Protein AF-A0A9N9N7C1-F1 (afdb_monomer_lite)

Organism: NCBI:txid94023

Structure (mmCIF, N/CA/C/O backbone):
data_AF-A0A9N9N7C1-F1
#
_entry.id   AF-A0A9N9N7C1-F1
#
loop_
_atom_site.group_PDB
_atom_site.id
_atom_site.type_symbol
_atom_site.label_atom_id
_atom_site.label_alt_id
_atom_site.label_comp_id
_atom_site.label_asym_id
_atom_site.label_entity_id
_atom_site.label_seq_id
_atom_site.pdbx_PDB_ins_code
_atom_site.Cartn_x
_atom_site.Cartn_y
_atom_site.Cartn_z
_atom_site.occupancy
_atom_site.B_iso_or_equiv
_atom_site.auth_seq_id
_atom_site.auth_comp_id
_atom_site.auth_asym_id
_atom_site.auth_atom_id
_atom_site.pdbx_PDB_model_num
ATOM 1 N N . GLN A 1 1 ? -54.975 48.940 27.226 1.00 33.94 1 GLN A N 1
ATOM 2 C CA . GLN A 1 1 ? -55.848 49.434 26.141 1.00 33.94 1 GLN A CA 1
ATOM 3 C C . GLN A 1 1 ? -54.998 49.657 24.896 1.00 33.94 1 GLN A C 1
ATOM 5 O O . GLN A 1 1 ? -54.414 50.715 24.754 1.00 33.94 1 GLN A O 1
ATOM 10 N N . TYR A 1 2 ? -54.908 48.646 24.034 1.00 25.47 2 TYR A N 1
ATOM 11 C CA . TYR A 1 2 ? -54.730 48.799 22.588 1.00 25.47 2 TYR A CA 1
ATOM 12 C C . TYR A 1 2 ? -55.658 47.760 21.935 1.00 25.47 2 TYR A C 1
ATOM 14 O O . TYR A 1 2 ? -55.842 46.684 22.513 1.00 25.47 2 TYR A O 1
ATOM 22 N N . PRO A 1 3 ? -56.359 48.103 20.844 1.00 32.47 3 PRO A N 1
ATOM 23 C CA . PRO A 1 3 ? -57.533 47.373 20.385 1.00 32.47 3 PRO A CA 1
ATOM 24 C C . PRO A 1 3 ? -57.134 46.082 19.672 1.00 32.47 3 PRO A C 1
ATOM 26 O O . PRO A 1 3 ? -56.052 45.990 19.097 1.00 32.47 3 PRO A O 1
ATOM 29 N N . ARG A 1 4 ? -58.065 45.122 19.658 1.00 37.22 4 ARG A N 1
ATOM 30 C CA . ARG A 1 4 ? -58.091 43.964 18.756 1.00 37.22 4 ARG A CA 1
ATOM 31 C C . ARG A 1 4 ? -57.763 44.393 17.318 1.00 37.22 4 ARG A C 1
ATOM 33 O O . ARG A 1 4 ? -58.648 44.776 16.564 1.00 37.22 4 ARG A O 1
ATOM 40 N N . SER A 1 5 ? -56.498 44.299 16.944 1.00 34.50 5 SER A N 1
ATOM 41 C CA . SER A 1 5 ? -56.049 44.215 15.562 1.00 34.50 5 SER A CA 1
ATOM 42 C C . SER A 1 5 ? -55.131 43.006 15.524 1.00 34.50 5 SER A C 1
ATOM 44 O O . SER A 1 5 ? -54.015 43.023 16.032 1.00 34.50 5 SER A O 1
ATOM 46 N N . MET A 1 6 ? -55.677 41.889 15.042 1.00 39.72 6 MET A N 1
ATOM 47 C CA . MET A 1 6 ? -54.858 40.761 14.626 1.00 39.72 6 MET A CA 1
ATOM 48 C C . MET A 1 6 ? -53.849 41.315 13.622 1.00 39.72 6 MET A C 1
ATOM 50 O O . MET A 1 6 ? -54.267 41.799 12.571 1.00 39.72 6 MET A O 1
ATOM 54 N N . MET A 1 7 ? -52.556 41.268 13.955 1.00 42.38 7 MET A N 1
ATOM 55 C CA . MET A 1 7 ? -51.501 41.435 12.960 1.00 42.38 7 MET A CA 1
ATOM 56 C C . MET A 1 7 ? -51.840 40.537 11.770 1.00 42.38 7 MET A C 1
ATOM 58 O O . MET A 1 7 ? -52.171 39.357 11.944 1.00 42.38 7 MET A O 1
ATOM 62 N N . ASP A 1 8 ? -51.809 41.105 10.570 1.00 50.84 8 ASP A N 1
ATOM 63 C CA . ASP A 1 8 ? -51.850 40.298 9.365 1.00 50.84 8 ASP A CA 1
ATOM 64 C C . ASP A 1 8 ? -50.516 39.552 9.326 1.00 50.84 8 ASP A C 1
ATOM 66 O O . ASP A 1 8 ? -49.470 40.123 9.047 1.00 50.84 8 ASP A O 1
ATOM 70 N N . ILE A 1 9 ? -50.522 38.284 9.736 1.00 53.22 9 ILE A N 1
ATOM 71 C CA . ILE A 1 9 ? -49.305 37.473 9.930 1.00 53.22 9 ILE A CA 1
ATOM 72 C C . ILE A 1 9 ? -48.460 37.411 8.641 1.00 53.22 9 ILE A C 1
ATOM 74 O O . ILE A 1 9 ? -47.244 37.269 8.698 1.00 53.22 9 ILE A O 1
ATOM 78 N N . ASN A 1 10 ? -49.090 37.630 7.484 1.00 51.25 10 ASN A N 1
ATOM 79 C CA . ASN A 1 10 ? -48.443 37.700 6.175 1.00 51.25 10 ASN A CA 1
ATOM 80 C C . ASN A 1 10 ? -47.624 38.988 5.937 1.00 51.25 10 ASN A C 1
ATOM 82 O O . ASN A 1 10 ? -46.897 39.052 4.949 1.00 51.25 10 ASN A O 1
ATOM 86 N N . SER A 1 11 ? -47.741 40.017 6.788 1.00 54.72 11 SER A N 1
ATOM 87 C CA . SER A 1 11 ? -47.012 41.291 6.665 1.00 54.72 11 SER A CA 1
ATOM 88 C C . SER A 1 11 ? -45.834 41.429 7.636 1.00 54.72 11 SER A C 1
ATOM 90 O O . SER A 1 11 ? -45.204 42.485 7.676 1.00 54.72 11 SER A O 1
ATOM 92 N N . VAL A 1 12 ? -45.563 40.416 8.465 1.00 61.78 12 VAL A N 1
ATOM 93 C CA . VAL A 1 12 ? -44.448 40.435 9.421 1.00 61.78 12 VAL A CA 1
ATOM 94 C C . VAL A 1 12 ? -43.181 39.965 8.712 1.00 61.78 12 VAL A C 1
ATOM 96 O O . VAL A 1 12 ? -43.148 38.880 8.135 1.00 61.78 12 VAL A O 1
ATOM 99 N N . GLU A 1 13 ? -42.129 40.781 8.755 1.00 73.50 13 GLU A N 1
ATOM 100 C CA . GLU A 1 13 ? -40.832 40.410 8.189 1.00 73.50 13 GLU A CA 1
ATOM 101 C C . GLU A 1 13 ? -40.279 39.162 8.917 1.00 73.50 13 GLU A C 1
ATOM 103 O O . GLU A 1 13 ? -40.276 39.147 10.153 1.00 73.50 13 GLU A O 1
ATOM 108 N N . PRO A 1 14 ? -39.783 38.125 8.209 1.00 75.38 14 PRO A N 1
ATOM 109 C CA . PRO A 1 14 ? -39.376 36.855 8.823 1.00 75.38 14 PRO A CA 1
ATOM 110 C C . PRO A 1 14 ? -38.385 37.005 9.985 1.00 75.38 14 PRO A C 1
ATOM 112 O O . PRO A 1 14 ? -38.507 36.322 10.997 1.00 75.38 14 PRO A O 1
ATOM 115 N N . LYS A 1 15 ? -37.451 37.963 9.893 1.00 80.75 15 LYS A N 1
ATOM 116 C CA . LYS A 1 15 ? -36.489 38.266 10.966 1.00 80.75 15 LYS A CA 1
ATOM 117 C C . LYS A 1 15 ? -37.163 38.763 12.245 1.00 80.75 15 LYS A C 1
ATOM 119 O O . LYS A 1 15 ? -36.792 38.350 13.338 1.00 80.75 15 LYS A O 1
ATOM 124 N N . LEU A 1 16 ? -38.165 39.632 12.109 1.00 84.12 16 LEU A N 1
ATOM 125 C CA . LEU A 1 16 ? -38.923 40.145 13.247 1.00 84.12 16 LEU A CA 1
ATOM 126 C C . LEU A 1 16 ? -39.758 39.029 13.886 1.00 84.12 16 LEU A C 1
ATOM 128 O O . LEU A 1 16 ? -39.844 38.947 15.107 1.00 84.12 16 LEU A O 1
ATOM 132 N N . ALA A 1 17 ? -40.330 38.141 13.073 1.00 83.44 17 ALA A N 1
ATOM 133 C CA . ALA A 1 17 ? -41.092 36.998 13.563 1.00 83.44 17 ALA A CA 1
ATOM 134 C C . ALA A 1 17 ? -40.220 35.991 14.344 1.00 83.44 17 ALA A C 1
ATOM 136 O O . ALA A 1 17 ? -40.656 35.504 15.386 1.00 83.44 17 ALA A O 1
ATOM 137 N N . VAL A 1 18 ? -38.982 35.732 13.904 1.00 85.62 18 VAL A N 1
ATOM 138 C CA . VAL A 1 18 ? 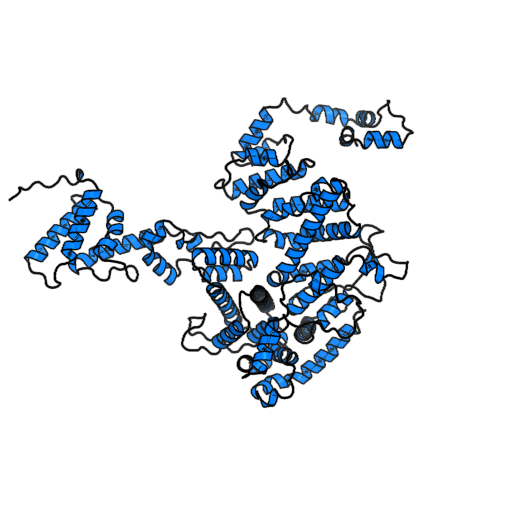-38.007 34.904 14.643 1.00 85.62 18 VAL A CA 1
ATOM 139 C C . VAL A 1 18 ? -37.682 35.511 16.015 1.00 85.62 18 VAL A C 1
ATOM 141 O O . VAL A 1 18 ? -37.746 34.811 17.025 1.00 85.62 18 VAL A O 1
ATOM 144 N N . GLU A 1 19 ? -37.416 36.818 16.084 1.00 86.19 19 GLU A N 1
ATOM 145 C CA . GLU A 1 19 ? -37.131 37.509 17.354 1.00 86.19 19 GLU A CA 1
ATOM 146 C C . GLU A 1 19 ? -38.330 37.511 18.315 1.00 86.19 19 GLU A C 1
ATOM 148 O O . GLU A 1 19 ? -38.163 37.349 19.529 1.00 86.19 19 GLU A O 1
ATOM 153 N N . ILE A 1 20 ? -39.554 37.621 17.784 1.00 87.12 20 ILE A N 1
ATOM 154 C CA . ILE A 1 20 ? -40.781 37.490 18.580 1.00 87.12 20 ILE A CA 1
ATOM 155 C C . ILE A 1 20 ? -40.867 36.089 19.195 1.00 87.12 20 ILE A C 1
ATOM 157 O O . ILE A 1 20 ? -41.057 35.970 20.406 1.00 87.12 20 ILE A O 1
ATOM 161 N N . VAL A 1 21 ? -40.686 35.030 18.395 1.00 87.12 21 VAL A N 1
ATOM 162 C CA . VAL A 1 21 ? -40.717 33.640 18.886 1.00 87.12 21 VAL A CA 1
ATOM 163 C C . VAL A 1 21 ? -39.643 33.416 19.952 1.00 87.12 21 VAL A C 1
ATOM 165 O O . VAL A 1 21 ? -39.943 32.896 21.024 1.00 87.12 21 VAL A O 1
ATOM 168 N N . LYS A 1 22 ? -38.414 33.874 19.709 1.00 89.06 22 LYS A N 1
ATOM 169 C CA . LYS A 1 22 ? -37.299 33.792 20.663 1.00 89.06 22 LYS A CA 1
ATOM 170 C C . LYS A 1 22 ? -37.612 34.483 21.987 1.00 89.06 22 LYS A C 1
ATOM 172 O O . LYS A 1 22 ? -37.339 33.931 23.050 1.00 89.06 22 LYS A O 1
ATOM 177 N N . THR A 1 23 ? -38.204 35.673 21.933 1.00 88.94 23 THR A N 1
ATOM 178 C CA . THR A 1 23 ? -38.587 36.435 23.127 1.00 88.94 23 THR A CA 1
ATOM 179 C C . THR A 1 23 ? -39.666 35.706 23.926 1.00 88.94 23 THR A C 1
ATOM 181 O O . THR A 1 23 ? -39.539 35.578 25.141 1.00 88.94 23 THR A O 1
ATOM 184 N N . ILE A 1 24 ? -40.687 35.162 23.253 1.00 89.19 24 ILE A N 1
ATOM 185 C CA . ILE A 1 24 ? -41.734 34.351 23.896 1.00 89.19 24 ILE A CA 1
ATOM 186 C C . ILE A 1 24 ? -41.121 33.120 24.577 1.00 89.19 24 ILE A C 1
ATOM 188 O O . ILE A 1 24 ? -41.419 32.860 25.740 1.00 89.19 24 ILE A O 1
ATOM 192 N N . LEU A 1 25 ? -40.238 32.387 23.890 1.00 89.19 25 LEU A N 1
ATOM 193 C CA . LEU A 1 25 ? -39.591 31.195 24.447 1.00 89.19 25 LEU A CA 1
ATOM 194 C C . LEU A 1 25 ? -38.739 31.518 25.685 1.00 89.19 25 LEU A C 1
ATOM 196 O O . LEU A 1 25 ? -38.799 30.770 26.657 1.00 89.19 25 LEU A O 1
ATOM 200 N N . LYS A 1 26 ? -38.009 32.644 25.687 1.00 88.62 26 LYS A N 1
ATOM 201 C CA . LYS A 1 26 ? -37.252 33.113 26.864 1.00 88.62 26 LYS A CA 1
ATOM 202 C C . LYS A 1 26 ? -38.164 33.432 28.043 1.00 88.62 26 LYS A C 1
ATOM 204 O O . LYS A 1 26 ? -37.945 32.907 29.126 1.00 88.62 26 LYS A O 1
ATOM 209 N N . TYR A 1 27 ? -39.223 34.212 27.814 1.00 88.31 27 TYR A N 1
ATOM 210 C CA . TYR A 1 27 ? -40.173 34.555 28.874 1.00 88.31 27 TYR A CA 1
ATOM 211 C C . TYR A 1 27 ? -40.822 33.325 29.502 1.00 88.31 27 TYR A C 1
ATOM 213 O O . TYR A 1 27 ? -40.968 33.282 30.716 1.00 88.31 27 TYR A O 1
ATOM 221 N N . ILE A 1 28 ? -41.191 32.325 28.695 1.00 87.50 28 ILE A N 1
ATOM 222 C CA . ILE A 1 28 ? -41.763 31.077 29.215 1.00 87.50 28 ILE A CA 1
ATOM 223 C C . ILE A 1 28 ? -40.713 30.277 29.997 1.00 87.50 28 ILE A C 1
ATOM 225 O O . ILE A 1 28 ? -41.055 29.641 30.990 1.00 87.50 28 ILE A O 1
ATOM 229 N N . ASN A 1 29 ? -39.445 30.305 29.578 1.00 86.81 29 ASN A N 1
ATOM 230 C CA . ASN A 1 29 ? -38.385 29.571 30.263 1.00 86.81 29 ASN A CA 1
ATOM 231 C C . ASN A 1 29 ? -38.005 30.167 31.629 1.00 86.81 29 ASN A C 1
ATOM 233 O O . ASN A 1 29 ? -37.572 29.429 32.509 1.00 86.81 29 ASN A O 1
ATOM 237 N N . ASP A 1 30 ? -38.198 31.476 31.810 1.00 86.88 30 ASP A N 1
ATOM 238 C CA . ASP A 1 30 ? -37.911 32.192 33.061 1.00 86.88 30 ASP A CA 1
ATOM 239 C C . ASP A 1 30 ? -39.031 32.056 34.119 1.00 86.88 30 ASP A C 1
ATOM 241 O O . ASP A 1 30 ? -38.900 32.566 35.236 1.00 86.88 30 ASP A O 1
ATOM 245 N N . LEU A 1 31 ? -40.143 31.383 33.793 1.00 86.50 31 LEU A N 1
ATOM 246 C CA . LEU A 1 31 ? -41.257 31.176 34.722 1.00 86.50 31 LEU A CA 1
ATOM 247 C C . LEU A 1 31 ? -40.918 30.156 35.826 1.00 86.50 31 LEU A C 1
ATOM 249 O O . LEU A 1 31 ? -40.168 29.201 35.600 1.00 86.50 31 LEU A O 1
ATOM 253 N N . PRO A 1 32 ? -41.490 30.316 37.037 1.00 84.19 32 PRO A N 1
ATOM 254 C CA . PRO A 1 32 ? -41.319 29.347 38.109 1.00 84.19 32 PRO A CA 1
ATOM 255 C C . PRO A 1 32 ? -42.024 28.019 37.773 1.00 84.19 32 PRO A C 1
ATOM 257 O O . PRO A 1 32 ? -43.081 28.018 37.149 1.00 84.19 32 PRO A O 1
ATOM 260 N N . PRO A 1 33 ? -41.520 26.872 38.265 1.00 79.69 33 PRO A N 1
ATOM 261 C CA . PRO A 1 33 ? -42.100 25.560 37.960 1.00 79.69 33 PRO A CA 1
ATOM 262 C C . PRO A 1 33 ? -43.536 25.383 38.484 1.00 79.69 33 PRO A C 1
ATOM 264 O O . PRO A 1 33 ? -44.298 24.591 37.928 1.00 79.69 33 PRO A O 1
ATOM 267 N N . ASN A 1 34 ? -43.908 26.128 39.531 1.00 83.31 34 ASN A N 1
ATOM 268 C CA . ASN A 1 34 ? -45.263 26.183 40.074 1.00 83.31 34 ASN A CA 1
ATOM 269 C C . ASN A 1 34 ? -45.986 27.406 39.499 1.00 83.31 34 ASN A C 1
ATOM 271 O O . ASN A 1 34 ? -45.750 28.522 39.960 1.00 83.31 34 ASN A O 1
ATOM 275 N N . LEU A 1 35 ? -46.850 27.176 38.512 1.00 84.12 35 LEU A N 1
ATOM 276 C CA . LEU A 1 35 ? -47.593 28.221 37.806 1.00 84.12 35 LEU A CA 1
ATOM 277 C C . LEU A 1 35 ? -48.954 28.493 38.455 1.00 84.12 35 LEU A C 1
ATOM 279 O O . LEU A 1 35 ? -49.610 27.564 38.935 1.00 84.12 35 LEU A O 1
ATOM 283 N N . ASP A 1 36 ? -49.403 29.747 38.411 1.00 85.88 36 ASP A N 1
ATOM 284 C CA . ASP A 1 36 ? -50.791 30.102 38.707 1.00 85.88 36 ASP A CA 1
ATOM 285 C C . ASP A 1 36 ? -51.697 29.995 37.453 1.00 85.88 36 ASP A C 1
ATOM 287 O O . ASP A 1 36 ? -51.230 29.774 36.332 1.00 85.88 36 ASP A O 1
ATOM 291 N N . GLU A 1 37 ? -53.023 30.109 37.615 1.00 82.06 37 GLU A N 1
ATOM 292 C CA . GLU A 1 37 ? -53.963 30.014 36.479 1.00 82.06 37 GLU A CA 1
ATOM 293 C C . GLU A 1 37 ? -53.720 31.090 35.404 1.00 82.06 37 GLU A C 1
ATOM 295 O O . GLU A 1 37 ? -53.998 30.853 34.226 1.00 82.06 37 GLU A O 1
ATOM 300 N N . LYS A 1 38 ? -53.180 32.255 35.785 1.00 82.50 38 LYS A N 1
ATOM 301 C CA . LYS A 1 38 ? -52.902 33.353 34.852 1.00 82.50 38 LYS A CA 1
ATOM 302 C C . LYS A 1 38 ? -51.647 33.073 34.036 1.00 82.50 38 LYS A C 1
ATOM 304 O O . LYS A 1 38 ? -51.647 33.311 32.831 1.00 82.50 38 LYS A O 1
ATOM 309 N N . ASP A 1 39 ? -50.610 32.528 34.659 1.00 82.25 39 ASP A N 1
ATOM 310 C CA . ASP A 1 39 ? -49.375 32.117 34.000 1.00 82.25 39 ASP A CA 1
ATOM 311 C C . ASP A 1 39 ? -49.656 31.038 32.943 1.00 82.25 39 ASP A C 1
ATOM 313 O O . ASP A 1 39 ? -49.157 31.113 31.819 1.00 82.25 39 ASP A O 1
ATOM 317 N N . VAL A 1 40 ? -50.535 30.075 33.251 1.00 83.44 40 VAL A N 1
ATOM 318 C CA . VAL A 1 40 ? -50.977 29.049 32.288 1.00 83.44 40 VAL A CA 1
ATOM 319 C C . VAL A 1 40 ? -51.738 29.669 31.108 1.00 83.44 40 VAL A C 1
ATOM 321 O O . VAL A 1 40 ? -51.531 29.265 29.959 1.00 83.44 40 VAL A O 1
ATOM 324 N N . GLU A 1 41 ? -52.593 30.667 31.349 1.00 84.62 41 GLU A N 1
ATOM 325 C CA . GLU A 1 41 ? -53.291 31.401 30.284 1.00 84.62 41 GLU A CA 1
ATOM 326 C C . GLU A 1 41 ? -52.303 32.157 29.375 1.00 84.62 41 GLU A C 1
ATOM 328 O O . GLU A 1 41 ? -52.395 32.057 28.148 1.00 84.62 41 GLU A O 1
ATOM 333 N N . PHE A 1 42 ? -51.300 32.833 29.948 1.00 82.94 42 PHE A N 1
ATOM 334 C CA . PHE A 1 42 ? -50.262 33.531 29.183 1.00 82.94 42 PHE A CA 1
ATOM 335 C C . PHE A 1 42 ? -49.392 32.586 28.349 1.00 82.94 42 PHE A C 1
ATOM 337 O O . PHE A 1 42 ? -49.112 32.890 27.186 1.00 82.94 42 PHE A O 1
ATOM 344 N N . ILE A 1 43 ? -49.016 31.423 28.888 1.00 85.88 43 ILE A N 1
ATOM 345 C CA . ILE A 1 43 ? -48.283 30.391 28.136 1.00 85.88 43 ILE A CA 1
ATOM 346 C C . ILE A 1 43 ? -49.111 29.909 26.942 1.00 85.88 43 ILE A C 1
ATOM 348 O O . ILE A 1 43 ? -48.586 29.798 25.834 1.00 85.88 43 ILE A O 1
ATOM 352 N N . ASN A 1 44 ? -50.411 29.663 27.132 1.00 85.56 44 ASN A N 1
ATOM 353 C CA . ASN A 1 44 ? -51.294 29.221 26.051 1.00 85.56 44 ASN A CA 1
ATOM 354 C C . ASN A 1 44 ? -51.424 30.275 24.942 1.00 85.56 44 ASN A C 1
ATOM 356 O O . ASN A 1 44 ? -51.408 29.921 23.762 1.00 85.56 44 ASN A O 1
ATOM 360 N N . ILE A 1 45 ? -51.497 31.560 25.299 1.00 86.12 45 ILE A N 1
ATOM 361 C CA . ILE A 1 45 ? -51.492 32.666 24.329 1.00 86.12 45 ILE A CA 1
ATOM 362 C C . ILE A 1 45 ? -50.155 32.717 23.577 1.00 86.12 45 ILE A C 1
ATOM 364 O O . ILE A 1 45 ? -50.145 32.812 22.348 1.00 86.12 45 ILE A O 1
ATOM 368 N N . GLY A 1 46 ? -49.030 32.604 24.291 1.00 85.75 46 GLY A N 1
ATOM 369 C CA . GLY A 1 46 ? -47.695 32.559 23.693 1.00 85.75 46 GLY A CA 1
ATOM 370 C C . GLY A 1 46 ? -47.541 31.403 22.704 1.00 85.75 46 GLY A C 1
ATOM 371 O O . GLY A 1 46 ? -47.080 31.605 21.581 1.00 85.75 46 GLY A O 1
ATOM 372 N N . ARG A 1 47 ? -48.014 30.207 23.069 1.00 84.94 47 ARG A N 1
ATOM 373 C CA . ARG A 1 47 ? -48.003 29.022 22.202 1.00 84.94 47 ARG A CA 1
ATOM 374 C C . ARG A 1 47 ? -48.862 29.205 20.952 1.00 84.94 47 ARG A C 1
ATOM 376 O O . ARG A 1 47 ? -48.387 28.934 19.857 1.00 84.94 47 ARG A O 1
ATOM 383 N N . GLN A 1 48 ? -50.080 29.731 21.090 1.00 85.12 48 GLN A N 1
ATOM 384 C CA . GLN A 1 48 ? -50.939 30.034 19.938 1.00 85.12 48 GLN A CA 1
ATOM 385 C C . GLN A 1 48 ? -50.284 31.034 18.980 1.00 85.12 48 GLN A C 1
ATOM 387 O O . GLN A 1 48 ? -50.452 30.929 17.766 1.00 85.12 48 GLN A O 1
ATOM 392 N N . MET A 1 49 ? -49.525 31.994 19.513 1.00 84.25 49 MET A N 1
ATOM 393 C CA . MET A 1 49 ? -48.781 32.953 18.704 1.00 84.25 49 MET A CA 1
ATOM 394 C C . MET A 1 49 ? -47.611 32.288 17.967 1.00 84.25 49 MET A C 1
ATOM 396 O O . MET A 1 49 ? -47.448 32.525 16.773 1.00 84.25 49 MET A O 1
ATOM 400 N N . ILE A 1 50 ? -46.849 31.412 18.632 1.00 86.62 50 ILE A N 1
ATOM 401 C CA . ILE A 1 50 ? -45.792 30.603 18.000 1.00 86.62 50 ILE A CA 1
ATOM 402 C C . ILE A 1 50 ? -46.376 29.729 16.878 1.00 86.62 50 ILE A C 1
ATOM 404 O O . ILE A 1 50 ? -45.876 29.760 15.752 1.00 86.62 50 ILE A O 1
ATOM 408 N N . ASP A 1 51 ? -47.467 29.010 17.149 1.00 83.69 51 ASP A N 1
ATOM 409 C CA . ASP A 1 51 ? -48.125 28.129 16.177 1.00 83.69 51 ASP A CA 1
ATOM 410 C C . ASP A 1 51 ? -48.650 28.919 14.968 1.00 83.69 51 ASP A C 1
ATOM 412 O O . ASP A 1 51 ? -48.510 28.484 13.824 1.00 83.69 51 ASP A O 1
ATOM 416 N N . ALA A 1 52 ? -49.194 30.118 15.192 1.00 82.44 52 ALA A N 1
ATOM 417 C CA . ALA A 1 52 ? -49.668 30.989 14.121 1.00 82.44 52 ALA A CA 1
ATOM 418 C C . ALA A 1 52 ? -48.528 31.518 13.228 1.00 82.44 52 ALA A C 1
ATOM 420 O O . ALA A 1 52 ? -48.735 31.685 12.025 1.00 82.44 52 ALA A O 1
ATOM 421 N N . LEU A 1 53 ? -47.334 31.749 13.785 1.00 83.00 53 LEU A N 1
ATOM 422 C CA . LEU A 1 53 ? -46.146 32.182 13.036 1.00 83.00 53 LEU A CA 1
ATOM 423 C C . LEU A 1 53 ? -45.472 31.021 12.275 1.00 83.00 53 LEU A C 1
ATOM 425 O O . LEU A 1 53 ? -44.934 31.243 11.190 1.00 83.00 53 LEU A O 1
ATOM 429 N N . LEU A 1 54 ? -45.530 29.790 12.800 1.00 79.38 54 LEU A N 1
ATOM 430 C CA . LEU A 1 54 ? -44.905 28.596 12.205 1.00 79.38 54 LEU A CA 1
ATOM 431 C C . LEU A 1 54 ? -45.793 27.849 11.197 1.00 79.38 54 LEU A C 1
ATOM 433 O O . LEU A 1 54 ? -45.312 27.399 10.157 1.00 79.38 54 LEU A O 1
ATOM 437 N N . ILE A 1 55 ? -47.082 27.688 11.504 1.00 77.69 55 ILE A N 1
ATOM 438 C CA . ILE A 1 55 ? -48.037 26.840 10.762 1.00 77.69 55 ILE A CA 1
ATOM 439 C C . ILE A 1 55 ? -49.083 27.703 10.025 1.00 77.69 55 ILE A C 1
ATOM 441 O O . ILE A 1 55 ? -49.879 27.213 9.224 1.00 77.69 55 ILE A O 1
ATOM 445 N N . GLY A 1 56 ? -49.098 29.017 10.266 1.00 68.94 56 GLY A N 1
ATOM 446 C CA . GLY A 1 56 ? -50.110 29.913 9.711 1.00 68.94 56 GLY A CA 1
ATOM 447 C C . GLY A 1 56 ? -51.489 29.722 10.359 1.00 68.94 56 GLY A C 1
ATOM 448 O O . GLY A 1 56 ? -51.711 28.857 11.209 1.00 68.94 56 GLY A O 1
ATOM 449 N N . LYS A 1 57 ? -52.462 30.557 9.973 1.00 60.81 57 LYS A N 1
ATOM 450 C CA . LYS A 1 57 ? -53.824 30.477 10.529 1.00 60.81 57 LYS A CA 1
ATOM 451 C C . LYS A 1 57 ? -54.495 29.153 10.120 1.00 60.81 57 LYS A C 1
ATOM 453 O O . LYS A 1 57 ? -54.658 28.893 8.933 1.00 60.81 57 LYS A O 1
ATOM 458 N N . GLY A 1 58 ? -54.942 28.357 11.098 1.00 56.06 58 GLY A N 1
ATOM 459 C CA . GLY A 1 58 ? -55.826 27.201 10.873 1.00 56.06 58 GLY A CA 1
ATOM 460 C C . GLY A 1 58 ? -55.156 25.841 10.623 1.00 56.06 58 GLY A C 1
ATOM 461 O O . GLY A 1 58 ? -55.765 25.002 9.969 1.00 56.06 58 GLY A O 1
ATOM 462 N N . CYS A 1 59 ? -53.943 25.600 11.137 1.00 47.06 59 CYS A N 1
ATOM 463 C CA . CYS A 1 59 ? -53.265 24.288 11.096 1.00 47.06 59 CYS A CA 1
ATOM 464 C C . CYS A 1 59 ? -52.982 23.720 9.683 1.00 47.06 59 CYS A C 1
ATOM 466 O O . CYS A 1 59 ? -52.786 22.515 9.540 1.00 47.06 59 CYS A O 1
ATOM 468 N N . GLY A 1 60 ? -52.936 24.566 8.645 1.00 49.59 60 GLY A N 1
ATOM 469 C CA . GLY A 1 60 ? -52.697 24.135 7.258 1.00 49.59 60 GLY A CA 1
ATOM 470 C C . GLY A 1 60 ? -52.119 25.200 6.317 1.00 49.59 60 GLY A C 1
ATOM 471 O O . GLY A 1 60 ? -52.166 25.014 5.103 1.00 49.59 60 GLY A O 1
ATOM 472 N N . GLY A 1 61 ? -51.610 26.320 6.843 1.00 57.50 61 GLY A N 1
ATOM 473 C CA . GLY A 1 61 ? -50.962 27.371 6.051 1.00 57.50 61 GLY A CA 1
ATOM 474 C C . GLY A 1 61 ? -49.435 27.227 6.010 1.00 57.50 61 GLY A C 1
ATOM 475 O O . GLY A 1 61 ? -48.841 26.466 6.768 1.00 57.50 61 GLY A O 1
ATOM 476 N N . VAL A 1 62 ? -48.774 27.983 5.129 1.00 61.41 62 VAL A N 1
ATOM 477 C CA . VAL A 1 62 ? -47.326 28.225 5.238 1.00 61.41 62 VAL A CA 1
ATOM 478 C C . VAL A 1 62 ? -47.161 29.407 6.192 1.00 61.41 62 VAL A C 1
ATOM 480 O O . VAL A 1 62 ? -47.602 30.510 5.871 1.00 61.41 62 VAL A O 1
ATOM 483 N N . GLY A 1 63 ? -46.616 29.173 7.389 1.00 69.38 63 GLY A N 1
ATOM 484 C CA . GLY A 1 63 ? -46.299 30.244 8.338 1.00 69.38 63 GLY A CA 1
ATOM 485 C C . GLY A 1 63 ? -45.255 31.223 7.788 1.00 69.38 63 GLY A C 1
ATOM 486 O O . GLY A 1 63 ? -44.607 30.966 6.774 1.00 69.38 63 GLY A O 1
ATOM 487 N N . CYS A 1 64 ? -45.069 32.356 8.463 1.00 77.56 64 CYS A N 1
ATOM 488 C CA . CYS A 1 64 ? -44.093 33.376 8.066 1.00 77.56 64 CYS A CA 1
ATOM 489 C C . CYS A 1 64 ? -42.648 33.039 8.485 1.00 77.56 64 CYS A C 1
ATOM 491 O O . CYS A 1 64 ? -41.723 33.738 8.071 1.00 77.56 64 CYS A O 1
ATOM 493 N N . VAL A 1 65 ? -42.442 31.982 9.287 1.00 78.75 65 VAL A N 1
ATOM 494 C CA . VAL A 1 65 ? -41.117 31.518 9.733 1.00 78.75 65 VAL A CA 1
ATOM 495 C C . VAL A 1 65 ? -40.940 30.016 9.470 1.00 78.75 65 VAL A C 1
ATOM 497 O O . VAL A 1 65 ? -41.784 29.218 9.884 1.00 78.75 65 VAL A O 1
ATOM 500 N N . PRO A 1 66 ? -39.841 29.581 8.825 1.00 81.69 66 PRO A N 1
ATOM 501 C CA . PRO A 1 66 ? -39.507 28.168 8.713 1.00 81.69 66 PRO A CA 1
ATOM 502 C C . PRO A 1 66 ? -39.014 27.605 10.052 1.00 81.69 66 PRO A C 1
ATOM 504 O O . PRO A 1 66 ? -38.253 28.241 10.777 1.00 81.69 66 PRO A O 1
ATOM 507 N N . HIS A 1 67 ? -39.356 26.345 10.331 1.00 82.81 67 HIS A N 1
ATOM 508 C CA . HIS A 1 67 ? -38.922 25.637 11.543 1.00 82.81 67 HIS A CA 1
ATOM 509 C C . HIS A 1 67 ? -37.393 25.630 11.714 1.00 82.81 67 HIS A C 1
ATOM 511 O O . HIS A 1 67 ? -36.909 25.657 12.838 1.00 82.81 67 HIS A O 1
ATOM 517 N N . TYR A 1 68 ? -36.641 25.638 10.608 1.00 82.31 68 TYR A N 1
ATOM 518 C CA . TYR A 1 68 ? -35.179 25.693 10.613 1.00 82.31 68 TYR A CA 1
ATOM 519 C C . TYR A 1 68 ? -34.625 26.959 11.296 1.00 82.31 68 TYR A C 1
ATOM 521 O O . TYR A 1 68 ? -33.734 26.850 12.128 1.00 82.31 68 TYR A O 1
ATOM 529 N N . GLN A 1 69 ? -35.206 28.138 11.035 1.00 84.12 69 GLN A N 1
ATOM 530 C CA . GLN A 1 69 ? -34.757 29.393 11.661 1.00 84.12 69 GLN A CA 1
ATOM 531 C C . GLN A 1 69 ? -35.038 29.425 13.166 1.00 84.12 69 GLN A C 1
ATOM 533 O O . GLN A 1 69 ? -34.274 30.007 13.925 1.00 84.12 69 GLN A O 1
ATOM 538 N N . ILE A 1 70 ? -36.119 28.780 13.616 1.00 85.62 70 ILE A N 1
ATOM 539 C CA . ILE A 1 70 ? -36.381 28.635 15.052 1.00 85.62 70 ILE A CA 1
ATOM 540 C C . ILE A 1 70 ? -35.399 27.647 15.688 1.00 85.62 70 ILE A C 1
ATOM 542 O O . ILE A 1 70 ? -34.929 27.911 16.789 1.00 85.62 70 ILE A O 1
ATOM 546 N N . ILE A 1 71 ? -35.059 26.549 15.001 1.00 84.31 71 ILE A N 1
ATOM 547 C CA . ILE A 1 71 ? -34.073 25.561 15.468 1.00 84.31 71 ILE A CA 1
ATOM 548 C C . ILE A 1 71 ? -32.700 26.209 15.708 1.00 84.31 71 ILE A C 1
ATOM 550 O O . ILE A 1 71 ? -32.100 25.936 16.745 1.00 84.31 71 ILE A O 1
ATOM 554 N N . GLU A 1 72 ? -32.231 27.080 14.806 1.00 81.81 72 GLU A N 1
ATOM 555 C CA . GLU A 1 72 ? -30.959 27.811 14.970 1.00 81.81 72 GLU A CA 1
ATOM 556 C C . GLU A 1 72 ? -30.952 28.720 16.213 1.00 81.81 72 GLU A C 1
ATOM 558 O O . GLU A 1 72 ? -29.918 28.897 16.852 1.00 81.81 72 GLU A O 1
ATOM 563 N N . GLU A 1 73 ? -32.109 29.254 16.614 1.00 85.25 73 GLU A N 1
ATOM 564 C CA . GLU A 1 73 ? -32.227 30.145 17.773 1.00 85.25 73 GLU A CA 1
ATOM 565 C C . GLU A 1 73 ? -32.438 29.416 19.110 1.00 85.25 73 GLU A C 1
ATOM 567 O O . GLU A 1 73 ? -32.341 30.050 20.164 1.00 85.25 73 GLU A O 1
ATOM 572 N N . LEU A 1 74 ? -32.703 28.103 19.118 1.00 84.75 74 LEU A N 1
ATOM 573 C CA . LEU A 1 74 ? -32.952 27.359 20.363 1.00 84.75 74 LEU A CA 1
ATOM 574 C C . LEU A 1 74 ? -31.741 27.372 21.304 1.00 84.75 74 LEU A C 1
ATOM 576 O O . LEU A 1 74 ? -31.922 27.502 22.514 1.00 84.75 74 LEU A O 1
ATOM 580 N N . GLU A 1 75 ? -30.516 27.313 20.773 1.00 81.81 75 GLU A N 1
ATOM 581 C CA . GLU A 1 75 ? -29.295 27.411 21.590 1.00 81.81 75 GLU A CA 1
ATOM 582 C C . GLU A 1 75 ? -29.163 28.780 22.271 1.00 81.81 75 GLU A C 1
ATOM 584 O O . GLU A 1 75 ? -28.722 28.869 23.418 1.00 81.81 75 GLU A O 1
ATOM 589 N N . ASN A 1 76 ? -29.643 29.849 21.625 1.00 83.44 76 ASN A N 1
ATOM 590 C CA . ASN A 1 76 ? -29.664 31.202 22.190 1.00 83.44 76 ASN A CA 1
ATOM 591 C C . ASN A 1 76 ? -30.712 31.381 23.306 1.00 83.44 76 ASN A C 1
ATOM 593 O O . ASN A 1 76 ? -30.706 32.410 23.997 1.00 83.44 76 ASN A O 1
ATOM 597 N N . VAL A 1 77 ? -31.645 30.434 23.448 1.00 84.25 77 VAL A N 1
ATOM 598 C CA . VAL A 1 77 ? -32.709 30.439 24.464 1.00 84.25 77 VAL A CA 1
ATOM 599 C C . VAL A 1 77 ? -32.391 29.474 25.605 1.00 84.25 77 VAL A C 1
ATOM 601 O O . VAL A 1 77 ? -32.477 29.866 26.765 1.00 84.25 77 VAL A O 1
ATOM 604 N N . TYR A 1 78 ? -32.016 28.236 25.284 1.00 84.62 78 TYR A N 1
ATOM 605 C CA . TYR A 1 78 ? -31.893 27.135 26.246 1.00 84.62 78 TYR A CA 1
ATOM 606 C C . TYR A 1 78 ? -30.440 26.713 26.530 1.00 84.62 78 TYR A C 1
ATOM 608 O O . TYR A 1 78 ? -30.211 25.840 27.367 1.00 84.62 78 TYR A O 1
ATOM 616 N N . GLY A 1 79 ? -29.455 27.332 25.869 1.00 80.62 79 GLY A N 1
ATOM 617 C CA . GLY A 1 79 ? -28.041 26.968 25.973 1.00 80.62 79 GLY A CA 1
ATOM 618 C C . GLY A 1 79 ? -27.658 25.779 25.087 1.00 80.62 79 GLY A C 1
ATOM 619 O O . GLY A 1 79 ? -28.428 25.344 24.235 1.00 80.62 79 GLY A O 1
ATOM 620 N N . GLN A 1 80 ? -26.445 25.254 25.272 1.00 77.50 80 GLN A N 1
ATOM 621 C CA . GLN A 1 80 ? -25.941 24.124 24.483 1.00 77.50 80 GLN A CA 1
ATOM 622 C C . GLN A 1 80 ? -26.705 22.830 24.787 1.00 77.50 80 GLN A C 1
ATOM 624 O O . GLN A 1 80 ? -27.048 22.549 25.938 1.00 77.50 80 GLN A O 1
ATOM 629 N N . THR A 1 81 ? -26.937 22.011 23.758 1.00 74.00 81 THR A N 1
ATOM 630 C CA . THR A 1 81 ? -27.546 20.690 23.953 1.00 74.00 81 THR A CA 1
ATOM 631 C C . THR A 1 81 ? -26.565 19.695 24.560 1.00 74.00 81 THR A C 1
ATOM 633 O O . THR A 1 81 ? -25.413 19.628 24.143 1.00 74.00 81 THR A O 1
ATOM 636 N N . ALA A 1 82 ? -27.045 18.855 25.476 1.00 71.12 82 ALA A N 1
ATOM 637 C CA . ALA A 1 82 ? -26.329 17.673 25.949 1.00 71.12 82 ALA A CA 1
ATOM 638 C C . ALA A 1 82 ? -26.990 16.431 25.344 1.00 71.12 82 ALA A C 1
ATOM 640 O O . ALA A 1 82 ? -28.208 16.277 25.440 1.00 71.12 82 ALA A O 1
ATOM 641 N N . GLN A 1 83 ? -26.212 15.565 24.684 1.00 67.38 83 GLN A N 1
ATOM 642 C CA . GLN A 1 83 ? -26.740 14.388 23.972 1.00 67.38 83 GLN A CA 1
ATOM 643 C C . GLN A 1 83 ? -27.923 14.739 23.045 1.00 67.38 83 GLN A C 1
ATOM 645 O O . GLN A 1 83 ? -28.945 14.048 22.971 1.00 67.38 83 GLN A O 1
ATOM 650 N N . GLY A 1 84 ? -27.798 15.863 22.332 1.00 68.19 84 GLY A N 1
ATOM 651 C CA . GLY A 1 84 ? -28.786 16.323 21.356 1.00 68.19 84 GLY A CA 1
ATOM 652 C C . GLY A 1 84 ? -30.140 16.743 21.945 1.00 68.19 84 GLY A C 1
ATOM 653 O O . GLY A 1 84 ? -31.097 16.872 21.185 1.00 68.19 84 GLY A O 1
ATOM 654 N N . ASN A 1 85 ? -30.233 16.945 23.265 1.00 76.31 85 ASN A N 1
ATOM 655 C CA . ASN A 1 85 ? -31.426 17.436 23.959 1.00 76.31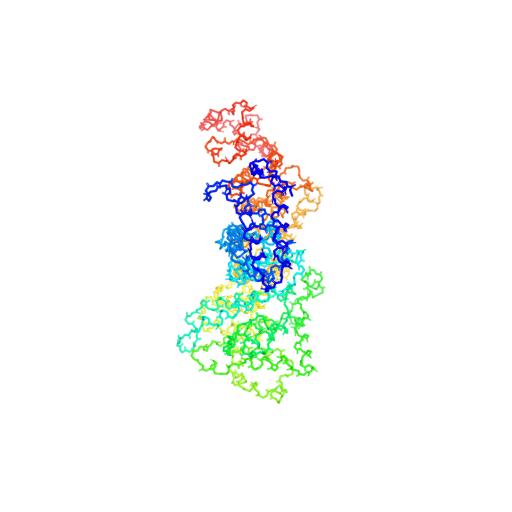 85 ASN A CA 1
ATOM 656 C C . ASN A 1 85 ? -31.092 18.691 24.793 1.00 76.31 85 ASN A C 1
ATOM 658 O O . ASN A 1 85 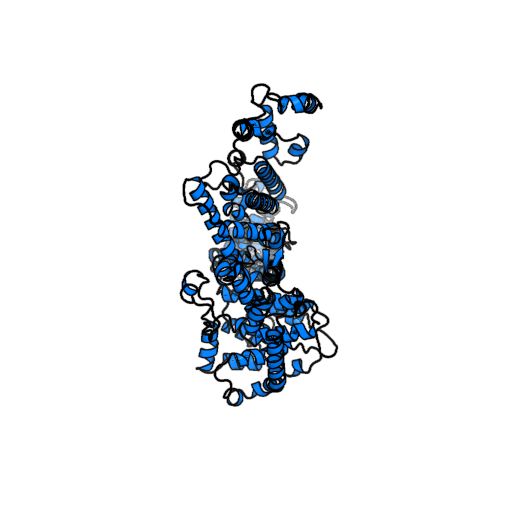? -29.963 18.867 25.257 1.00 76.31 85 ASN A O 1
ATOM 662 N N . PHE A 1 86 ? -32.078 19.562 25.009 1.00 82.56 86 PHE A N 1
ATOM 663 C CA . PHE A 1 86 ? -31.940 20.737 25.876 1.00 82.56 86 PHE A CA 1
ATOM 664 C C . PHE A 1 86 ? -32.299 20.369 27.323 1.00 82.56 86 PHE A C 1
ATOM 666 O O . PHE A 1 86 ? -33.388 19.865 27.581 1.00 82.56 86 PHE A O 1
ATOM 673 N N . LEU A 1 87 ? -31.385 20.611 28.270 1.00 75.44 87 LEU A N 1
ATOM 674 C CA . LEU A 1 87 ? -31.536 20.182 29.672 1.00 75.44 87 LEU A CA 1
ATOM 675 C C . LEU A 1 87 ? -32.420 21.113 30.517 1.00 75.44 87 LEU A C 1
ATOM 677 O O . LEU A 1 87 ? -32.997 20.681 31.511 1.00 75.44 87 LEU A O 1
ATOM 681 N N . HIS A 1 88 ? -32.513 22.390 30.143 1.00 78.81 88 HIS A N 1
ATOM 682 C CA . HIS A 1 88 ? -33.182 23.433 30.924 1.00 78.81 88 HIS A CA 1
ATOM 683 C C . HIS A 1 88 ? -34.400 23.985 30.183 1.00 78.81 88 HIS A C 1
ATOM 685 O O . HIS A 1 88 ? -34.455 25.173 29.876 1.00 78.81 88 HIS A O 1
ATOM 691 N N . VAL A 1 89 ? -35.352 23.105 29.865 1.00 84.81 89 VAL A N 1
ATOM 692 C CA . VAL A 1 89 ? -36.610 23.466 29.198 1.00 84.81 89 VAL A CA 1
ATOM 693 C C . VAL A 1 89 ? -37.745 23.456 30.213 1.00 84.81 89 VAL A C 1
ATOM 695 O O . VAL A 1 89 ? -37.966 22.458 30.898 1.00 84.81 89 VAL A O 1
ATOM 698 N N . HIS A 1 90 ? -38.493 24.554 30.294 1.00 87.50 90 HIS A N 1
ATOM 699 C CA . HIS A 1 90 ? -39.715 24.603 31.092 1.00 87.50 90 HIS A CA 1
ATOM 700 C C . HIS A 1 90 ? -40.723 23.529 30.630 1.00 87.50 90 HIS A C 1
ATOM 702 O O . HIS A 1 90 ? -41.007 23.408 29.436 1.00 87.50 90 HIS A O 1
ATOM 708 N N . TRP A 1 91 ? -41.304 22.774 31.572 1.00 85.69 91 TRP A N 1
ATOM 709 C CA . TRP A 1 91 ? -42.144 21.590 31.303 1.00 85.69 91 TRP A CA 1
ATOM 710 C C . TRP A 1 91 ? -43.311 21.857 30.334 1.00 85.69 91 TRP A C 1
ATOM 712 O O . TRP A 1 91 ? -43.705 20.987 29.561 1.00 85.69 91 TRP A O 1
ATOM 722 N N . SER A 1 92 ? -43.844 23.081 30.320 1.00 84.81 92 SER A N 1
ATOM 723 C CA . SER A 1 92 ? -44.930 23.483 29.414 1.00 84.81 92 SER A CA 1
ATOM 724 C C . SER A 1 92 ? -44.529 23.525 27.931 1.00 84.81 92 SER A C 1
ATOM 726 O O . SER A 1 92 ? -45.393 23.388 27.064 1.00 84.81 92 SER A O 1
ATOM 728 N N . MET A 1 93 ? -43.236 23.688 27.632 1.00 87.19 93 MET A N 1
ATOM 729 C CA . MET A 1 93 ? -42.685 23.754 26.272 1.00 87.19 93 MET A CA 1
ATOM 730 C C . MET A 1 93 ? -41.908 22.496 25.875 1.00 87.19 93 MET A C 1
ATOM 732 O O . MET A 1 93 ? -41.483 22.383 24.726 1.00 87.19 93 MET A O 1
ATOM 736 N N . GLU A 1 94 ? -41.767 21.528 26.781 1.00 85.81 94 GLU A N 1
ATOM 737 C CA . GLU A 1 94 ? -40.961 20.322 26.583 1.00 85.81 94 GLU A CA 1
ATOM 738 C C . GLU A 1 94 ? -41.355 19.551 25.314 1.00 85.81 94 GLU A C 1
ATOM 740 O O . GLU A 1 94 ? -40.505 19.261 24.477 1.00 85.81 94 GLU A O 1
ATOM 745 N N . HIS A 1 95 ? -42.651 19.293 25.100 1.00 86.06 95 HIS A N 1
ATOM 746 C CA . HIS A 1 95 ? -43.121 18.588 23.900 1.00 86.06 95 HIS A CA 1
ATOM 747 C C . HIS A 1 95 ? -42.754 19.327 22.603 1.00 86.06 95 HIS A C 1
ATOM 749 O O . HIS A 1 95 ? -42.333 18.709 21.627 1.00 86.06 95 HIS A O 1
ATOM 755 N N . PHE A 1 96 ? -42.917 20.651 22.584 1.00 86.44 96 PHE A N 1
ATOM 756 C CA . PHE A 1 96 ? -42.629 21.473 21.409 1.00 86.44 96 PHE A CA 1
ATOM 757 C C . PHE A 1 96 ? -41.129 21.491 21.095 1.00 86.44 96 PHE A C 1
ATOM 759 O O . PHE A 1 96 ? -40.726 21.255 19.956 1.00 86.44 96 PHE A O 1
ATOM 766 N N . VAL A 1 97 ? -40.291 21.698 22.115 1.00 87.19 97 VAL A N 1
ATOM 767 C CA . VAL A 1 97 ? -38.830 21.693 21.964 1.00 87.19 97 VAL A CA 1
ATOM 768 C C . VAL A 1 97 ? -38.327 20.303 21.558 1.00 87.19 97 VAL A C 1
ATOM 770 O O . VAL A 1 97 ? -37.470 20.197 20.678 1.00 87.19 97 VAL A O 1
ATOM 773 N N . ASN A 1 98 ? -38.898 19.230 22.110 1.00 86.19 98 ASN A N 1
ATOM 774 C CA . ASN A 1 98 ? -38.579 17.856 21.716 1.00 86.19 98 ASN A CA 1
ATOM 775 C C . ASN A 1 98 ? -38.915 17.580 20.243 1.00 86.19 98 ASN A C 1
ATOM 777 O O . ASN A 1 98 ? -38.113 16.966 19.538 1.00 86.19 98 ASN A O 1
ATOM 781 N N . GLU A 1 99 ? -40.054 18.063 19.742 1.00 86.38 99 GLU A N 1
ATOM 782 C CA . GLU A 1 99 ? -40.418 17.919 18.328 1.00 86.38 99 GLU A CA 1
ATOM 783 C C . GLU A 1 99 ? -39.434 18.657 17.405 1.00 86.38 99 GLU A C 1
ATOM 785 O O . GLU A 1 99 ? -38.970 18.097 16.406 1.00 86.38 99 GLU A O 1
ATOM 790 N N . LEU A 1 100 ? -39.056 19.892 17.752 1.00 86.38 100 LEU A N 1
ATOM 791 C CA . LEU A 1 100 ? -38.041 20.646 17.010 1.00 86.38 100 LEU A CA 1
ATOM 792 C C . LEU A 1 100 ? -36.673 19.955 17.046 1.00 86.38 100 LEU A C 1
ATOM 794 O O . LEU A 1 100 ? -35.992 19.896 16.022 1.00 86.38 100 LEU A O 1
ATOM 798 N N . SER A 1 101 ? -36.306 19.363 18.183 1.00 84.88 101 SER A N 1
ATOM 799 C CA . SER A 1 101 ? -35.047 18.628 18.350 1.00 84.88 101 SER A CA 1
ATOM 800 C C . SER A 1 101 ? -35.025 17.354 17.496 1.00 84.88 101 SER A C 1
ATOM 802 O O . SER A 1 101 ? -34.022 17.051 16.852 1.00 84.88 101 SER A O 1
ATOM 804 N N . GLN A 1 102 ? -36.152 16.640 17.383 1.00 86.00 102 GLN A N 1
ATOM 805 C CA . GLN A 1 102 ? -36.288 15.511 16.453 1.00 86.00 102 GLN A CA 1
ATOM 806 C C . GLN A 1 102 ? -36.163 15.944 14.987 1.00 86.00 102 GLN A C 1
ATOM 808 O O . GLN A 1 102 ? -35.530 15.251 14.189 1.00 86.00 102 GLN A O 1
ATOM 813 N N . ARG A 1 103 ? -36.753 17.086 14.612 1.00 86.81 103 ARG A N 1
ATOM 814 C CA . ARG A 1 103 ? -36.624 17.636 13.252 1.00 86.81 103 ARG A CA 1
ATOM 815 C C . ARG A 1 103 ? -35.181 18.039 12.946 1.00 86.81 103 ARG A C 1
ATOM 817 O O . ARG A 1 103 ? -34.703 17.714 11.862 1.00 86.81 103 ARG A O 1
ATOM 824 N N . ARG A 1 104 ? -34.483 18.661 13.905 1.00 86.38 104 ARG A N 1
ATOM 825 C CA . ARG A 1 104 ? -33.049 18.978 13.817 1.00 86.38 104 ARG A CA 1
ATOM 826 C C . ARG A 1 104 ? -32.222 17.716 13.574 1.00 86.38 104 ARG A C 1
ATOM 828 O O . ARG A 1 104 ? -31.515 17.660 12.577 1.00 86.38 104 ARG A O 1
ATOM 835 N N . LYS A 1 105 ? -32.407 16.674 14.395 1.00 86.00 105 LYS A N 1
ATOM 836 C CA . LYS A 1 105 ? -31.721 15.375 14.248 1.00 86.00 105 LYS A CA 1
ATOM 837 C C . LYS A 1 105 ? -31.952 14.734 12.875 1.00 86.00 105 LYS A C 1
ATOM 839 O O . LYS A 1 105 ? -31.008 14.264 12.250 1.00 86.00 105 LYS A O 1
ATOM 844 N N . ARG A 1 106 ? -33.189 14.748 12.359 1.00 86.62 106 ARG A N 1
ATOM 845 C CA . ARG A 1 106 ? -33.493 14.229 11.008 1.00 86.62 106 ARG A CA 1
ATOM 846 C C . ARG A 1 106 ? -32.786 15.015 9.908 1.00 86.62 106 ARG A C 1
ATOM 848 O O . ARG A 1 106 ? -32.316 14.417 8.947 1.00 86.62 106 ARG A O 1
ATOM 855 N N . LEU A 1 107 ? -32.730 16.338 10.038 1.00 86.38 107 LEU A N 1
ATOM 856 C CA . LEU A 1 107 ? -32.052 17.187 9.067 1.00 86.38 107 LEU A CA 1
ATOM 857 C C . LEU A 1 107 ? -30.534 16.990 9.133 1.00 86.38 107 LEU A C 1
ATOM 859 O O . LEU A 1 107 ? -29.922 16.804 8.090 1.00 86.38 107 LEU A O 1
ATOM 863 N N . ALA A 1 108 ? -29.958 16.908 10.334 1.00 85.19 108 ALA A N 1
ATOM 864 C CA . ALA A 1 108 ? -28.557 16.550 10.535 1.00 85.19 108 ALA A CA 1
ATOM 865 C C . ALA A 1 108 ? -28.217 15.215 9.855 1.00 85.19 108 ALA A C 1
ATOM 867 O O . ALA A 1 108 ? -27.247 15.144 9.112 1.00 85.19 108 ALA A O 1
ATOM 868 N N . PHE A 1 109 ? -29.058 14.186 10.018 1.00 85.25 109 PHE A N 1
ATOM 869 C CA . PHE A 1 109 ? -28.865 12.887 9.366 1.00 85.25 109 PHE A CA 1
ATOM 870 C C . PHE A 1 109 ? -28.880 12.973 7.830 1.00 85.25 109 PHE A C 1
ATOM 872 O O . PHE A 1 109 ? -28.057 12.346 7.171 1.00 85.25 109 PHE A O 1
ATOM 879 N N . LEU A 1 110 ? -29.782 13.772 7.246 1.00 84.25 110 LEU A N 1
ATOM 880 C CA . LEU A 1 110 ? -29.847 13.984 5.791 1.00 84.25 110 LEU A CA 1
ATOM 881 C C . LEU A 1 110 ? -28.642 14.752 5.233 1.00 84.25 110 LEU A C 1
ATOM 883 O O . LEU A 1 110 ? -28.348 14.632 4.046 1.00 84.25 110 LEU A O 1
ATOM 887 N N . MET A 1 111 ? -27.974 15.545 6.070 1.00 83.00 111 MET A N 1
ATOM 888 C CA . MET A 1 111 ? -26.790 16.320 5.696 1.00 83.00 111 MET A CA 1
ATOM 889 C C . MET A 1 111 ? -25.491 15.510 5.800 1.00 83.00 111 MET A C 1
ATOM 891 O O . MET A 1 111 ? -24.447 16.018 5.397 1.00 83.00 111 MET A O 1
ATOM 895 N N . ILE A 1 112 ? -25.531 14.272 6.313 1.00 81.19 112 ILE A N 1
ATOM 896 C CA . ILE A 1 112 ? -24.368 13.375 6.341 1.00 81.19 112 ILE A CA 1
ATOM 897 C C . ILE A 1 112 ? -24.094 12.876 4.914 1.00 81.19 112 ILE A C 1
ATOM 899 O O . ILE A 1 112 ? -24.950 12.205 4.328 1.00 81.19 112 ILE A O 1
ATOM 903 N N . PRO A 1 113 ? -22.898 13.133 4.358 1.00 77.25 113 PRO A N 1
ATOM 904 C CA . PRO A 1 113 ? -22.500 12.573 3.078 1.00 77.25 113 PRO A CA 1
ATOM 905 C C . PRO A 1 113 ? -22.487 11.035 3.134 1.00 77.25 113 PRO A C 1
ATOM 907 O O . PRO A 1 113 ? -22.042 10.454 4.132 1.00 77.25 113 PRO A O 1
ATOM 910 N N . PRO A 1 114 ? -22.944 10.330 2.084 1.00 72.00 114 PRO A N 1
ATOM 911 C CA . PRO A 1 114 ? -22.957 8.867 2.073 1.00 72.00 114 PRO A CA 1
ATOM 912 C C . PRO A 1 114 ? -21.581 8.240 2.352 1.00 72.00 114 PRO A C 1
ATOM 914 O O . PRO A 1 114 ? -21.489 7.259 3.088 1.00 72.00 114 PRO A O 1
ATOM 917 N N . ASP A 1 115 ? -20.513 8.834 1.826 1.00 67.94 115 ASP A N 1
ATOM 918 C CA . ASP A 1 115 ? -19.115 8.432 2.016 1.00 67.94 115 ASP A CA 1
ATOM 919 C C . ASP A 1 115 ? -18.575 8.721 3.426 1.00 67.94 115 ASP A C 1
ATOM 921 O O . ASP A 1 115 ? -17.647 8.051 3.887 1.00 67.94 115 ASP A O 1
ATOM 925 N N . ALA A 1 116 ? -19.187 9.667 4.144 1.00 71.19 116 ALA A N 1
ATOM 926 C CA . ALA A 1 116 ? -18.875 9.924 5.541 1.00 71.19 116 ALA A CA 1
ATOM 927 C C . ALA A 1 116 ? -19.461 8.853 6.476 1.00 71.19 116 ALA A C 1
ATOM 929 O O . ALA A 1 116 ? -18.839 8.478 7.478 1.00 71.19 116 ALA A O 1
ATOM 930 N N . SER A 1 117 ? -20.648 8.341 6.131 1.00 67.38 117 SER A N 1
ATOM 931 C CA . SER A 1 117 ? -21.337 7.281 6.879 1.00 67.38 117 SER A CA 1
ATOM 932 C C . SER A 1 117 ? -20.700 5.905 6.674 1.00 67.38 117 SER A C 1
ATOM 934 O O . SER A 1 117 ? -20.505 5.150 7.625 1.00 67.38 117 SER A O 1
ATOM 936 N N . TRP A 1 118 ? -20.324 5.599 5.433 1.00 63.25 118 TRP A N 1
ATOM 937 C CA . TRP A 1 118 ? -19.652 4.370 5.041 1.00 63.25 118 TRP A CA 1
ATOM 938 C C . TRP A 1 118 ? -18.522 4.756 4.107 1.00 63.25 118 TRP A C 1
ATOM 940 O O . TRP A 1 118 ? -18.781 5.232 3.002 1.00 63.25 118 TRP A O 1
ATOM 950 N N . LEU A 1 119 ? -17.274 4.497 4.506 1.00 56.97 119 LEU A N 1
ATOM 951 C CA . LEU A 1 119 ? -16.178 4.582 3.550 1.00 56.97 119 LEU A CA 1
ATOM 952 C C . LEU A 1 119 ? -16.532 3.673 2.385 1.00 56.97 119 LEU A C 1
ATOM 954 O O . LEU A 1 119 ? -16.760 2.472 2.567 1.00 56.97 119 LEU A O 1
ATOM 958 N N . LEU A 1 120 ? -16.591 4.254 1.188 1.00 53.91 120 LEU A N 1
ATOM 959 C CA . LEU A 1 120 ? -16.689 3.470 -0.026 1.00 53.91 120 LEU A CA 1
ATOM 960 C C . LEU A 1 120 ? -15.571 2.437 0.040 1.00 53.91 120 LEU A C 1
ATOM 962 O O . LEU A 1 120 ? -14.394 2.799 0.091 1.00 53.91 120 LEU A O 1
ATOM 966 N N . ILE A 1 121 ? -15.951 1.154 0.075 1.00 51.72 121 ILE A N 1
ATOM 967 C CA . ILE A 1 121 ? -15.010 0.058 -0.117 1.00 51.72 121 ILE A CA 1
ATOM 968 C C . ILE A 1 121 ? -14.294 0.419 -1.403 1.00 51.72 121 ILE A C 1
ATOM 970 O O . ILE A 1 121 ? -14.905 0.411 -2.481 1.00 51.72 121 ILE A O 1
ATOM 974 N N . SER A 1 122 ? -13.017 0.777 -1.294 1.00 45.88 122 SER A N 1
ATOM 975 C CA . SER A 1 122 ? -12.207 0.854 -2.478 1.00 45.88 122 SER A CA 1
ATOM 976 C C . SER A 1 122 ? -12.104 -0.601 -2.923 1.00 45.88 122 SER A C 1
ATOM 978 O O . SER A 1 122 ? -11.318 -1.412 -2.442 1.00 45.88 122 SER A O 1
ATOM 980 N N . GLN A 1 123 ? -12.976 -1.003 -3.850 1.00 40.19 123 GLN A N 1
ATOM 981 C CA . GLN A 1 123 ? -12.551 -2.045 -4.760 1.00 40.19 123 GLN A CA 1
ATOM 982 C C . GLN A 1 123 ? -11.212 -1.564 -5.310 1.00 40.19 123 GLN A C 1
ATOM 984 O O . GLN A 1 123 ? -11.039 -0.357 -5.496 1.00 40.19 123 GLN A O 1
ATOM 989 N N . TYR A 1 124 ? -10.296 -2.504 -5.544 1.00 43.16 124 TYR A N 1
ATOM 990 C CA . TYR A 1 124 ? -8.903 -2.341 -5.978 1.00 43.16 124 TYR A CA 1
ATOM 991 C C . TYR A 1 124 ? -8.646 -1.361 -7.167 1.00 43.16 124 TYR A C 1
ATOM 993 O O . TYR A 1 124 ? -7.597 -1.391 -7.793 1.00 43.16 124 TYR A O 1
ATOM 1001 N N . SER A 1 125 ? -9.577 -0.509 -7.582 1.00 41.03 125 SER A N 1
ATOM 1002 C CA . SER A 1 125 ? -9.513 0.476 -8.653 1.00 41.03 125 SER A CA 1
ATOM 1003 C C . SER A 1 125 ? -9.647 1.947 -8.210 1.00 41.03 125 SER A C 1
ATOM 1005 O O . SER A 1 125 ? -9.394 2.805 -9.059 1.00 41.03 125 SER A O 1
ATOM 1007 N N . ARG A 1 126 ? -9.987 2.276 -6.950 1.00 51.78 126 ARG A N 1
ATOM 1008 C CA . ARG A 1 126 ? -10.210 3.671 -6.489 1.00 51.78 126 ARG A CA 1
ATOM 1009 C C . ARG A 1 126 ? -9.298 4.060 -5.318 1.00 51.78 126 ARG A C 1
ATOM 1011 O O . ARG A 1 126 ? -8.926 3.206 -4.529 1.00 51.78 126 ARG A O 1
ATOM 1018 N N . HIS A 1 127 ? -8.914 5.335 -5.229 1.00 55.66 127 HIS A N 1
ATOM 1019 C CA . HIS A 1 127 ? -8.338 5.881 -3.992 1.00 55.66 127 HIS A CA 1
ATOM 1020 C C . HIS A 1 127 ? -9.428 5.991 -2.927 1.00 55.66 127 HIS A C 1
ATOM 1022 O O . HIS A 1 127 ? -10.601 6.130 -3.285 1.00 55.66 127 HIS A O 1
ATOM 1028 N N . HIS A 1 128 ? -9.046 5.953 -1.649 1.00 62.03 128 HIS A N 1
ATOM 1029 C CA . HIS A 1 128 ? -9.987 6.205 -0.567 1.00 62.03 128 HIS A CA 1
ATOM 1030 C C . HIS A 1 128 ? -10.379 7.686 -0.608 1.00 62.03 128 HIS A C 1
ATOM 1032 O O . HIS A 1 128 ? -9.597 8.570 -0.257 1.00 62.03 128 HIS A O 1
ATOM 1038 N N . GLU A 1 129 ? -11.577 7.952 -1.116 1.00 60.97 129 GLU A N 1
ATOM 1039 C CA . GLU A 1 129 ? -12.215 9.264 -1.068 1.00 60.97 129 GLU A CA 1
ATOM 1040 C C . GLU A 1 129 ? -13.092 9.320 0.174 1.00 60.97 129 GLU A C 1
ATOM 1042 O O . GLU A 1 129 ? -13.780 8.351 0.501 1.00 60.97 129 GLU A O 1
ATOM 1047 N N . TYR A 1 130 ? -12.985 10.429 0.895 1.00 66.44 130 TYR A N 1
ATOM 1048 C CA . TYR A 1 130 ? -13.683 10.629 2.148 1.00 66.44 130 TYR A CA 1
ATOM 1049 C C . TYR A 1 130 ? -13.910 12.121 2.389 1.00 66.44 130 TYR A C 1
ATOM 1051 O O . TYR A 1 130 ? -12.949 12.901 2.427 1.00 66.44 130 TYR A O 1
ATOM 1059 N N . GLU A 1 131 ? -15.164 12.493 2.610 1.00 69.81 131 GLU A N 1
ATOM 1060 C CA . GLU A 1 131 ? -15.556 13.796 3.128 1.00 69.81 131 GLU A CA 1
ATOM 1061 C C . GLU A 1 131 ? -15.664 13.786 4.647 1.00 69.81 131 GLU A C 1
ATOM 1063 O O . GLU A 1 131 ? -16.415 13.011 5.237 1.00 69.81 131 GLU A O 1
ATOM 1068 N N . ASP A 1 132 ? -14.927 14.692 5.302 1.00 69.69 132 ASP A N 1
ATOM 1069 C CA . ASP A 1 132 ? -15.017 14.800 6.750 1.00 69.69 132 ASP A CA 1
ATOM 1070 C C . ASP A 1 132 ? -16.269 15.533 7.185 1.00 69.69 132 ASP A C 1
ATOM 1072 O O . ASP A 1 132 ? -16.425 16.706 6.854 1.00 69.69 132 ASP A O 1
ATOM 1076 N N . VAL A 1 133 ? -17.105 14.891 8.007 1.00 74.56 133 VAL A N 1
ATOM 1077 C CA . VAL A 1 133 ? -18.279 15.555 8.594 1.00 74.56 133 VAL A CA 1
ATOM 1078 C C . VAL A 1 133 ? -17.860 16.817 9.341 1.00 74.56 133 VAL A C 1
ATOM 1080 O O . VAL A 1 133 ? -18.563 17.819 9.277 1.00 74.56 133 VAL A O 1
ATOM 1083 N N . THR A 1 134 ? -16.675 16.813 9.967 1.00 70.81 134 THR A N 1
ATOM 1084 C CA . THR A 1 134 ? -16.141 17.995 10.664 1.00 70.81 134 THR A CA 1
ATOM 1085 C C . THR A 1 134 ? -15.756 19.148 9.732 1.00 70.81 134 THR A C 1
ATOM 1087 O O . THR A 1 134 ? -15.677 20.297 10.164 1.00 70.81 134 THR A O 1
ATOM 1090 N N . SER A 1 135 ? -15.527 18.852 8.449 1.00 71.56 135 SER A N 1
ATOM 1091 C CA . SER A 1 135 ? -15.179 19.837 7.421 1.00 71.56 135 SER A CA 1
ATOM 1092 C C . SER A 1 135 ? -16.390 20.451 6.721 1.00 71.56 135 SER A C 1
ATOM 1094 O O . SER A 1 135 ? -16.231 21.432 5.996 1.00 71.56 135 SER A O 1
ATOM 1096 N N . LEU A 1 136 ? -17.592 19.913 6.949 1.00 74.00 136 LEU A N 1
ATOM 1097 C CA . LEU A 1 136 ? -18.821 20.459 6.385 1.00 74.00 136 LEU A CA 1
ATOM 1098 C C . LEU A 1 136 ? -19.161 21.794 7.047 1.00 74.00 136 LEU A C 1
ATOM 1100 O O . LEU A 1 136 ? -19.076 21.941 8.265 1.00 74.00 136 LEU A O 1
ATOM 1104 N N . GLU A 1 137 ? -19.637 22.758 6.264 1.00 72.44 137 GLU A N 1
ATOM 1105 C CA . GLU A 1 137 ? -20.107 24.045 6.794 1.00 72.44 137 GLU A CA 1
ATOM 1106 C C . GLU A 1 137 ? -21.260 23.852 7.798 1.00 72.44 137 GLU A C 1
ATOM 1108 O O . GLU A 1 137 ? -21.310 24.504 8.842 1.00 72.44 137 GLU A O 1
ATOM 1113 N N . SER A 1 138 ? -22.110 22.849 7.552 1.00 72.19 138 SER A N 1
ATOM 1114 C CA . SER A 1 138 ? -23.186 22.423 8.452 1.00 72.19 138 SER A CA 1
ATOM 1115 C C . SER A 1 138 ? -22.706 21.788 9.762 1.00 72.19 138 SER A C 1
ATOM 1117 O O . SER A 1 138 ? -23.526 21.550 10.645 1.00 72.19 138 SER A O 1
ATOM 1119 N N . HIS A 1 139 ? -21.411 21.482 9.915 1.00 76.00 139 HIS A N 1
ATOM 1120 C CA . HIS A 1 139 ? -20.878 20.846 11.122 1.00 76.00 139 HIS A CA 1
ATOM 1121 C C . HIS A 1 139 ? -21.166 21.656 12.382 1.00 76.00 139 HIS A C 1
ATOM 1123 O O . HIS A 1 139 ? -21.579 21.094 13.392 1.00 76.00 139 HIS A O 1
ATOM 1129 N N . ARG A 1 140 ? -21.009 22.983 12.306 1.00 73.44 140 ARG A N 1
ATOM 1130 C CA . ARG A 1 140 ? -21.236 23.877 13.450 1.00 73.44 140 ARG A CA 1
ATOM 1131 C C . ARG A 1 140 ? -22.679 23.829 13.940 1.00 73.44 140 ARG A C 1
ATOM 1133 O O . ARG A 1 140 ? -22.896 23.795 15.142 1.00 73.44 140 ARG A O 1
ATOM 1140 N N . SER A 1 141 ? -23.638 23.779 13.020 1.00 73.38 141 SER A N 1
ATOM 1141 C CA . SER A 1 141 ? -25.069 23.816 13.343 1.00 73.38 141 SER A CA 1
ATOM 1142 C C . SER A 1 141 ? -25.608 22.499 13.913 1.00 73.38 141 SER A C 1
ATOM 1144 O O . SER A 1 141 ? -26.667 22.497 14.535 1.00 73.38 141 SER A O 1
ATOM 1146 N N . PHE A 1 142 ? -24.902 21.379 13.711 1.00 80.69 142 PHE A N 1
ATOM 1147 C CA . PHE A 1 142 ? -25.339 20.046 14.154 1.00 80.69 142 PHE A CA 1
ATOM 1148 C C . PHE A 1 142 ? -24.277 19.293 14.959 1.00 80.69 142 PHE A C 1
ATOM 1150 O O . PHE A 1 142 ? -24.341 18.070 15.051 1.00 80.69 142 PHE A O 1
ATOM 1157 N N . PHE A 1 143 ? -23.300 19.993 15.539 1.00 79.56 143 PHE A N 1
ATOM 1158 C CA . PHE A 1 143 ? -22.147 19.383 16.208 1.00 79.56 143 PHE A CA 1
ATOM 1159 C C . PHE A 1 143 ? -22.555 18.280 17.201 1.00 79.56 143 PHE A C 1
ATOM 1161 O O . PHE A 1 143 ? -22.110 17.142 17.072 1.00 79.56 143 PHE A O 1
ATOM 1168 N N . CYS A 1 144 ? -23.481 18.584 18.117 1.00 78.00 144 CYS A N 1
ATOM 1169 C CA . CYS A 1 144 ? -23.948 17.629 19.126 1.00 78.00 144 CYS A CA 1
ATOM 1170 C C . CYS A 1 144 ? -24.697 16.426 18.533 1.00 78.00 144 CYS A C 1
ATOM 1172 O O . CYS A 1 144 ? -24.652 15.340 19.104 1.00 78.00 144 CYS A O 1
ATOM 1174 N N . ASP A 1 145 ? -25.407 16.607 17.416 1.00 84.12 145 ASP A N 1
ATOM 1175 C CA . ASP A 1 145 ? -26.108 15.504 16.754 1.00 84.12 145 ASP A CA 1
ATOM 1176 C C . ASP A 1 145 ? -25.111 14.623 15.980 1.00 84.12 145 ASP A C 1
ATOM 1178 O O . ASP A 1 145 ? -25.224 13.401 16.001 1.00 84.12 145 ASP A O 1
ATOM 1182 N N . TYR A 1 146 ? -24.082 15.216 15.364 1.00 83.75 146 TYR A N 1
ATOM 1183 C CA . TYR A 1 146 ? -23.004 14.463 14.723 1.00 83.75 146 TYR A CA 1
ATOM 1184 C C . TYR A 1 146 ? -22.165 13.663 15.721 1.00 83.75 146 TYR A C 1
ATOM 1186 O O . TYR A 1 146 ? -21.808 12.530 15.408 1.00 83.75 146 TYR A O 1
ATOM 1194 N N . GLU A 1 147 ? -21.884 14.192 16.917 1.00 80.88 147 GLU A N 1
ATOM 1195 C CA . GLU A 1 147 ? -21.215 13.418 17.974 1.00 80.88 147 GLU A CA 1
ATOM 1196 C C . GLU A 1 147 ? -22.031 12.184 18.378 1.00 80.88 147 GLU A C 1
ATOM 1198 O O . GLU A 1 147 ? -21.480 11.086 18.438 1.00 80.88 147 GLU A O 1
ATOM 1203 N N . LEU A 1 148 ? -23.350 12.324 18.546 1.00 82.62 148 LEU A N 1
ATOM 1204 C CA . LEU A 1 148 ? -24.230 11.178 18.796 1.00 82.62 148 LEU A CA 1
ATOM 1205 C C . LEU A 1 148 ? -24.196 10.164 17.653 1.00 82.62 148 LEU A C 1
ATOM 1207 O O . LEU A 1 148 ? -24.066 8.971 17.893 1.00 82.62 148 LEU A O 1
ATOM 1211 N N . PHE A 1 149 ? -24.278 10.617 16.401 1.00 84.38 149 PHE A N 1
ATOM 1212 C CA . PHE A 1 149 ? -24.233 9.711 15.251 1.00 84.38 149 PHE A CA 1
ATOM 1213 C C . PHE A 1 149 ? -22.887 8.992 15.119 1.00 84.38 149 PHE A C 1
ATOM 1215 O O . PHE A 1 149 ? -22.835 7.861 14.634 1.00 84.38 149 PHE A O 1
ATOM 1222 N N . ILE A 1 150 ? -21.797 9.617 15.565 1.00 80.00 150 ILE A N 1
ATOM 1223 C CA . ILE A 1 150 ? -20.490 8.973 15.690 1.00 80.00 150 ILE A CA 1
ATOM 1224 C C . ILE A 1 150 ? -20.527 7.887 16.778 1.00 80.00 150 ILE A C 1
ATOM 1226 O O . ILE A 1 150 ? -20.054 6.776 16.534 1.00 80.00 150 ILE A O 1
ATOM 1230 N N . GLU A 1 151 ? -21.099 8.178 17.950 1.00 78.56 151 GLU A N 1
ATOM 1231 C CA . GLU A 1 151 ? -21.256 7.210 19.048 1.00 78.56 151 GLU A CA 1
ATOM 1232 C C . GLU A 1 151 ? -22.153 6.022 18.661 1.00 78.56 151 GLU A C 1
ATOM 1234 O O . GLU A 1 151 ? -21.842 4.876 18.988 1.00 78.56 151 GLU A O 1
ATOM 1239 N N . GLU A 1 152 ? -23.224 6.277 17.909 1.00 80.69 152 GLU A N 1
ATOM 1240 C CA . GLU A 1 152 ? -24.162 5.273 17.389 1.00 80.69 152 GLU A CA 1
ATOM 1241 C C . GLU A 1 152 ? -23.593 4.474 16.199 1.00 80.69 152 GLU A C 1
ATOM 1243 O O . GLU A 1 152 ? -24.176 3.472 15.781 1.00 80.69 152 GLU A O 1
ATOM 1248 N N . GLY A 1 153 ? -22.439 4.879 15.655 1.00 75.12 153 GLY A N 1
ATOM 1249 C CA . GLY A 1 153 ? -21.772 4.200 14.540 1.00 75.12 153 GLY A CA 1
ATOM 1250 C C . GLY A 1 153 ? -22.378 4.488 13.163 1.00 75.12 153 GLY A C 1
ATOM 1251 O O . GLY A 1 153 ? -22.121 3.748 12.214 1.00 75.12 153 GLY A O 1
ATOM 1252 N N . HIS A 1 154 ? -23.165 5.556 13.033 1.00 78.75 154 HIS A N 1
ATOM 1253 C CA . HIS A 1 154 ? -23.715 6.033 11.761 1.00 78.75 154 HIS A CA 1
ATOM 1254 C C . HIS A 1 154 ? -22.709 6.844 10.931 1.00 78.75 154 HIS A C 1
ATOM 1256 O O . HIS A 1 154 ? -22.909 7.005 9.729 1.00 78.75 154 HIS A O 1
ATOM 1262 N N . VAL A 1 155 ? -21.637 7.347 11.553 1.00 78.69 155 VAL A N 1
ATOM 1263 C CA . VAL A 1 155 ? -20.579 8.138 10.908 1.00 78.69 155 VAL A CA 1
ATOM 1264 C C . VAL A 1 155 ? -19.212 7.517 11.176 1.00 78.69 155 VAL A C 1
ATOM 1266 O O . VAL A 1 155 ? -18.896 7.126 12.302 1.00 78.69 155 VAL A O 1
ATOM 1269 N N . SER A 1 156 ? -18.366 7.457 10.148 1.00 76.25 156 SER A N 1
ATOM 1270 C CA . SER A 1 156 ? -17.011 6.927 10.280 1.00 76.25 156 SER A CA 1
ATOM 1271 C C . SER A 1 156 ? -16.083 7.884 11.048 1.00 76.25 156 SER A C 1
ATOM 1273 O O . SER A 1 156 ? -15.844 9.039 10.687 1.00 76.25 156 SER A O 1
ATOM 1275 N N . THR A 1 157 ? -15.481 7.368 12.118 1.00 79.44 157 THR A N 1
ATOM 1276 C CA . THR A 1 157 ? -14.395 8.036 12.848 1.00 79.44 157 THR A CA 1
ATOM 1277 C C . THR A 1 157 ? -13.060 7.881 12.127 1.00 79.44 157 THR A C 1
ATOM 1279 O O . THR A 1 157 ? -12.841 6.904 11.406 1.00 79.44 157 THR A O 1
ATOM 1282 N N . VAL A 1 158 ? -12.101 8.762 12.426 1.00 81.19 158 VAL A N 1
ATOM 1283 C CA . VAL A 1 158 ? -10.698 8.626 11.988 1.00 81.19 158 VAL A CA 1
ATOM 1284 C C . VAL A 1 158 ? -10.123 7.241 12.338 1.00 81.19 158 VAL A C 1
ATOM 1286 O O . VAL A 1 158 ? -9.434 6.627 11.526 1.00 81.19 158 VAL A O 1
ATOM 1289 N N . THR A 1 159 ? -10.464 6.695 13.511 1.00 84.50 159 THR A N 1
ATOM 1290 C CA . THR A 1 159 ? -10.068 5.332 13.914 1.00 84.50 159 THR A CA 1
ATOM 1291 C C . THR A 1 159 ? -10.673 4.271 12.991 1.00 84.50 159 THR A C 1
ATOM 1293 O O . THR A 1 159 ? -9.959 3.388 12.519 1.00 84.50 159 THR A O 1
ATOM 1296 N N . SER A 1 160 ? -11.978 4.342 12.703 1.00 81.19 160 SER A N 1
ATOM 1297 C CA . SER A 1 160 ? -12.618 3.397 11.776 1.00 81.19 160 SER A CA 1
ATOM 1298 C C . SER A 1 160 ? -12.070 3.515 10.352 1.00 81.19 160 SER A C 1
ATOM 1300 O O . SER A 1 160 ? -11.911 2.498 9.689 1.00 81.19 160 SER A O 1
ATOM 1302 N N . ARG A 1 161 ? -11.647 4.714 9.928 1.00 81.38 161 ARG A N 1
ATOM 1303 C CA . ARG A 1 161 ? -10.972 4.921 8.638 1.00 81.38 161 ARG A CA 1
ATOM 1304 C C . ARG A 1 161 ? -9.636 4.209 8.569 1.00 81.38 161 ARG A C 1
ATOM 1306 O O . ARG A 1 161 ? -9.410 3.424 7.653 1.00 81.38 161 ARG A O 1
ATOM 1313 N N . PHE A 1 162 ? -8.763 4.433 9.554 1.00 86.69 162 PHE A N 1
ATOM 1314 C CA . PHE A 1 162 ? -7.493 3.710 9.612 1.00 86.69 162 PHE A CA 1
ATOM 1315 C C . PHE A 1 162 ? -7.712 2.202 9.661 1.00 86.69 162 PHE A C 1
ATOM 1317 O O . PHE A 1 162 ? -6.974 1.461 9.016 1.00 86.69 162 PHE A O 1
ATOM 1324 N N . ARG A 1 163 ? -8.741 1.742 10.381 1.00 86.06 163 ARG A N 1
ATOM 1325 C CA . ARG A 1 163 ? -9.095 0.325 10.442 1.00 86.06 163 ARG A CA 1
ATOM 1326 C C . ARG A 1 163 ? -9.417 -0.189 9.042 1.00 86.06 163 ARG A C 1
ATOM 1328 O O . ARG A 1 163 ? -8.789 -1.144 8.597 1.00 86.06 163 ARG A O 1
ATOM 1335 N N . ASP A 1 164 ? -10.318 0.468 8.329 1.00 83.00 164 ASP A N 1
ATOM 1336 C CA . ASP A 1 164 ? -10.764 0.014 7.015 1.00 83.00 164 ASP A CA 1
ATOM 1337 C C . ASP A 1 164 ? -9.621 0.062 5.983 1.00 83.00 164 ASP A C 1
ATOM 1339 O O . ASP A 1 164 ? -9.437 -0.902 5.242 1.00 83.00 164 ASP A O 1
ATOM 1343 N N . MET A 1 165 ? -8.762 1.090 6.014 1.00 84.25 165 MET A N 1
ATOM 1344 C CA . MET A 1 165 ? -7.539 1.158 5.195 1.00 84.25 165 MET A CA 1
ATOM 1345 C C . MET A 1 165 ? -6.566 0.007 5.492 1.00 84.25 165 MET A C 1
ATOM 1347 O O . MET A 1 165 ? -6.006 -0.597 4.573 1.00 84.25 165 MET A O 1
ATOM 1351 N N . LEU A 1 166 ? -6.371 -0.329 6.772 1.00 86.88 166 LEU A N 1
ATOM 1352 C CA . LEU A 1 166 ? -5.529 -1.452 7.181 1.00 86.88 166 LEU A CA 1
ATOM 1353 C C . LEU A 1 166 ? -6.092 -2.782 6.668 1.00 86.88 166 LEU A C 1
ATOM 1355 O O . LEU A 1 166 ? -5.314 -3.610 6.191 1.00 86.88 166 LEU A O 1
ATOM 1359 N N . PHE A 1 167 ? -7.409 -3.004 6.743 1.00 83.69 167 PHE A N 1
ATOM 1360 C CA . PHE A 1 167 ? -8.069 -4.210 6.216 1.00 83.69 167 PHE A CA 1
ATOM 1361 C C . PHE A 1 167 ? -8.059 -4.274 4.681 1.00 83.69 167 PHE A C 1
ATOM 1363 O O . PHE A 1 167 ? -7.917 -5.356 4.119 1.00 83.69 167 PHE A O 1
ATOM 1370 N N . GLN A 1 168 ? -8.138 -3.132 3.995 1.00 79.75 168 GLN A N 1
ATOM 1371 C CA . GLN A 1 168 ? -8.074 -3.044 2.529 1.00 79.75 168 GLN A CA 1
ATOM 1372 C C . GLN A 1 168 ? -6.642 -3.113 1.971 1.00 79.75 168 GLN A C 1
ATOM 1374 O O . GLN A 1 168 ? -6.454 -3.060 0.755 1.00 79.75 168 GLN A O 1
ATOM 1379 N N . ARG A 1 169 ? -5.625 -3.276 2.833 1.00 80.31 169 ARG A N 1
ATOM 1380 C CA . ARG A 1 169 ? -4.198 -3.299 2.457 1.00 80.31 169 ARG A CA 1
ATOM 1381 C C . ARG A 1 169 ? -3.770 -2.016 1.736 1.00 80.31 169 ARG A C 1
ATOM 1383 O O . ARG A 1 169 ? -2.994 -2.068 0.780 1.00 80.31 169 ARG A O 1
ATOM 1390 N N . ALA A 1 170 ? -4.275 -0.872 2.198 1.00 80.62 170 ALA A N 1
ATOM 1391 C CA . ALA A 1 170 ? -3.869 0.427 1.682 1.00 80.62 170 ALA A CA 1
ATOM 1392 C C . ALA A 1 170 ? -2.340 0.599 1.798 1.00 80.62 170 ALA A C 1
ATOM 1394 O O . ALA A 1 170 ? -1.743 0.128 2.775 1.00 80.62 170 ALA A O 1
ATOM 1395 N N . PRO A 1 171 ? -1.681 1.257 0.831 1.00 80.00 171 PRO A N 1
ATOM 1396 C CA . PRO A 1 171 ? -0.264 1.588 0.929 1.00 80.00 171 PRO A CA 1
ATOM 1397 C C . PRO A 1 171 ? 0.028 2.473 2.140 1.00 80.00 171 PRO A C 1
ATOM 1399 O O . PRO A 1 171 ? -0.768 3.343 2.509 1.00 80.00 171 PRO A O 1
ATOM 1402 N N . ILE A 1 172 ? 1.202 2.288 2.742 1.00 81.56 172 ILE A N 1
ATOM 1403 C CA . ILE A 1 172 ? 1.603 3.039 3.935 1.00 81.56 172 ILE A CA 1
ATOM 1404 C C . ILE A 1 172 ? 1.647 4.554 3.676 1.00 81.56 172 ILE A C 1
ATOM 1406 O O . ILE A 1 172 ? 1.360 5.344 4.573 1.00 81.56 172 ILE A O 1
ATOM 1410 N N . GLU A 1 173 ? 1.945 4.994 2.450 1.00 79.62 173 GLU A N 1
ATOM 1411 C CA . GLU A 1 173 ? 1.947 6.412 2.087 1.00 79.62 173 GLU A CA 1
ATOM 1412 C C . GLU A 1 173 ? 0.556 7.040 2.159 1.00 79.62 173 GLU A C 1
ATOM 1414 O O . GLU A 1 173 ? 0.443 8.197 2.563 1.00 79.62 173 GLU A O 1
ATOM 1419 N N . GLU A 1 174 ? -0.500 6.297 1.821 1.00 79.75 174 GLU A N 1
ATOM 1420 C CA . GLU A 1 174 ? -1.883 6.774 1.931 1.00 79.75 174 GLU A CA 1
ATOM 1421 C C . GLU A 1 174 ? -2.250 7.016 3.398 1.00 79.75 174 GLU A C 1
ATOM 1423 O O . GLU A 1 174 ? -2.783 8.069 3.752 1.00 79.75 174 GLU A O 1
ATOM 1428 N N . ILE A 1 175 ? -1.839 6.101 4.278 1.00 84.44 175 ILE A N 1
ATOM 1429 C CA . ILE A 1 175 ? -2.010 6.236 5.728 1.00 84.44 175 ILE A CA 1
ATOM 1430 C C . ILE A 1 175 ? -1.209 7.422 6.264 1.00 84.44 175 ILE A C 1
ATOM 1432 O O . ILE A 1 175 ? -1.740 8.217 7.036 1.00 84.44 175 ILE A O 1
ATOM 1436 N N . ARG A 1 176 ? 0.040 7.613 5.818 1.00 82.94 176 ARG A N 1
ATOM 1437 C CA . ARG A 1 176 ? 0.854 8.779 6.207 1.00 82.94 176 ARG A CA 1
ATOM 1438 C C . ARG A 1 176 ? 0.242 10.098 5.727 1.00 82.94 176 ARG A C 1
ATOM 1440 O O . ARG A 1 176 ? 0.314 11.090 6.451 1.00 82.94 176 ARG A O 1
ATOM 1447 N N . MET A 1 177 ? -0.355 10.134 4.533 1.00 80.12 177 MET A N 1
ATOM 1448 C CA . MET A 1 177 ? -1.066 11.318 4.037 1.00 80.12 177 MET A CA 1
ATOM 1449 C C . MET A 1 177 ? -2.279 11.644 4.906 1.00 80.12 177 MET A C 1
ATOM 1451 O O . MET A 1 177 ? -2.423 12.800 5.306 1.00 80.12 177 MET A O 1
ATOM 1455 N N . LEU A 1 178 ? -3.096 10.640 5.245 1.00 82.12 178 LEU A N 1
ATOM 1456 C CA . LEU A 1 178 ? -4.232 10.819 6.147 1.00 82.12 178 LEU A CA 1
ATOM 1457 C C . LEU A 1 178 ? -3.758 11.309 7.518 1.00 82.12 178 LEU A C 1
ATOM 1459 O O . LEU A 1 178 ? -4.217 12.340 7.991 1.00 82.12 178 LEU A O 1
ATOM 1463 N N . MET A 1 179 ? -2.750 10.665 8.110 1.00 84.12 179 MET A N 1
ATOM 1464 C CA . MET A 1 179 ? -2.160 11.110 9.376 1.00 84.12 179 MET A CA 1
ATOM 1465 C C . MET A 1 179 ? -1.669 12.558 9.330 1.00 84.12 179 MET A C 1
ATOM 1467 O O . MET A 1 179 ? -1.843 13.298 10.294 1.00 84.12 179 MET A O 1
ATOM 1471 N N . LYS A 1 180 ? -1.028 12.978 8.233 1.00 83.88 180 LYS A N 1
ATOM 1472 C CA . LYS A 1 180 ? -0.552 14.356 8.078 1.00 83.88 180 LYS A CA 1
ATOM 1473 C C . LYS A 1 180 ? -1.720 15.342 7.993 1.00 83.88 180 LYS A C 1
ATOM 1475 O O . LYS A 1 180 ? -1.644 16.406 8.603 1.00 83.88 180 LYS A O 1
ATOM 1480 N N . ALA A 1 181 ? -2.782 14.987 7.270 1.00 79.38 181 ALA A N 1
ATOM 1481 C CA . ALA A 1 181 ? -3.997 15.791 7.182 1.00 79.38 181 ALA A CA 1
ATOM 1482 C C . ALA A 1 181 ? -4.677 15.926 8.556 1.00 79.38 181 ALA A C 1
ATOM 1484 O O . ALA A 1 181 ? -4.961 17.040 8.989 1.00 79.38 181 ALA A O 1
ATOM 1485 N N . GLU A 1 182 ? -4.830 14.826 9.289 1.00 78.31 182 GLU A N 1
ATOM 1486 C CA . GLU A 1 182 ? -5.443 14.815 10.623 1.00 78.31 182 GLU A CA 1
ATOM 1487 C C . GLU A 1 182 ? -4.609 15.582 11.660 1.00 78.31 182 GLU A C 1
ATOM 1489 O O . GLU A 1 182 ? -5.148 16.398 12.409 1.00 78.31 182 GLU A O 1
ATOM 1494 N N . LYS A 1 183 ? -3.275 15.429 11.643 1.00 80.38 183 LYS A N 1
ATOM 1495 C CA . LYS A 1 183 ? -2.360 16.234 12.474 1.00 80.38 183 LYS A CA 1
ATOM 1496 C C . LYS A 1 183 ? -2.525 17.731 12.221 1.00 80.38 183 LYS A C 1
ATOM 1498 O O . LYS A 1 183 ? -2.469 18.511 13.164 1.00 80.38 183 LYS A O 1
ATOM 1503 N N . SER A 1 184 ? -2.722 18.129 10.961 1.00 76.81 184 SER A N 1
ATOM 1504 C CA . SER A 1 184 ? -2.899 19.540 10.598 1.00 76.81 184 SER A CA 1
ATOM 1505 C C . SER A 1 184 ? -4.267 20.111 10.977 1.00 76.81 184 SER A C 1
ATOM 1507 O O . SER A 1 184 ? -4.360 21.306 11.236 1.00 76.81 184 SER A O 1
ATOM 1509 N N . ARG A 1 185 ? -5.315 19.277 11.011 1.00 69.81 185 ARG A N 1
ATOM 1510 C CA . ARG A 1 185 ? -6.701 19.704 11.257 1.00 69.81 185 ARG A CA 1
ATOM 1511 C C . ARG A 1 185 ? -7.068 19.693 12.736 1.00 69.81 185 ARG A C 1
ATOM 1513 O O . ARG A 1 185 ? -7.615 20.669 13.231 1.00 69.81 185 ARG A O 1
ATOM 1520 N N . HIS A 1 186 ? -6.727 18.612 13.435 1.00 67.62 186 HIS A N 1
ATOM 1521 C CA . HIS A 1 186 ? -7.278 18.307 14.759 1.00 67.62 186 HIS A CA 1
ATOM 1522 C C . HIS A 1 186 ? -6.204 18.102 15.835 1.00 67.62 186 HIS A C 1
ATOM 1524 O O . HIS A 1 186 ? -6.522 17.757 16.967 1.00 67.62 186 HIS A O 1
ATOM 1530 N N . SER A 1 187 ? -4.919 18.306 15.513 1.00 69.94 187 SER A N 1
ATOM 1531 C CA . SER A 1 187 ? -3.779 18.037 16.418 1.00 69.94 187 SER A CA 1
ATOM 1532 C C . SER A 1 187 ? -3.708 16.584 16.916 1.00 69.94 187 SER A C 1
ATOM 1534 O O . SER A 1 187 ? -3.047 16.293 17.912 1.00 69.94 187 SER A O 1
ATOM 1536 N N . ILE A 1 188 ? -4.394 15.662 16.236 1.00 70.81 188 ILE A N 1
ATOM 1537 C CA . ILE A 1 188 ? -4.495 14.264 16.652 1.00 70.81 188 ILE A CA 1
ATOM 1538 C C . ILE A 1 188 ? -3.160 13.554 16.381 1.00 70.81 188 ILE A C 1
ATOM 1540 O O . ILE A 1 188 ? -2.578 13.673 15.300 1.00 70.81 188 ILE A O 1
ATOM 1544 N N . GLY A 1 189 ? -2.659 12.827 17.384 1.00 76.88 189 GLY A N 1
ATOM 1545 C CA . GLY A 1 189 ? -1.417 12.054 17.311 1.00 76.88 189 GLY A CA 1
ATOM 1546 C C . GLY A 1 189 ? -1.539 10.750 16.506 1.00 76.88 189 GLY A C 1
ATOM 1547 O O . GLY A 1 189 ? -2.377 10.601 15.623 1.00 76.88 189 GLY A O 1
ATOM 1548 N N . THR A 1 190 ? -0.690 9.769 16.812 1.00 83.44 190 THR A N 1
ATOM 1549 C CA . THR A 1 190 ? -0.738 8.412 16.221 1.00 83.44 190 THR A CA 1
ATOM 1550 C C . THR A 1 190 ? -1.832 7.529 16.832 1.00 83.44 190 THR A C 1
ATOM 1552 O O . THR A 1 190 ? -2.084 6.430 16.345 1.00 83.44 190 THR A O 1
ATOM 1555 N N . GLU A 1 191 ? -2.515 8.017 17.867 1.00 85.88 191 GLU A N 1
ATOM 1556 C CA . GLU A 1 191 ? -3.462 7.265 18.690 1.00 85.88 191 GLU A CA 1
ATOM 1557 C C . GLU A 1 191 ? -4.580 6.547 17.903 1.00 85.88 191 GLU A C 1
ATOM 1559 O O . GLU A 1 191 ? -4.758 5.341 18.104 1.00 85.88 191 GLU A O 1
ATOM 1564 N N . PRO A 1 192 ? -5.293 7.194 16.953 1.00 87.38 192 PRO A N 1
ATOM 1565 C CA . PRO A 1 192 ? -6.359 6.524 16.204 1.00 87.38 192 PRO A CA 1
ATOM 1566 C C . PRO A 1 192 ? -5.835 5.394 15.316 1.00 87.38 192 PRO A C 1
ATOM 1568 O O . PRO A 1 192 ? -6.486 4.360 15.170 1.00 87.38 192 PRO A O 1
ATOM 1571 N N . LEU A 1 193 ? -4.644 5.575 14.736 1.00 89.69 193 LEU A N 1
ATOM 1572 C CA . LEU A 1 193 ? -3.981 4.550 13.935 1.00 89.69 193 LEU A CA 1
ATOM 1573 C C . LEU A 1 193 ? -3.570 3.365 14.813 1.00 89.69 193 LEU A C 1
ATOM 1575 O O . LEU A 1 193 ? -3.778 2.215 14.424 1.00 89.69 193 LEU A O 1
ATOM 1579 N N . CYS A 1 194 ? -3.048 3.635 16.012 1.00 88.88 194 CYS A N 1
ATOM 1580 C CA . CYS A 1 194 ? -2.719 2.591 16.974 1.00 88.88 194 CYS A CA 1
ATOM 1581 C C . CYS A 1 194 ? -3.952 1.778 17.363 1.00 88.88 194 CYS A C 1
ATOM 1583 O O . CYS A 1 194 ? -3.952 0.552 17.242 1.00 88.88 194 CYS A O 1
ATOM 1585 N N . LYS A 1 195 ? -5.042 2.456 17.729 1.00 87.75 195 LYS A N 1
ATOM 1586 C CA . LYS A 1 195 ? -6.311 1.810 18.074 1.00 87.75 195 LYS A CA 1
ATOM 1587 C C . LYS A 1 195 ? -6.875 0.971 16.927 1.00 87.75 195 LYS A C 1
ATOM 1589 O O . LYS A 1 195 ? -7.341 -0.148 17.153 1.00 87.75 195 LYS A O 1
ATOM 1594 N N . ALA A 1 196 ? -6.793 1.471 15.697 1.00 89.94 196 ALA A N 1
ATOM 1595 C CA . ALA A 1 196 ? -7.211 0.749 14.502 1.00 89.94 196 ALA A CA 1
ATOM 1596 C C . ALA A 1 196 ? -6.389 -0.526 14.257 1.00 89.94 196 ALA A C 1
ATOM 1598 O O . ALA A 1 196 ? -6.960 -1.595 14.031 1.00 89.94 196 ALA A O 1
ATOM 1599 N N . PHE A 1 197 ? -5.059 -0.430 14.351 1.00 91.88 197 PHE A N 1
ATOM 1600 C CA . PHE A 1 197 ? -4.157 -1.571 14.203 1.00 91.88 197 PHE A CA 1
ATOM 1601 C C . PHE A 1 197 ? -4.425 -2.647 15.257 1.00 91.88 197 PHE A C 1
ATOM 1603 O O . PHE A 1 197 ? -4.595 -3.818 14.919 1.00 91.88 197 PHE A O 1
ATOM 1610 N N . PHE A 1 198 ? -4.536 -2.258 16.527 1.00 90.62 198 PHE A N 1
ATOM 1611 C CA . PHE A 1 198 ? -4.805 -3.198 17.612 1.00 90.62 198 PHE A CA 1
ATOM 1612 C C . PHE A 1 198 ? -6.196 -3.834 17.509 1.00 90.62 198 PHE A C 1
ATOM 1614 O O . PHE A 1 198 ? -6.342 -5.018 17.801 1.00 90.62 198 PHE A O 1
ATOM 1621 N N . SER A 1 199 ? -7.192 -3.105 16.997 1.00 87.19 199 SER A N 1
ATOM 1622 C CA . SER A 1 199 ? -8.511 -3.672 16.678 1.00 87.19 199 SER A CA 1
ATOM 1623 C C . SER A 1 199 ? -8.429 -4.736 15.577 1.00 87.19 199 SER A C 1
ATOM 1625 O O . SER A 1 199 ? -9.083 -5.774 15.669 1.00 87.19 199 SER A O 1
ATOM 1627 N N . LYS A 1 200 ? -7.598 -4.517 14.548 1.00 88.88 200 LYS A N 1
ATOM 1628 C CA . LYS A 1 200 ? -7.338 -5.509 13.494 1.00 88.88 200 LYS A CA 1
ATOM 1629 C C . LYS A 1 200 ? -6.600 -6.735 14.036 1.00 88.88 200 LYS A C 1
ATOM 1631 O O . LYS A 1 200 ? -7.005 -7.861 13.754 1.00 88.88 200 LYS A O 1
ATOM 1636 N N . ALA A 1 201 ? -5.561 -6.527 14.847 1.00 87.50 201 ALA A N 1
ATOM 1637 C CA . ALA A 1 201 ? -4.834 -7.611 15.504 1.00 87.50 201 ALA A CA 1
ATOM 1638 C C . ALA A 1 201 ? -5.771 -8.460 16.378 1.00 87.50 201 ALA A C 1
ATOM 1640 O O . ALA A 1 201 ? -5.744 -9.688 16.295 1.00 87.50 201 ALA A O 1
ATOM 1641 N N . PHE A 1 202 ? -6.654 -7.818 17.147 1.00 85.06 202 PHE A N 1
ATOM 1642 C CA . PHE A 1 202 ? -7.688 -8.492 17.930 1.00 85.06 202 PHE A CA 1
ATOM 1643 C C . PHE A 1 202 ? -8.624 -9.325 17.041 1.00 85.06 202 PHE A C 1
ATOM 1645 O O . PHE A 1 202 ? -8.810 -10.514 17.291 1.00 85.06 202 PHE A O 1
ATOM 1652 N N . PHE A 1 203 ? -9.155 -8.740 15.961 1.00 82.50 203 PHE A N 1
ATOM 1653 C CA . PHE A 1 203 ? -10.069 -9.418 15.034 1.00 82.50 203 PHE A CA 1
ATOM 1654 C C . PHE A 1 203 ? -9.472 -10.706 14.443 1.00 82.50 203 PHE A C 1
ATOM 1656 O O . PHE A 1 203 ? -10.144 -11.738 14.432 1.00 82.50 203 PHE A O 1
ATOM 1663 N N . TYR A 1 204 ? -8.212 -10.679 13.992 1.00 79.06 204 TYR A N 1
ATOM 1664 C CA . TYR A 1 204 ? -7.555 -11.874 13.442 1.00 79.06 204 TYR A CA 1
ATOM 1665 C C . TYR A 1 204 ? -7.306 -12.961 14.490 1.00 79.06 204 TYR A C 1
ATOM 1667 O O . TYR A 1 204 ? -7.440 -14.137 14.169 1.00 79.06 204 TYR A O 1
ATOM 1675 N N . ASN A 1 205 ? -7.001 -12.596 15.738 1.00 72.19 205 ASN A N 1
ATOM 1676 C CA . ASN A 1 205 ? -6.779 -13.578 16.804 1.00 72.19 205 ASN A CA 1
ATOM 1677 C C . ASN A 1 205 ? -8.088 -14.181 17.356 1.00 72.19 205 ASN A C 1
ATOM 1679 O O . ASN A 1 205 ? -8.068 -15.294 17.872 1.00 72.19 205 ASN A O 1
ATOM 1683 N N . VAL A 1 206 ? -9.225 -13.481 17.249 1.00 68.38 206 VAL A N 1
ATOM 1684 C CA . VAL A 1 206 ? -10.526 -13.979 17.738 1.00 68.38 206 VAL A CA 1
ATOM 1685 C C . VAL A 1 206 ? -11.265 -14.823 16.697 1.00 68.38 206 VAL A C 1
ATOM 1687 O O . VAL A 1 206 ? -11.803 -15.871 17.042 1.00 68.38 206 VAL A O 1
ATOM 1690 N N . ASN A 1 207 ? -11.286 -14.407 15.426 1.00 57.78 207 ASN A N 1
ATOM 1691 C CA . ASN A 1 207 ? -12.153 -15.028 14.413 1.00 57.78 207 ASN A CA 1
ATOM 1692 C C . ASN A 1 207 ? -11.560 -16.256 13.702 1.00 57.78 207 ASN A C 1
ATOM 1694 O O . ASN A 1 207 ? -12.289 -16.931 12.980 1.00 57.78 207 ASN A O 1
ATOM 1698 N N . TYR A 1 208 ? -10.273 -16.564 13.891 1.00 57.59 208 TYR A N 1
ATOM 1699 C CA . TYR A 1 208 ? -9.580 -17.662 13.198 1.00 57.59 208 TYR A CA 1
ATOM 1700 C C . TYR A 1 208 ? -9.077 -18.770 14.145 1.00 57.59 208 TYR A C 1
ATOM 1702 O O . TYR A 1 208 ? -7.982 -19.299 13.969 1.00 57.59 208 TYR A O 1
ATOM 1710 N N . GLN A 1 209 ? -9.872 -19.168 15.145 1.00 54.66 209 GLN A N 1
ATOM 1711 C CA . GLN A 1 209 ? -9.617 -20.417 15.882 1.00 54.66 209 GLN A CA 1
ATOM 1712 C C . GLN A 1 209 ? -9.842 -21.618 14.934 1.00 54.66 209 GLN A C 1
ATOM 1714 O O . GLN A 1 209 ? -10.964 -21.858 14.494 1.00 54.66 209 GLN A O 1
ATOM 1719 N N . ILE A 1 210 ? -8.764 -22.316 14.556 1.00 50.19 210 ILE A N 1
ATOM 1720 C CA . ILE A 1 210 ? -8.736 -23.412 13.559 1.00 50.19 210 ILE A CA 1
ATOM 1721 C C . ILE A 1 210 ? -8.824 -24.777 14.281 1.00 50.19 210 ILE A C 1
ATOM 1723 O O . ILE A 1 210 ? -8.613 -24.840 15.483 1.00 50.19 210 ILE A O 1
ATOM 1727 N N . SER A 1 211 ? -9.191 -25.861 13.582 1.00 40.00 211 SER A N 1
ATOM 1728 C CA . SER A 1 211 ? -9.330 -27.224 14.130 1.00 40.00 211 SER A CA 1
ATOM 1729 C C . SER A 1 211 ? -8.643 -28.303 13.264 1.00 40.00 211 SER A C 1
ATOM 1731 O O . SER A 1 211 ? -9.003 -28.370 12.095 1.00 40.00 211 SER A O 1
ATOM 1733 N N . ASN A 1 212 ? -7.818 -29.183 13.887 1.00 35.25 212 ASN A N 1
ATOM 1734 C CA . ASN A 1 212 ? -7.309 -30.547 13.502 1.00 35.25 212 ASN A CA 1
ATOM 1735 C C . ASN A 1 212 ? -6.504 -30.665 12.158 1.00 35.25 212 ASN A C 1
ATOM 1737 O O . ASN A 1 212 ? -6.859 -29.975 11.226 1.00 35.25 212 ASN A O 1
ATOM 1741 N N . GLU A 1 213 ? -5.443 -31.466 11.891 1.00 31.22 213 GLU A N 1
ATOM 1742 C CA . GLU A 1 213 ? -4.797 -32.700 12.425 1.00 31.22 213 GLU A CA 1
ATOM 1743 C C . GLU A 1 213 ? -3.222 -32.736 12.346 1.00 31.22 213 GLU A C 1
ATOM 1745 O O . GLU A 1 213 ? -2.590 -31.946 11.656 1.00 31.22 213 GLU A O 1
ATOM 1750 N N . GLU A 1 214 ? -2.614 -33.688 13.082 1.00 38.72 214 GLU A N 1
ATOM 1751 C CA . GLU A 1 214 ? -1.189 -34.060 13.338 1.00 38.72 214 GLU A CA 1
ATOM 1752 C C . GLU A 1 214 ? -0.006 -33.417 12.554 1.00 38.72 214 GLU A C 1
ATOM 1754 O O . GLU A 1 214 ? 0.048 -33.390 11.332 1.00 38.72 214 GLU A O 1
ATOM 1759 N N . ILE A 1 215 ? 1.028 -32.988 13.313 1.00 46.88 215 ILE A N 1
ATOM 1760 C CA . ILE A 1 215 ? 2.029 -31.951 12.951 1.00 46.88 215 ILE A CA 1
ATOM 1761 C C . ILE A 1 215 ? 1.327 -30.802 12.233 1.00 46.88 215 ILE A C 1
ATOM 1763 O O . ILE A 1 215 ? 1.344 -30.683 11.011 1.00 46.88 215 ILE A O 1
ATOM 1767 N N . LEU A 1 216 ? 0.693 -29.966 13.043 1.00 45.22 216 LEU A N 1
ATOM 1768 C CA . LEU A 1 216 ? -0.393 -29.105 12.615 1.00 45.22 216 LEU A CA 1
ATOM 1769 C C . LEU A 1 216 ? 0.108 -27.896 11.839 1.00 45.22 216 LEU A C 1
ATOM 1771 O O . LEU A 1 216 ? 0.259 -26.787 12.346 1.00 45.22 216 LEU A O 1
ATOM 1775 N N . ILE A 1 217 ? 0.355 -28.118 10.555 1.00 49.50 217 ILE A N 1
ATOM 1776 C CA . ILE A 1 217 ? 0.161 -27.064 9.573 1.00 49.50 217 ILE A CA 1
ATOM 1777 C C . ILE A 1 217 ? -1.346 -26.790 9.607 1.00 49.50 217 ILE A C 1
ATOM 1779 O O . ILE A 1 217 ? -2.108 -27.710 9.322 1.00 49.50 217 ILE A O 1
ATOM 1783 N N . PRO A 1 218 ? -1.802 -25.585 9.988 1.00 51.38 218 PRO A N 1
ATOM 1784 C CA . PRO A 1 218 ? -3.219 -25.276 9.898 1.00 51.38 218 PRO A CA 1
ATOM 1785 C C . PRO A 1 218 ? -3.662 -25.477 8.444 1.00 51.38 218 PRO A C 1
ATOM 1787 O O . PRO A 1 218 ? -3.027 -24.919 7.546 1.00 51.38 218 PRO A O 1
ATOM 1790 N N . ASP A 1 219 ? -4.746 -26.223 8.203 1.00 48.75 219 ASP A N 1
ATOM 1791 C CA . ASP A 1 219 ? -5.345 -26.362 6.859 1.00 48.75 219 ASP A CA 1
ATOM 1792 C C . ASP A 1 219 ? -5.638 -24.989 6.229 1.00 48.75 219 ASP A C 1
ATOM 1794 O O . ASP A 1 219 ? -5.618 -24.805 5.012 1.00 48.75 219 ASP A O 1
ATOM 1798 N N . ASN A 1 220 ? -5.848 -23.992 7.088 1.00 59.59 220 ASN A N 1
ATOM 1799 C CA . ASN A 1 220 ? -6.042 -22.603 6.735 1.00 59.59 220 ASN A CA 1
ATOM 1800 C C . ASN A 1 220 ? -4.697 -21.852 6.624 1.00 59.59 220 ASN A C 1
ATOM 1802 O O . ASN A 1 220 ? -4.333 -21.054 7.491 1.00 59.59 220 ASN A O 1
ATOM 1806 N N . LEU A 1 221 ? -3.957 -22.098 5.537 1.00 67.12 221 LEU A N 1
ATOM 1807 C CA . LEU A 1 221 ? -2.795 -21.280 5.155 1.00 67.12 221 LEU A CA 1
ATOM 1808 C C . LEU A 1 221 ? -3.158 -19.795 4.982 1.00 67.12 221 LEU A C 1
ATOM 1810 O O . LEU A 1 221 ? -2.298 -18.938 5.196 1.00 67.12 221 LEU A O 1
ATOM 1814 N N . ASP A 1 222 ? -4.420 -19.488 4.671 1.00 69.56 222 ASP A N 1
ATOM 1815 C CA . ASP A 1 222 ? -4.899 -18.117 4.485 1.00 69.56 222 ASP A CA 1
ATOM 1816 C C . ASP A 1 222 ? -4.785 -17.307 5.785 1.00 69.56 222 ASP A C 1
ATOM 1818 O O . ASP A 1 222 ? -4.403 -16.137 5.752 1.00 69.56 222 ASP A O 1
ATOM 1822 N N . PHE A 1 223 ? -5.002 -17.930 6.953 1.00 77.44 223 PHE A N 1
ATOM 1823 C CA . PHE A 1 223 ? -4.732 -17.293 8.248 1.00 77.44 223 PHE A CA 1
ATOM 1824 C C . PHE A 1 223 ? -3.280 -16.818 8.346 1.00 77.44 223 PHE A C 1
ATOM 1826 O O . PHE A 1 223 ? -3.014 -15.708 8.805 1.00 77.44 223 PHE A O 1
ATOM 1833 N N . TRP A 1 224 ? -2.324 -17.628 7.887 1.00 80.38 224 TRP A N 1
ATOM 1834 C CA . TRP A 1 224 ? -0.916 -17.262 7.978 1.00 80.38 224 TRP A CA 1
ATOM 1835 C C . TRP A 1 224 ? -0.534 -16.137 7.016 1.00 80.38 224 TRP A C 1
ATOM 1837 O O . TRP A 1 224 ? 0.271 -15.280 7.378 1.00 80.38 224 TRP A O 1
ATOM 1847 N N . GLU A 1 225 ? -1.153 -16.067 5.836 1.00 80.50 225 GLU A N 1
ATOM 1848 C CA . GLU A 1 225 ? -1.006 -14.910 4.947 1.00 80.50 225 GLU A CA 1
ATOM 1849 C C . GLU A 1 225 ? -1.480 -13.614 5.625 1.00 80.50 225 GLU A C 1
ATOM 1851 O O . GLU A 1 225 ? -0.803 -12.587 5.526 1.00 80.50 225 GLU A O 1
ATOM 1856 N N . LEU A 1 226 ? -2.586 -13.663 6.381 1.00 84.75 226 LEU A N 1
ATOM 1857 C CA . LEU A 1 226 ? -3.087 -12.523 7.162 1.00 84.75 226 LEU A CA 1
ATOM 1858 C C . LEU A 1 226 ? -2.142 -12.139 8.311 1.00 84.75 226 LEU A C 1
ATOM 1860 O O . LEU A 1 226 ? -1.968 -10.951 8.591 1.00 84.75 226 LEU A O 1
ATOM 1864 N N . ILE A 1 227 ? -1.510 -13.115 8.970 1.00 87.00 227 ILE A N 1
ATOM 1865 C CA . ILE A 1 227 ? -0.524 -12.861 10.032 1.00 87.00 227 ILE A CA 1
ATOM 1866 C C . ILE A 1 227 ? 0.781 -12.286 9.468 1.00 87.00 227 ILE A C 1
ATOM 1868 O O . ILE A 1 227 ? 1.332 -11.356 10.059 1.00 87.00 227 ILE A O 1
ATOM 1872 N N . ILE A 1 228 ? 1.255 -12.767 8.315 1.00 86.44 228 ILE A N 1
ATOM 1873 C CA . ILE A 1 228 ? 2.412 -12.188 7.612 1.00 86.44 228 ILE A CA 1
ATOM 1874 C C . ILE A 1 228 ? 2.118 -10.744 7.202 1.00 86.44 228 ILE A C 1
ATOM 1876 O O . ILE A 1 228 ? 2.949 -9.866 7.430 1.00 86.44 228 ILE A O 1
ATOM 1880 N N . GLU A 1 229 ? 0.931 -10.483 6.650 1.00 88.25 229 GLU A N 1
ATOM 1881 C CA . GLU A 1 229 ? 0.466 -9.134 6.314 1.00 88.25 229 GLU A CA 1
ATOM 1882 C C . GLU A 1 229 ? 0.434 -8.229 7.554 1.00 88.25 229 GLU A C 1
ATOM 1884 O O . GLU A 1 229 ? 0.955 -7.114 7.523 1.00 88.25 229 GLU A O 1
ATOM 1889 N N . LEU A 1 230 ? -0.139 -8.708 8.663 1.00 90.62 230 LEU A N 1
ATOM 1890 C CA . LEU A 1 230 ? -0.184 -7.963 9.921 1.00 90.62 230 LEU A CA 1
ATOM 1891 C C . LEU A 1 230 ? 1.228 -7.680 10.455 1.00 90.62 230 LEU A C 1
ATOM 1893 O O . LEU A 1 230 ? 1.487 -6.587 10.958 1.00 90.62 230 LEU A O 1
ATOM 1897 N N . GLY A 1 231 ? 2.145 -8.639 10.310 1.00 89.75 231 GLY A N 1
ATOM 1898 C CA . GLY A 1 231 ? 3.557 -8.473 10.630 1.00 89.75 231 GLY A CA 1
ATOM 1899 C C . GLY A 1 231 ? 4.230 -7.396 9.778 1.00 89.75 231 GLY A C 1
ATOM 1900 O O . GLY A 1 231 ? 4.946 -6.564 10.329 1.00 89.75 231 GLY A O 1
ATOM 1901 N N . ASP A 1 232 ? 4.003 -7.379 8.460 1.00 89.75 232 ASP A N 1
ATOM 1902 C CA . ASP A 1 232 ? 4.570 -6.376 7.542 1.00 89.75 232 ASP A CA 1
ATOM 1903 C C . ASP A 1 232 ? 4.054 -4.970 7.865 1.00 89.75 232 ASP A C 1
ATOM 1905 O O . ASP A 1 232 ? 4.834 -4.018 7.941 1.00 89.75 232 ASP A O 1
ATOM 1909 N N . GLN A 1 233 ? 2.754 -4.851 8.151 1.00 90.44 233 GLN A N 1
ATOM 1910 C CA . GLN A 1 233 ? 2.151 -3.594 8.592 1.00 90.44 233 GLN A CA 1
ATOM 1911 C C . GLN A 1 233 ? 2.756 -3.115 9.915 1.00 90.44 233 GLN A C 1
ATOM 1913 O O . GLN A 1 233 ? 3.170 -1.962 10.018 1.00 90.44 233 GLN A O 1
ATOM 1918 N N . LEU A 1 234 ? 2.867 -4.003 10.908 1.00 90.31 234 LEU A N 1
ATOM 1919 C CA . LEU A 1 234 ? 3.488 -3.698 12.199 1.00 90.31 234 LEU A CA 1
ATOM 1920 C C . LEU A 1 234 ? 4.937 -3.235 12.028 1.00 90.31 234 LEU A C 1
ATOM 1922 O O . LEU A 1 234 ? 5.335 -2.220 12.598 1.00 90.31 234 LEU A O 1
ATOM 1926 N N . TYR A 1 235 ? 5.706 -3.950 11.205 1.00 85.75 235 TYR A N 1
ATOM 1927 C CA . TYR A 1 235 ? 7.081 -3.595 10.881 1.00 85.75 235 TYR A CA 1
ATOM 1928 C C . TYR A 1 235 ? 7.144 -2.192 10.267 1.00 85.75 235 TYR A C 1
ATOM 1930 O O . TYR A 1 235 ? 7.854 -1.337 10.789 1.00 85.75 235 TYR A O 1
ATOM 1938 N N . GLY A 1 236 ? 6.341 -1.916 9.234 1.00 82.12 236 GLY A N 1
ATOM 1939 C CA . GLY A 1 236 ? 6.281 -0.610 8.572 1.00 82.12 236 GLY A CA 1
ATOM 1940 C C . GLY A 1 236 ? 5.881 0.548 9.499 1.00 82.12 236 GLY A C 1
ATOM 1941 O O . GLY A 1 236 ? 6.393 1.662 9.356 1.00 82.12 236 GLY A O 1
ATOM 1942 N N . LEU A 1 237 ? 4.994 0.307 10.473 1.00 85.12 237 LEU A N 1
ATOM 1943 C CA . LEU A 1 237 ? 4.593 1.306 11.474 1.00 85.12 237 LEU A CA 1
ATOM 1944 C C . LEU A 1 237 ? 5.718 1.626 12.457 1.00 85.12 237 LEU A C 1
ATOM 1946 O O . LEU A 1 237 ? 5.931 2.799 12.769 1.00 85.12 237 LEU A O 1
ATOM 1950 N N . VAL A 1 238 ? 6.452 0.608 12.907 1.00 81.44 238 VAL A N 1
ATOM 1951 C CA . VAL A 1 238 ? 7.594 0.777 13.814 1.00 81.44 238 VAL A CA 1
ATOM 1952 C C . VAL A 1 238 ? 8.757 1.464 13.101 1.00 81.44 238 VAL A C 1
ATOM 1954 O O . VAL A 1 238 ? 9.321 2.411 13.642 1.00 81.44 238 VAL A O 1
ATOM 1957 N N . THR A 1 239 ? 9.083 1.067 11.865 1.00 74.25 239 THR A N 1
ATOM 1958 C CA . THR A 1 239 ? 10.156 1.713 11.084 1.00 74.25 239 THR A CA 1
ATOM 1959 C C . THR A 1 239 ? 9.831 3.148 10.690 1.00 74.25 239 THR A C 1
ATOM 1961 O O . THR A 1 239 ? 10.737 3.933 10.439 1.00 74.25 239 THR A O 1
ATOM 1964 N N . SER A 1 240 ? 8.546 3.500 10.626 1.00 73.75 240 SER A N 1
ATOM 1965 C CA . SER A 1 240 ? 8.094 4.875 10.385 1.00 73.75 240 SER A CA 1
ATOM 1966 C C . SER A 1 240 ? 7.950 5.698 11.673 1.00 73.75 240 SER A C 1
ATOM 1968 O O . SER A 1 240 ? 7.379 6.783 11.615 1.00 73.75 240 SER A O 1
ATOM 1970 N N . GLU A 1 241 ? 8.394 5.178 12.826 1.00 75.75 241 GLU A N 1
ATOM 1971 C CA . GLU A 1 241 ? 8.283 5.809 14.153 1.00 75.75 241 GLU A CA 1
ATOM 1972 C C . GLU A 1 241 ? 6.838 6.139 14.587 1.00 75.75 241 GLU A C 1
ATOM 1974 O O . GLU A 1 241 ? 6.608 6.960 15.475 1.00 75.75 241 GLU A O 1
ATOM 1979 N N . ASN A 1 242 ? 5.836 5.483 13.990 1.00 79.25 242 ASN A N 1
ATOM 1980 C CA . ASN A 1 242 ? 4.429 5.686 14.346 1.00 79.25 242 ASN A CA 1
ATOM 1981 C C . ASN A 1 242 ? 4.029 4.923 15.620 1.00 79.25 242 ASN A C 1
ATOM 1983 O O . ASN A 1 242 ? 3.037 5.279 16.254 1.00 79.25 242 ASN A O 1
ATOM 1987 N N . MET A 1 243 ? 4.786 3.880 15.977 1.00 84.25 243 MET A N 1
ATOM 1988 C CA . MET A 1 243 ? 4.590 3.042 17.162 1.00 84.25 243 MET A CA 1
ATOM 1989 C C . MET A 1 243 ? 5.929 2.666 17.788 1.00 84.25 243 MET A C 1
ATOM 1991 O O . MET A 1 243 ? 6.895 2.387 17.074 1.00 84.25 243 MET A O 1
ATOM 1995 N N . LYS A 1 244 ? 5.961 2.573 19.119 1.00 82.94 244 LYS A N 1
ATOM 1996 C CA . LYS A 1 244 ? 7.116 2.053 19.860 1.00 82.94 244 LYS A CA 1
ATOM 1997 C C . LYS A 1 244 ? 6.901 0.608 20.290 1.00 82.94 244 LYS A C 1
ATOM 1999 O O . LYS A 1 244 ? 5.779 0.172 20.539 1.00 82.94 244 LYS A O 1
ATOM 2004 N N . TYR A 1 245 ? 7.995 -0.136 20.419 1.00 81.56 245 TYR A N 1
ATOM 2005 C CA . TYR A 1 245 ? 7.954 -1.547 20.806 1.00 81.56 245 TYR A CA 1
ATOM 2006 C C . TYR A 1 245 ? 7.299 -1.771 22.170 1.00 81.56 245 TYR A C 1
ATOM 2008 O O . TYR A 1 245 ? 6.491 -2.681 22.333 1.00 81.56 245 TYR A O 1
ATOM 2016 N N . GLU A 1 246 ? 7.641 -0.937 23.151 1.00 82.62 246 GLU A N 1
ATOM 2017 C CA . GLU A 1 246 ? 7.139 -1.036 24.519 1.00 82.62 246 GLU A CA 1
ATOM 2018 C C . GLU A 1 246 ? 5.628 -0.836 24.573 1.00 82.62 246 GLU A C 1
ATOM 2020 O O . GLU A 1 246 ? 4.948 -1.504 25.346 1.00 82.62 246 GLU A O 1
ATOM 2025 N N . GLU A 1 247 ? 5.108 0.070 23.746 1.00 85.06 247 GLU A N 1
ATOM 2026 C CA . GLU A 1 247 ? 3.675 0.330 23.612 1.00 85.06 247 GLU A CA 1
ATOM 2027 C C . GLU A 1 247 ? 2.973 -0.884 22.999 1.00 85.06 247 GLU A C 1
ATOM 2029 O O . GLU A 1 247 ? 1.993 -1.365 23.559 1.00 85.06 247 GLU A O 1
ATOM 2034 N N . ILE A 1 248 ? 3.527 -1.452 21.922 1.00 88.31 248 ILE A N 1
ATOM 2035 C CA . ILE A 1 248 ? 2.988 -2.657 21.273 1.00 88.31 248 ILE A CA 1
ATOM 2036 C C . ILE A 1 248 ? 2.957 -3.844 22.238 1.00 88.31 248 ILE A C 1
ATOM 2038 O O . ILE A 1 248 ? 1.933 -4.514 22.362 1.00 88.31 248 ILE A O 1
ATOM 2042 N N . LEU A 1 249 ? 4.060 -4.102 22.945 1.00 87.94 249 LEU A N 1
ATOM 2043 C CA . LEU A 1 249 ? 4.146 -5.206 23.897 1.00 87.94 249 LEU A CA 1
ATOM 2044 C C . LEU A 1 249 ? 3.157 -5.034 25.054 1.00 87.94 249 LEU A C 1
ATOM 2046 O O . LEU A 1 249 ? 2.508 -6.005 25.441 1.00 87.94 249 LEU A O 1
ATOM 2050 N N . ARG A 1 250 ? 3.021 -3.817 25.595 1.00 88.31 250 ARG A N 1
ATOM 2051 C CA . ARG A 1 250 ? 2.036 -3.527 26.646 1.00 88.31 250 ARG A CA 1
ATOM 2052 C C . ARG A 1 250 ? 0.617 -3.733 26.138 1.00 88.31 250 ARG A C 1
ATOM 2054 O O . ARG A 1 250 ? -0.157 -4.393 26.817 1.00 88.31 250 ARG A O 1
ATOM 2061 N N . GLU A 1 251 ? 0.278 -3.242 24.952 1.00 88.44 251 GLU A N 1
ATOM 2062 C CA . GLU A 1 251 ? -1.069 -3.408 24.398 1.00 88.44 251 GLU A CA 1
ATOM 2063 C C . GLU A 1 251 ? -1.389 -4.879 24.102 1.00 88.44 251 GLU A C 1
ATOM 2065 O O . GLU A 1 251 ? -2.445 -5.358 24.508 1.00 88.44 251 GLU A O 1
ATOM 2070 N N . PHE A 1 252 ? -0.466 -5.651 23.519 1.00 90.12 252 PHE A N 1
ATOM 2071 C CA . PHE A 1 252 ? -0.640 -7.103 23.369 1.00 90.12 252 PHE A CA 1
ATOM 2072 C C . PHE A 1 252 ? -0.761 -7.823 24.716 1.00 90.12 252 PHE A C 1
ATOM 2074 O O . PHE A 1 252 ? -1.577 -8.733 24.858 1.00 90.12 252 PHE A O 1
ATOM 2081 N N . TYR A 1 253 ? 0.001 -7.404 25.729 1.00 88.88 253 TYR A N 1
ATOM 2082 C CA . TYR A 1 253 ? -0.156 -7.916 27.088 1.00 88.88 253 TYR A CA 1
ATOM 2083 C C . TYR A 1 253 ? -1.545 -7.601 27.652 1.00 88.88 253 TYR A C 1
ATOM 2085 O O . TYR A 1 253 ? -2.176 -8.480 28.233 1.00 88.88 253 TYR A O 1
ATOM 2093 N N . HIS A 1 254 ? -2.058 -6.390 27.442 1.00 87.19 254 HIS A N 1
ATOM 2094 C CA . HIS A 1 254 ? -3.362 -5.956 27.942 1.00 87.19 254 HIS A CA 1
ATOM 2095 C C . HIS A 1 254 ? -4.553 -6.553 27.192 1.00 87.19 254 HIS A C 1
ATOM 2097 O O . HIS A 1 254 ? -5.609 -6.730 27.795 1.00 87.19 254 HIS A O 1
ATOM 2103 N N . MET A 1 255 ? -4.373 -6.963 25.936 1.00 86.19 255 MET A N 1
ATOM 2104 C CA . MET A 1 255 ? -5.351 -7.788 25.218 1.00 86.19 255 MET A CA 1
ATOM 2105 C C . MET A 1 255 ? -5.596 -9.139 25.896 1.00 86.19 255 MET A C 1
ATOM 2107 O O . MET A 1 255 ? -6.710 -9.659 25.852 1.00 86.19 255 MET A O 1
ATOM 2111 N N . VAL A 1 256 ? -4.562 -9.709 26.519 1.00 85.06 256 VAL A N 1
ATOM 2112 C CA . VAL A 1 256 ? -4.631 -10.998 27.225 1.00 85.06 256 VAL A CA 1
ATOM 2113 C C . VAL A 1 256 ? -4.971 -10.802 28.707 1.00 85.06 256 VAL A C 1
ATOM 2115 O O . VAL A 1 256 ? -5.782 -11.537 29.269 1.00 85.06 256 VAL A O 1
ATOM 2118 N N . TYR A 1 257 ? -4.367 -9.794 29.340 1.00 85.12 257 TYR A N 1
ATOM 2119 C CA . TYR A 1 257 ? -4.508 -9.451 30.755 1.00 85.12 257 TYR A CA 1
ATOM 2120 C C . TYR A 1 257 ? -5.029 -8.012 30.908 1.00 85.12 257 TYR A C 1
ATOM 2122 O O . TYR A 1 257 ? -4.244 -7.075 31.131 1.00 85.12 257 TYR A O 1
ATOM 2130 N N . PRO A 1 258 ? -6.349 -7.804 30.783 1.00 74.25 258 PRO A N 1
ATOM 2131 C CA . PRO A 1 258 ? -6.935 -6.473 30.801 1.00 74.25 258 PRO A CA 1
ATOM 2132 C C . PRO A 1 258 ? -6.728 -5.819 32.167 1.00 74.25 258 PRO A C 1
ATOM 2134 O O . PRO A 1 258 ? -7.009 -6.407 33.214 1.00 74.25 258 PRO A O 1
ATOM 2137 N N . LYS A 1 259 ? -6.256 -4.572 32.163 1.00 65.56 259 LYS A N 1
ATOM 2138 C CA . LYS A 1 259 ? -6.285 -3.700 33.342 1.00 65.56 259 LYS A CA 1
ATOM 2139 C C . LYS A 1 259 ? -7.552 -2.850 33.331 1.00 65.56 259 LYS A C 1
ATOM 2141 O O . LYS A 1 259 ? -8.131 -2.586 32.281 1.00 65.56 259 LYS A O 1
ATOM 2146 N N . HIS A 1 260 ? -7.992 -2.416 34.509 1.00 51.56 260 HIS A N 1
ATOM 2147 C CA . HIS A 1 260 ? -9.087 -1.455 34.622 1.00 51.56 260 HIS A CA 1
ATOM 2148 C C . HIS A 1 260 ? -8.590 -0.059 34.203 1.00 51.56 260 HIS A C 1
ATOM 2150 O O . HIS A 1 260 ? -7.804 0.550 34.923 1.00 51.56 260 HIS A O 1
ATOM 2156 N N . GLY A 1 261 ? -9.066 0.420 33.046 1.00 52.25 261 GLY A N 1
ATOM 2157 C CA . GLY A 1 261 ? -8.849 1.776 32.521 1.00 52.25 261 GLY A CA 1
ATOM 2158 C C . GLY A 1 261 ? -7.623 1.947 31.606 1.00 52.25 261 GLY A C 1
ATOM 2159 O O . GLY A 1 261 ? -6.526 1.522 31.950 1.00 52.25 261 GLY A O 1
ATOM 2160 N N . GLY A 1 262 ? -7.818 2.626 30.463 1.00 49.09 262 GLY A N 1
ATOM 2161 C CA . GLY A 1 262 ? -6.748 3.275 29.683 1.00 49.09 262 GLY A CA 1
ATOM 2162 C C . GLY A 1 262 ? -6.196 2.579 28.427 1.00 49.09 262 GLY A C 1
ATOM 2163 O O . GLY A 1 262 ? -5.216 3.081 27.889 1.00 49.09 262 GLY A O 1
ATOM 2164 N N . HIS A 1 263 ? -6.775 1.475 27.942 1.00 59.41 263 HIS A N 1
ATOM 2165 C CA . HIS A 1 263 ? -6.260 0.748 26.763 1.00 59.41 263 HIS A CA 1
ATOM 2166 C C . HIS A 1 263 ? -7.079 0.989 25.493 1.00 59.41 263 HIS A C 1
ATOM 2168 O O . HIS A 1 263 ? -8.266 1.318 25.555 1.00 59.41 263 HIS A O 1
ATOM 2174 N N . PHE A 1 264 ? -6.452 0.794 24.326 1.00 54.41 264 PHE A N 1
ATOM 2175 C CA . PHE A 1 264 ? -7.085 1.073 23.032 1.00 54.41 264 PHE A CA 1
ATOM 2176 C C . PHE A 1 264 ? -8.323 0.211 22.763 1.00 54.41 264 PHE A C 1
ATOM 2178 O O . PHE A 1 264 ? -9.225 0.629 22.032 1.00 54.41 264 PHE A O 1
ATOM 2185 N N . ILE A 1 265 ? -8.394 -0.971 23.375 1.00 56.25 265 ILE A N 1
ATOM 2186 C CA . ILE A 1 265 ? -9.548 -1.864 23.301 1.00 56.25 265 ILE A CA 1
ATOM 2187 C C . ILE A 1 265 ? -10.445 -1.593 24.511 1.00 56.25 265 ILE A C 1
ATOM 2189 O O . ILE A 1 265 ? -10.136 -1.958 25.641 1.00 56.25 265 ILE A O 1
ATOM 2193 N N . VAL A 1 266 ? -11.568 -0.922 24.249 1.00 50.28 266 VAL A N 1
ATOM 2194 C CA . VAL A 1 266 ? -12.544 -0.465 25.258 1.00 50.28 266 VAL A CA 1
ATOM 2195 C C . VAL A 1 266 ? -13.565 -1.558 25.619 1.00 50.28 266 VAL A C 1
ATOM 2197 O O . VAL A 1 266 ? -14.399 -1.379 26.501 1.00 50.28 266 VAL A O 1
ATOM 2200 N N . HIS A 1 267 ? -13.508 -2.729 24.987 1.00 49.78 267 HIS A N 1
ATOM 2201 C CA . HIS A 1 267 ? -14.462 -3.804 25.250 1.00 49.78 267 HIS A CA 1
ATOM 2202 C C . HIS A 1 267 ? -13.816 -4.876 26.118 1.00 49.78 267 HIS A C 1
ATOM 2204 O O . HIS A 1 267 ? -12.721 -5.329 25.806 1.00 49.78 267 HIS A O 1
ATOM 2210 N N . GLY A 1 268 ? -14.493 -5.281 27.199 1.00 50.81 268 GLY A N 1
ATOM 2211 C CA . GLY A 1 268 ? -14.060 -6.297 28.172 1.00 50.81 268 GLY A CA 1
ATOM 2212 C C . GLY A 1 268 ? -13.926 -7.722 27.615 1.00 50.81 268 GLY A C 1
ATOM 2213 O O . GLY A 1 268 ? -14.229 -8.687 28.311 1.00 50.81 268 GLY A O 1
ATOM 2214 N N . HIS A 1 269 ? -13.502 -7.858 26.363 1.00 60.00 269 HIS A N 1
ATOM 2215 C CA . HIS A 1 269 ? -13.191 -9.104 25.695 1.00 60.00 269 HIS A CA 1
ATOM 2216 C C . HIS A 1 269 ? -11.682 -9.325 25.744 1.00 60.00 269 HIS A C 1
ATOM 2218 O O . HIS A 1 269 ? -10.902 -8.524 25.233 1.00 60.00 269 HIS A O 1
ATOM 2224 N N . THR A 1 270 ? -11.278 -10.420 26.375 1.00 72.56 270 THR A N 1
ATOM 2225 C CA . THR A 1 270 ? -9.888 -10.859 26.421 1.00 72.56 270 THR A CA 1
ATOM 2226 C C . THR A 1 270 ? -9.601 -11.808 25.271 1.00 72.56 270 THR A C 1
ATOM 2228 O O . THR A 1 270 ? -10.432 -12.646 24.917 1.00 72.56 270 THR A O 1
ATOM 2231 N N . ILE A 1 271 ? -8.410 -11.694 24.692 1.00 79.31 271 ILE A N 1
ATOM 2232 C CA . ILE A 1 271 ? -7.896 -12.711 23.775 1.00 79.31 271 ILE A CA 1
ATOM 2233 C C . ILE A 1 271 ? -7.295 -13.838 24.631 1.00 79.31 271 ILE A C 1
ATOM 2235 O O . ILE A 1 271 ? -6.610 -13.549 25.621 1.00 79.31 271 ILE A O 1
ATOM 2239 N N . PRO A 1 272 ? -7.514 -15.123 24.293 1.00 78.00 272 PRO A N 1
ATOM 2240 C CA . PRO A 1 272 ? -6.746 -16.202 24.905 1.00 78.00 272 PRO A CA 1
ATOM 2241 C C . PRO A 1 272 ? -5.242 -16.010 24.657 1.00 78.00 272 PRO A C 1
ATOM 2243 O O . PRO A 1 272 ? -4.826 -15.355 23.704 1.00 78.00 272 PRO A O 1
ATOM 2246 N N . LYS A 1 273 ? -4.399 -16.609 25.503 1.00 82.00 273 LYS A N 1
ATOM 2247 C CA . LYS A 1 273 ? -2.954 -16.614 25.247 1.00 82.00 273 LYS A CA 1
ATOM 2248 C C . LYS A 1 273 ? -2.665 -17.307 23.915 1.00 82.00 273 LYS A C 1
ATOM 2250 O O . LYS A 1 273 ? -2.937 -18.501 23.789 1.00 82.00 273 LYS A O 1
ATOM 2255 N N . ASP A 1 274 ? -2.064 -16.585 22.978 1.00 82.69 274 ASP A N 1
ATOM 2256 C CA . ASP A 1 274 ? -1.685 -17.101 21.665 1.00 82.69 274 ASP A CA 1
ATOM 2257 C C . ASP A 1 274 ? -0.247 -16.682 21.323 1.00 82.69 274 ASP A C 1
ATOM 2259 O O . ASP A 1 274 ? 0.115 -15.501 21.364 1.00 82.69 274 ASP A O 1
ATOM 2263 N N . ASN A 1 275 ? 0.583 -17.660 20.958 1.00 86.75 275 ASN A N 1
ATOM 2264 C CA . ASN A 1 275 ? 1.975 -17.467 20.564 1.00 86.75 275 ASN A CA 1
ATOM 2265 C C . ASN A 1 275 ? 2.117 -16.638 19.271 1.00 86.75 275 ASN A C 1
ATOM 2267 O O . ASN A 1 275 ? 3.201 -16.132 18.986 1.00 86.75 275 ASN A O 1
ATOM 2271 N N . THR A 1 276 ? 1.039 -16.419 18.513 1.00 86.81 276 THR A N 1
ATOM 2272 C CA . THR A 1 276 ? 0.977 -15.504 17.358 1.00 86.81 276 THR A CA 1
ATOM 2273 C C . THR A 1 276 ? 1.362 -14.076 17.746 1.00 86.81 276 THR A C 1
ATOM 2275 O O . THR A 1 276 ? 2.092 -13.416 17.007 1.00 86.81 276 THR A O 1
ATOM 2278 N N . LEU A 1 277 ? 0.958 -13.607 18.934 1.00 89.25 277 LEU A N 1
ATOM 2279 C CA . LEU A 1 277 ? 1.361 -12.288 19.438 1.00 89.25 277 LEU A CA 1
ATOM 2280 C C . LEU A 1 277 ? 2.879 -12.216 19.653 1.00 89.25 277 LEU A C 1
ATOM 2282 O O . LEU A 1 277 ? 3.514 -11.217 19.319 1.00 89.25 277 LEU A O 1
ATOM 2286 N N . ILE A 1 278 ? 3.480 -13.304 20.146 1.00 88.12 278 ILE A N 1
ATOM 2287 C CA . ILE A 1 278 ? 4.935 -13.415 20.305 1.00 88.12 278 ILE A CA 1
ATOM 2288 C C . ILE A 1 278 ? 5.614 -13.457 18.936 1.00 88.12 278 ILE A C 1
ATOM 2290 O O . ILE A 1 278 ? 6.629 -12.790 18.750 1.00 88.12 278 ILE A O 1
ATOM 2294 N N . TRP A 1 279 ? 5.058 -14.178 17.960 1.00 89.25 279 TRP A N 1
ATOM 2295 C CA . TRP A 1 279 ? 5.587 -14.202 16.596 1.00 89.25 279 TRP A CA 1
ATOM 2296 C C . TRP A 1 279 ? 5.630 -12.807 15.960 1.00 89.25 279 TRP A C 1
ATOM 2298 O O . TRP A 1 279 ? 6.653 -12.439 15.377 1.00 89.25 279 TRP A O 1
ATOM 2308 N N . LEU A 1 280 ? 4.556 -12.020 16.116 1.00 89.50 280 LEU A N 1
ATOM 2309 C CA . LEU A 1 280 ? 4.475 -10.634 15.641 1.00 89.50 280 LEU A CA 1
ATOM 2310 C C . LEU A 1 280 ? 5.536 -9.754 16.307 1.00 89.50 280 LEU A C 1
ATOM 2312 O O . LEU A 1 280 ? 6.238 -9.013 15.624 1.00 89.50 280 LEU A O 1
ATOM 2316 N N . LEU A 1 281 ? 5.703 -9.882 17.626 1.00 87.06 281 LEU A N 1
ATOM 2317 C CA . LEU A 1 281 ? 6.744 -9.167 18.365 1.00 87.06 281 LEU A CA 1
ATOM 2318 C C . LEU A 1 281 ? 8.139 -9.549 17.861 1.00 87.06 281 LEU A C 1
ATOM 2320 O O . LEU A 1 281 ? 8.958 -8.666 17.627 1.00 87.06 281 LEU A O 1
ATOM 2324 N N . VAL A 1 282 ? 8.396 -10.840 17.621 1.00 81.81 282 VAL A N 1
ATOM 2325 C CA . VAL A 1 282 ? 9.686 -11.362 17.131 1.00 81.81 282 VAL A CA 1
ATOM 2326 C C . VAL A 1 282 ? 10.077 -10.808 15.766 1.00 81.81 282 VAL A C 1
ATOM 2328 O O . VAL A 1 282 ? 11.274 -10.655 15.514 1.00 81.81 282 VAL A O 1
ATOM 2331 N N . GLN A 1 283 ? 9.116 -10.423 14.919 1.00 81.38 283 GLN A N 1
ATOM 2332 C CA . GLN A 1 283 ? 9.428 -9.733 13.661 1.00 81.38 283 GLN A CA 1
ATOM 2333 C C . GLN A 1 283 ? 10.188 -8.418 13.888 1.00 81.38 283 GLN A C 1
ATOM 2335 O O . GLN A 1 283 ? 10.940 -7.989 13.016 1.00 81.38 283 GLN A O 1
ATOM 2340 N N . LEU A 1 284 ? 10.030 -7.804 15.064 1.00 76.38 284 LEU A N 1
ATOM 2341 C CA . LEU A 1 284 ? 10.614 -6.509 15.395 1.00 76.38 284 LEU A CA 1
ATOM 2342 C C . LEU A 1 284 ? 11.970 -6.601 16.122 1.00 76.38 284 LEU A C 1
ATOM 2344 O O . LEU A 1 284 ? 12.753 -5.654 16.060 1.00 76.38 284 LEU A O 1
ATOM 2348 N N . PHE A 1 285 ? 12.296 -7.746 16.744 1.00 64.06 285 PHE A N 1
ATOM 2349 C CA . PHE A 1 285 ? 13.465 -7.925 17.635 1.00 64.06 285 PHE A CA 1
ATOM 2350 C C . PHE A 1 285 ? 14.825 -7.585 17.010 1.00 64.06 285 PHE A C 1
ATOM 2352 O O . PHE A 1 285 ? 15.804 -7.405 17.733 1.00 64.06 285 PHE A O 1
ATOM 2359 N N . ARG A 1 286 ? 14.932 -7.581 15.680 1.00 58.06 286 ARG A N 1
ATOM 2360 C CA . ARG A 1 286 ? 16.212 -7.499 14.958 1.00 58.06 286 ARG A CA 1
ATOM 2361 C C . ARG A 1 286 ? 16.336 -6.339 13.994 1.00 58.06 286 ARG A C 1
ATOM 2363 O O . ARG A 1 286 ? 17.365 -6.251 13.332 1.00 58.06 286 ARG A O 1
ATOM 2370 N N . ILE A 1 287 ? 15.364 -5.429 13.989 1.00 40.38 287 ILE A N 1
ATOM 2371 C CA . ILE A 1 287 ? 15.426 -4.218 13.171 1.00 40.38 287 ILE A CA 1
ATOM 2372 C C . ILE A 1 287 ? 16.773 -3.499 13.415 1.00 40.38 287 ILE A C 1
ATOM 2374 O O . ILE A 1 287 ? 17.282 -2.858 12.516 1.00 40.38 287 ILE A O 1
ATOM 2378 N N . LEU A 1 288 ? 17.420 -3.656 14.587 1.00 39.78 288 LEU A N 1
ATOM 2379 C CA . LEU A 1 288 ? 18.481 -2.754 15.040 1.00 39.78 288 LEU A CA 1
ATOM 2380 C C . LEU A 1 288 ? 19.745 -3.459 15.594 1.00 39.78 288 LEU A C 1
ATOM 2382 O O . LEU A 1 288 ? 20.003 -3.389 16.790 1.00 39.78 288 LEU A O 1
ATOM 2386 N N . THR A 1 289 ? 20.526 -4.150 14.739 1.00 32.72 289 THR A N 1
ATOM 2387 C CA . THR A 1 289 ? 21.873 -4.670 15.099 1.00 32.72 289 THR A CA 1
ATOM 2388 C C . THR A 1 289 ? 22.929 -4.220 14.083 1.00 32.72 289 THR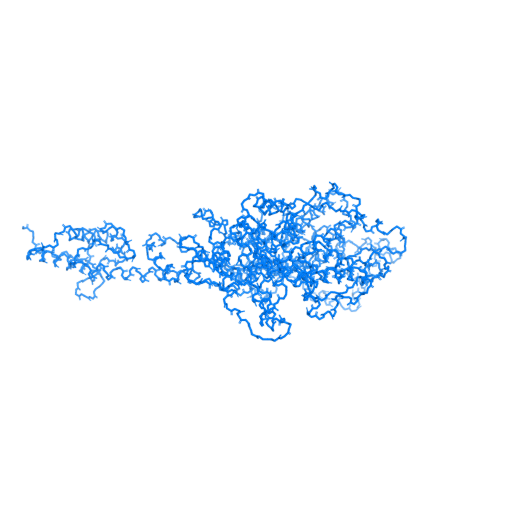 A C 1
ATOM 2390 O O . THR A 1 289 ? 22.788 -4.583 12.915 1.00 32.72 289 THR A O 1
ATOM 2393 N N . PRO A 1 290 ? 24.046 -3.582 14.488 1.00 28.28 290 PRO A N 1
ATOM 2394 C CA . PRO A 1 290 ? 25.168 -3.386 13.583 1.00 28.28 290 PRO A CA 1
ATOM 2395 C C . PRO A 1 290 ? 25.738 -4.758 13.219 1.00 28.28 290 PRO A C 1
ATOM 2397 O O . PRO A 1 290 ? 26.129 -5.552 14.088 1.00 28.28 290 PRO A O 1
ATOM 2400 N N . ALA A 1 291 ? 25.800 -5.055 11.926 1.00 32.38 291 ALA A N 1
ATOM 2401 C CA . ALA A 1 291 ? 26.628 -6.140 11.438 1.00 32.38 291 ALA A CA 1
ATOM 2402 C C . ALA A 1 291 ? 28.095 -5.801 11.748 1.00 32.38 291 ALA A C 1
ATOM 2404 O O . ALA A 1 291 ? 28.773 -5.144 10.975 1.00 32.38 291 ALA A O 1
ATOM 2405 N N . LYS A 1 292 ? 28.615 -6.275 12.882 1.00 31.08 292 LYS A N 1
ATOM 2406 C CA . LYS A 1 292 ? 30.006 -6.731 12.901 1.00 31.08 292 LYS A CA 1
ATOM 2407 C C . LYS A 1 292 ? 29.992 -8.125 12.291 1.00 31.08 292 LYS A C 1
ATOM 2409 O O . LYS A 1 292 ? 29.712 -9.103 12.987 1.00 31.08 292 LYS A O 1
ATOM 2414 N N . SER A 1 293 ? 30.162 -8.196 10.975 1.00 32.31 293 SER A N 1
ATOM 2415 C CA . SER A 1 293 ? 30.429 -9.450 10.279 1.00 32.31 293 SER A CA 1
ATOM 2416 C C . SER A 1 293 ? 31.824 -9.929 10.651 1.00 32.31 293 SER A C 1
ATOM 2418 O O . SER A 1 293 ? 32.817 -9.260 10.390 1.00 32.31 293 SER A O 1
ATOM 2420 N N . GLU A 1 294 ? 31.904 -11.114 11.243 1.00 28.41 294 GLU A N 1
ATOM 2421 C CA . GLU A 1 294 ? 33.116 -11.916 11.156 1.00 28.41 294 GLU A CA 1
ATOM 2422 C C . GLU A 1 294 ? 33.333 -12.279 9.679 1.00 28.41 294 GLU A C 1
ATOM 2424 O O . GLU A 1 294 ? 32.508 -12.965 9.078 1.00 28.41 294 GLU A O 1
ATOM 2429 N N . ASN A 1 295 ? 34.422 -11.757 9.109 1.00 26.38 295 ASN A N 1
ATOM 2430 C CA . ASN A 1 295 ? 35.163 -12.247 7.944 1.00 26.38 295 ASN A CA 1
ATOM 2431 C C . ASN A 1 295 ? 34.368 -13.100 6.935 1.00 26.38 295 ASN A C 1
ATOM 2433 O O . ASN A 1 295 ? 34.576 -14.308 6.823 1.00 26.38 295 ASN A O 1
ATOM 2437 N N . PHE A 1 296 ? 33.530 -12.455 6.125 1.00 31.38 296 PHE A N 1
ATOM 2438 C CA . PHE A 1 296 ? 33.278 -12.911 4.759 1.00 31.38 296 PHE A CA 1
ATOM 2439 C C . PHE A 1 296 ? 33.774 -11.815 3.819 1.00 31.38 296 PHE A C 1
ATOM 2441 O O . PHE A 1 296 ? 33.397 -10.657 3.967 1.00 31.38 296 PHE A O 1
ATOM 2448 N N . PHE A 1 297 ? 34.684 -12.187 2.919 1.00 29.64 297 PHE A N 1
ATOM 2449 C CA . PHE A 1 297 ? 35.423 -11.308 2.015 1.00 29.64 297 PHE A CA 1
ATOM 2450 C C . PHE A 1 297 ? 34.501 -10.406 1.179 1.00 29.64 297 PHE A C 1
ATOM 2452 O O . PHE A 1 297 ? 34.101 -10.764 0.078 1.00 29.64 297 PHE A O 1
ATOM 2459 N N . ILE A 1 298 ? 34.207 -9.211 1.683 1.00 33.25 298 ILE A N 1
ATOM 2460 C CA . ILE A 1 298 ? 33.867 -8.033 0.885 1.00 33.25 298 ILE A CA 1
ATOM 2461 C C . ILE A 1 298 ? 34.644 -6.879 1.522 1.00 33.25 298 ILE A C 1
ATOM 2463 O O . ILE A 1 298 ? 34.166 -6.211 2.435 1.00 33.25 298 ILE A O 1
ATOM 2467 N N . HIS A 1 299 ? 35.893 -6.701 1.091 1.00 27.80 299 HIS A N 1
ATOM 2468 C CA . HIS A 1 299 ? 36.671 -5.505 1.403 1.00 27.80 299 HIS A CA 1
ATOM 2469 C C . HIS A 1 299 ? 35.983 -4.307 0.738 1.00 27.80 299 HIS A C 1
ATOM 2471 O O . HIS A 1 299 ? 36.123 -4.138 -0.465 1.00 27.80 299 HIS A O 1
ATOM 2477 N N . ASP A 1 300 ? 35.149 -3.595 1.502 1.00 33.00 300 ASP A N 1
ATOM 2478 C CA . ASP A 1 300 ? 34.916 -2.138 1.469 1.00 33.00 300 ASP A CA 1
ATOM 2479 C C . ASP A 1 300 ? 33.677 -1.800 2.330 1.00 33.00 300 ASP A C 1
ATOM 2481 O O . ASP A 1 300 ? 32.604 -1.438 1.848 1.00 33.00 300 ASP A O 1
ATOM 2485 N N . GLU A 1 301 ? 33.815 -1.943 3.655 1.00 34.69 301 GLU A N 1
ATOM 2486 C CA . GLU A 1 301 ? 32.766 -1.636 4.649 1.00 34.69 301 GLU A CA 1
ATOM 2487 C C . GLU A 1 301 ? 32.561 -0.120 4.873 1.00 34.69 301 GLU A C 1
ATOM 2489 O O . GLU A 1 301 ? 31.516 0.297 5.367 1.00 34.69 301 GLU A O 1
ATOM 2494 N N . PHE A 1 302 ? 33.508 0.738 4.474 1.00 29.06 302 PHE A N 1
ATOM 2495 C CA . PHE A 1 302 ? 33.494 2.167 4.836 1.00 29.06 302 PHE A CA 1
ATOM 2496 C C . PHE A 1 302 ? 32.607 3.053 3.933 1.00 29.06 302 PHE A C 1
ATOM 2498 O O . PHE A 1 302 ? 32.237 4.160 4.317 1.00 29.06 302 PHE A O 1
ATOM 2505 N N . MET A 1 303 ? 32.209 2.561 2.754 1.00 30.94 303 MET A N 1
ATOM 2506 C CA . MET A 1 303 ? 31.254 3.236 1.854 1.00 30.94 303 MET A CA 1
ATOM 2507 C C . MET A 1 303 ? 29.794 2.834 2.122 1.00 30.94 303 MET A C 1
ATOM 2509 O O . MET A 1 303 ? 28.876 3.568 1.757 1.00 30.94 303 MET A O 1
ATOM 2513 N N . PHE A 1 304 ? 29.570 1.707 2.810 1.00 36.56 304 PHE A N 1
ATOM 2514 C CA . PHE A 1 304 ? 28.238 1.156 3.089 1.00 36.56 304 PHE A CA 1
ATOM 2515 C C . PHE A 1 304 ? 27.436 2.008 4.086 1.00 36.56 304 PHE A C 1
ATOM 2517 O O . PHE A 1 304 ? 26.214 2.072 3.997 1.00 36.56 304 PHE A O 1
ATOM 2524 N N . HIS A 1 305 ? 28.125 2.706 4.994 1.00 34.19 305 HIS A N 1
ATOM 2525 C CA . HIS A 1 305 ? 27.508 3.602 5.977 1.00 34.19 305 HIS A CA 1
ATOM 2526 C C . HIS A 1 305 ? 27.151 4.996 5.435 1.00 34.19 305 HIS A C 1
ATOM 2528 O O . HIS A 1 305 ? 26.294 5.652 6.014 1.00 34.19 305 HIS A O 1
ATOM 2534 N N . ASN A 1 306 ? 27.769 5.458 4.340 1.00 29.55 306 ASN A N 1
ATOM 2535 C CA . ASN A 1 306 ? 27.638 6.858 3.901 1.00 29.55 306 ASN A CA 1
ATOM 2536 C C . ASN A 1 306 ? 26.761 7.067 2.652 1.00 29.55 306 ASN A C 1
ATOM 2538 O O . ASN A 1 306 ? 26.300 8.182 2.426 1.00 29.55 306 ASN A O 1
ATOM 2542 N N . LEU A 1 307 ? 26.520 6.036 1.832 1.00 32.44 307 LEU A N 1
ATOM 2543 C CA . LEU A 1 307 ? 25.761 6.175 0.573 1.00 32.44 307 LEU A CA 1
ATOM 2544 C C . LEU A 1 307 ? 24.285 5.777 0.672 1.00 32.44 307 LEU A C 1
ATOM 2546 O O . LEU A 1 307 ? 23.480 6.222 -0.144 1.00 32.44 307 LEU A O 1
ATOM 2550 N N . MET A 1 308 ? 23.930 4.994 1.687 1.00 36.41 308 MET A N 1
ATOM 2551 C CA . MET A 1 308 ? 22.571 4.542 1.962 1.00 36.41 308 MET A CA 1
ATOM 2552 C C . MET A 1 308 ? 22.104 5.219 3.252 1.00 36.41 308 MET A C 1
ATOM 2554 O O . MET A 1 308 ? 22.152 4.627 4.325 1.00 36.41 308 MET A O 1
ATOM 2558 N N . HIS A 1 309 ? 21.642 6.469 3.162 1.00 35.00 309 HIS A N 1
ATOM 2559 C CA . HIS A 1 309 ? 20.790 7.062 4.199 1.00 35.00 309 HIS A CA 1
ATOM 2560 C C . HIS A 1 309 ? 19.413 6.362 4.181 1.00 35.00 309 HIS A C 1
ATOM 2562 O O . HIS A 1 309 ? 18.377 6.993 3.972 1.00 35.00 309 HIS A O 1
ATOM 2568 N N . PHE A 1 310 ? 19.376 5.048 4.427 1.00 40.44 310 PHE A N 1
ATOM 2569 C CA . PHE A 1 310 ? 18.279 4.534 5.233 1.00 40.44 310 PHE A CA 1
ATOM 2570 C C . PHE A 1 310 ? 18.471 5.249 6.575 1.00 40.44 310 PHE A C 1
ATOM 2572 O O . PHE A 1 310 ? 19.545 5.099 7.161 1.00 40.44 310 PHE A O 1
ATOM 2579 N N . PRO A 1 311 ? 17.542 6.118 7.027 1.00 33.94 311 PRO A N 1
ATOM 2580 C CA . PRO A 1 311 ? 17.649 6.679 8.373 1.00 33.94 311 PRO A CA 1
ATOM 2581 C C . PRO A 1 311 ? 17.878 5.516 9.331 1.00 33.94 311 PRO A C 1
ATOM 2583 O O . PRO A 1 311 ? 17.367 4.441 9.031 1.00 33.94 311 PRO A O 1
ATOM 2586 N N . ASP A 1 312 ? 18.661 5.725 10.394 1.00 38.19 312 ASP A N 1
ATOM 2587 C CA . ASP A 1 312 ? 19.082 4.766 11.426 1.00 38.19 312 ASP A CA 1
ATOM 2588 C C . ASP A 1 312 ? 17.929 3.917 12.009 1.00 38.19 312 ASP A C 1
ATOM 2590 O O . ASP A 1 312 ? 17.632 3.926 13.203 1.00 38.19 312 ASP A O 1
ATOM 2594 N N . ILE A 1 313 ? 17.323 3.082 11.174 1.00 41.81 313 ILE A N 1
ATOM 2595 C CA . ILE A 1 313 ? 16.381 2.028 11.493 1.00 41.81 313 ILE A CA 1
ATOM 2596 C C . ILE A 1 313 ? 17.206 0.867 12.052 1.00 41.81 313 ILE A C 1
ATOM 2598 O O . ILE A 1 313 ? 16.673 -0.208 12.186 1.00 41.81 313 ILE A O 1
ATOM 2602 N N . GLU A 1 314 ? 18.465 1.073 12.490 1.00 46.91 314 GLU A N 1
ATOM 2603 C CA . GLU A 1 314 ? 19.303 0.054 13.124 1.00 46.91 314 GLU A CA 1
ATOM 2604 C C . GLU A 1 314 ? 19.683 0.244 14.630 1.00 46.91 314 GLU A C 1
ATOM 2606 O O . GLU A 1 314 ? 20.490 -0.528 15.140 1.00 46.91 314 GLU A O 1
ATOM 2611 N N . ASN A 1 315 ? 19.085 1.167 15.420 1.00 47.66 315 ASN A N 1
ATOM 2612 C CA . ASN A 1 315 ? 19.398 1.404 16.851 1.00 47.66 315 ASN A CA 1
ATOM 2613 C C . ASN A 1 315 ? 18.316 1.465 17.991 1.00 47.66 315 ASN A C 1
ATOM 2615 O O . ASN A 1 315 ? 18.655 1.959 19.067 1.00 47.66 315 ASN A O 1
ATOM 2619 N N . ILE A 1 316 ? 17.066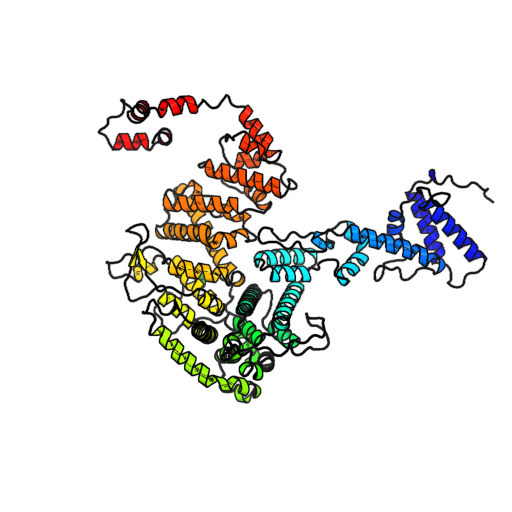 0.990 17.878 1.00 46.72 316 ILE A N 1
ATOM 2620 C CA . ILE A 1 316 ? 15.986 1.231 18.883 1.00 46.72 316 ILE A CA 1
ATOM 2621 C C . ILE A 1 316 ? 15.724 0.023 19.815 1.00 46.72 316 ILE A C 1
ATOM 2623 O O . ILE A 1 316 ? 15.779 0.189 21.024 1.00 46.72 316 ILE A O 1
ATOM 2627 N N . GLN A 1 317 ? 15.502 -1.212 19.340 1.00 46.19 317 GLN A N 1
ATOM 2628 C CA . GLN A 1 317 ? 15.035 -2.315 20.208 1.00 46.19 317 GLN A CA 1
ATOM 2629 C C . GLN A 1 317 ? 16.125 -3.121 20.917 1.00 46.19 317 GLN A C 1
ATOM 2631 O O . GLN A 1 317 ? 15.890 -3.550 22.047 1.00 46.19 317 GLN A O 1
ATOM 2636 N N . GLU A 1 318 ? 17.318 -3.308 20.328 1.00 47.34 318 GLU A N 1
ATOM 2637 C CA . GLU A 1 318 ? 18.448 -3.852 21.102 1.00 47.34 318 GLU A CA 1
ATOM 2638 C C . GLU A 1 318 ? 18.745 -2.922 22.282 1.00 47.34 318 GLU A C 1
ATOM 2640 O O . GLU A 1 318 ? 19.093 -3.413 23.345 1.00 47.34 318 GLU A O 1
ATOM 2645 N N . LYS A 1 319 ? 18.512 -1.605 22.145 1.00 57.34 319 LYS A N 1
ATOM 2646 C CA . LYS A 1 319 ? 18.526 -0.682 23.283 1.00 57.34 319 LYS A CA 1
ATOM 2647 C C . LYS A 1 319 ? 17.361 -0.952 24.222 1.00 57.34 319 LYS A C 1
ATOM 2649 O O . LYS A 1 319 ? 17.639 -1.263 25.358 1.00 57.34 319 LYS A O 1
ATOM 2654 N N . VAL A 1 320 ? 16.107 -0.971 23.774 1.00 63.88 320 VAL A N 1
ATOM 2655 C CA . VAL A 1 320 ? 14.942 -1.158 24.667 1.00 63.88 320 VAL A CA 1
ATOM 2656 C C . VAL A 1 320 ? 14.974 -2.467 25.459 1.00 63.88 320 VAL A C 1
ATOM 2658 O O . VAL A 1 320 ? 14.856 -2.443 26.680 1.00 63.88 320 VAL A O 1
ATOM 2661 N N . ILE A 1 321 ? 15.150 -3.620 24.802 1.00 63.22 321 ILE A N 1
ATOM 2662 C CA . ILE A 1 321 ? 15.202 -4.905 25.511 1.00 63.22 321 ILE A CA 1
ATOM 2663 C C . ILE A 1 321 ? 16.518 -5.020 26.277 1.00 63.22 321 ILE A C 1
ATOM 2665 O O . ILE A 1 321 ? 16.483 -5.449 27.421 1.00 63.22 321 ILE A O 1
ATOM 2669 N N . ALA A 1 322 ? 17.679 -4.616 25.741 1.00 64.69 322 ALA A N 1
ATOM 2670 C CA . ALA A 1 322 ? 18.902 -4.674 26.550 1.00 64.69 322 ALA A CA 1
ATOM 2671 C C . ALA A 1 322 ? 18.907 -3.661 27.710 1.00 64.69 322 ALA A C 1
ATOM 2673 O O . ALA A 1 322 ? 19.590 -3.902 28.698 1.00 64.69 322 ALA A O 1
ATOM 2674 N N . GLU A 1 323 ? 18.175 -2.551 27.623 1.00 70.00 323 GLU A N 1
ATOM 2675 C CA . GLU A 1 323 ? 17.949 -1.577 28.698 1.00 70.00 323 GLU A CA 1
ATOM 2676 C C . GLU A 1 323 ? 16.953 -2.117 29.727 1.00 70.00 323 GLU A C 1
ATOM 2678 O O . GLU A 1 323 ? 17.219 -2.029 30.925 1.00 70.00 323 GLU A O 1
ATOM 2683 N N . ASP A 1 324 ? 15.869 -2.768 29.301 1.00 72.00 324 ASP A N 1
ATOM 2684 C CA . ASP A 1 324 ? 14.959 -3.484 30.205 1.00 72.00 324 ASP A CA 1
ATOM 2685 C C . ASP A 1 324 ? 15.704 -4.611 30.943 1.00 72.00 324 ASP A C 1
ATOM 2687 O O . ASP A 1 324 ? 15.612 -4.716 32.163 1.00 72.00 324 ASP A O 1
ATOM 2691 N N . MET A 1 325 ? 16.554 -5.364 30.234 1.00 70.19 325 MET A N 1
ATOM 2692 C CA . MET A 1 325 ? 17.429 -6.409 30.791 1.00 70.19 325 MET A CA 1
ATOM 2693 C C . MET A 1 325 ? 18.536 -5.863 31.714 1.00 70.19 325 MET A C 1
ATOM 2695 O O . MET A 1 325 ? 19.091 -6.608 32.520 1.00 70.19 325 MET A O 1
ATOM 2699 N N . LYS A 1 326 ? 18.896 -4.575 31.601 1.00 71.00 326 LYS A N 1
ATOM 2700 C CA . LYS A 1 326 ? 19.797 -3.884 32.548 1.00 71.00 326 LYS A CA 1
ATOM 2701 C C . LYS A 1 326 ? 19.061 -3.367 33.785 1.00 71.00 326 LYS A C 1
ATOM 2703 O O . LYS A 1 326 ? 19.716 -3.019 34.764 1.00 71.00 326 LYS A O 1
ATOM 2708 N N . THR A 1 327 ? 17.737 -3.256 33.719 1.00 74.38 327 THR A N 1
ATOM 2709 C CA . THR A 1 327 ? 16.891 -2.687 34.771 1.00 74.38 327 THR A CA 1
ATOM 2710 C C . THR A 1 327 ? 16.032 -3.785 35.406 1.00 74.38 327 THR A C 1
ATOM 2712 O O . THR A 1 327 ? 16.576 -4.778 35.881 1.00 74.38 327 THR A O 1
ATOM 2715 N N . ASN A 1 328 ? 14.708 -3.618 35.467 1.00 74.25 328 ASN A N 1
ATOM 2716 C CA . ASN A 1 328 ? 13.806 -4.514 36.200 1.00 74.25 328 ASN A CA 1
ATOM 2717 C C . ASN A 1 328 ? 13.257 -5.674 35.351 1.00 74.25 328 ASN A C 1
ATOM 2719 O O . ASN A 1 328 ? 12.450 -6.454 35.854 1.00 74.25 328 ASN A O 1
ATOM 2723 N N . GLU A 1 329 ? 13.645 -5.777 34.076 1.00 83.06 329 GLU A N 1
ATOM 2724 C CA . GLU A 1 329 ? 13.203 -6.827 33.140 1.00 83.06 329 GLU A CA 1
ATOM 2725 C C . GLU A 1 329 ? 11.676 -6.939 33.019 1.00 83.06 329 GLU A C 1
ATOM 2727 O O . GLU A 1 329 ? 11.097 -8.021 32.873 1.00 83.06 329 GLU A O 1
ATOM 2732 N N . SER A 1 330 ? 11.004 -5.798 33.148 1.00 83.50 330 SER A N 1
ATOM 2733 C CA . SER A 1 330 ? 9.551 -5.709 33.228 1.00 83.50 330 SER A CA 1
ATOM 2734 C C . SER A 1 330 ? 8.887 -6.086 31.906 1.00 83.50 330 SER A C 1
ATOM 2736 O O . SER A 1 330 ? 7.895 -6.818 31.897 1.00 83.50 330 SER A O 1
ATOM 2738 N N . LEU A 1 331 ? 9.464 -5.643 30.788 1.00 80.81 331 LEU A N 1
ATOM 2739 C CA . LEU A 1 331 ? 8.984 -5.949 29.445 1.00 80.81 331 LEU A CA 1
ATOM 2740 C C . LEU A 1 331 ? 9.278 -7.410 29.109 1.00 80.81 331 LEU A C 1
ATOM 2742 O O . LEU A 1 331 ? 8.413 -8.123 28.603 1.00 80.81 331 LEU A O 1
ATOM 2746 N N . PHE A 1 332 ? 10.469 -7.898 29.451 1.00 82.25 332 PHE A N 1
ATOM 2747 C CA . PHE A 1 332 ? 10.810 -9.299 29.237 1.00 82.25 332 PHE A CA 1
ATOM 2748 C C . PHE A 1 332 ? 9.906 -10.253 30.039 1.00 82.25 332 PHE A C 1
ATOM 2750 O O . PHE A 1 332 ? 9.456 -11.271 29.510 1.00 82.25 332 PHE A O 1
ATOM 2757 N N . SER A 1 333 ? 9.549 -9.894 31.275 1.00 84.44 333 SER A N 1
ATOM 2758 C CA . SER A 1 333 ? 8.569 -10.641 32.074 1.00 84.44 333 SER A CA 1
ATOM 2759 C C . SER A 1 333 ? 7.182 -10.668 31.415 1.00 84.44 333 SER A C 1
ATOM 2761 O O . SER A 1 333 ? 6.571 -11.735 31.322 1.00 84.44 333 SER A O 1
ATOM 2763 N N . MET A 1 334 ? 6.703 -9.537 30.876 1.00 87.38 334 MET A N 1
ATOM 2764 C CA . MET A 1 334 ? 5.441 -9.486 30.117 1.00 87.38 334 MET A CA 1
ATOM 2765 C C . MET A 1 334 ? 5.470 -10.413 28.896 1.00 87.38 334 MET A C 1
ATOM 2767 O O . MET A 1 334 ? 4.518 -11.160 28.670 1.00 87.38 334 MET A O 1
ATOM 2771 N N . LEU A 1 335 ? 6.577 -10.419 28.147 1.00 86.38 335 LEU A N 1
ATOM 2772 C CA . LEU A 1 335 ? 6.763 -11.292 26.987 1.00 86.38 335 LEU A CA 1
ATOM 2773 C C . LEU A 1 335 ? 6.679 -12.780 27.364 1.00 86.38 335 LEU A C 1
ATOM 2775 O O . LEU A 1 335 ? 6.029 -13.553 26.665 1.00 86.38 335 LEU A O 1
ATOM 2779 N N . ILE A 1 336 ? 7.307 -13.191 28.470 1.00 87.06 336 ILE A N 1
ATOM 2780 C CA . ILE A 1 336 ? 7.239 -14.585 28.940 1.00 87.06 336 ILE A CA 1
ATOM 2781 C C . ILE A 1 336 ? 5.812 -14.950 29.357 1.00 87.06 336 ILE A C 1
ATOM 2783 O O . ILE A 1 336 ? 5.343 -16.044 29.054 1.00 87.06 336 ILE A O 1
ATOM 2787 N N . GLN A 1 337 ? 5.100 -14.042 30.024 1.00 88.25 337 GLN A N 1
ATOM 2788 C CA . GLN A 1 337 ? 3.738 -14.294 30.504 1.00 88.25 337 GLN A CA 1
ATOM 2789 C C . GLN A 1 337 ? 2.708 -14.474 29.379 1.00 88.25 337 GLN A C 1
ATOM 2791 O O . GLN A 1 337 ? 1.667 -15.107 29.614 1.00 88.25 337 GLN A O 1
ATOM 2796 N N . LEU A 1 338 ? 2.987 -13.935 28.186 1.00 87.50 338 LEU A N 1
ATOM 2797 C CA . LEU A 1 338 ? 2.193 -14.145 26.972 1.00 87.50 338 LEU A CA 1
ATOM 2798 C C . LEU A 1 338 ? 2.318 -15.573 26.417 1.00 87.50 338 LEU A C 1
ATOM 2800 O O . LEU A 1 338 ? 1.420 -16.020 25.709 1.00 87.50 338 LEU A O 1
ATOM 2804 N N . TYR A 1 339 ? 3.391 -16.300 26.745 1.00 88.12 339 TYR A N 1
ATOM 2805 C CA . TYR A 1 339 ? 3.660 -17.619 26.174 1.00 88.12 339 TYR A CA 1
ATOM 2806 C C . TYR A 1 339 ? 2.628 -18.658 26.602 1.00 88.12 339 TYR A C 1
ATOM 2808 O O . TYR A 1 339 ? 2.305 -18.802 27.788 1.00 88.12 339 TYR A O 1
ATOM 2816 N N . ASN A 1 340 ? 2.150 -19.421 25.622 1.00 86.06 340 ASN A N 1
ATOM 2817 C CA . ASN A 1 340 ? 1.215 -20.510 25.822 1.00 86.06 340 ASN A CA 1
ATOM 2818 C C . ASN A 1 340 ? 1.879 -21.869 25.538 1.00 86.06 340 ASN A C 1
ATOM 2820 O O . ASN A 1 340 ? 1.912 -22.333 24.400 1.00 86.06 340 ASN A O 1
ATOM 2824 N N . ASP A 1 341 ? 2.353 -22.543 26.593 1.00 80.31 341 ASP A N 1
ATOM 2825 C CA . ASP A 1 341 ? 2.928 -23.900 26.503 1.00 80.31 341 ASP A CA 1
ATOM 2826 C C . ASP A 1 341 ? 1.898 -24.952 26.065 1.00 80.31 341 ASP A C 1
ATOM 2828 O O . ASP A 1 341 ? 2.241 -25.941 25.418 1.00 80.31 341 ASP A O 1
ATOM 2832 N N . SER A 1 342 ? 0.618 -24.739 26.389 1.00 76.25 342 SER A N 1
ATOM 2833 C CA . SER A 1 342 ? -0.437 -25.672 25.987 1.00 76.25 342 SER A CA 1
ATOM 2834 C C . SER A 1 342 ? -0.673 -25.643 24.477 1.00 76.25 342 SER A C 1
ATOM 2836 O O . SER A 1 342 ? -0.942 -26.694 23.903 1.00 76.25 342 SER A O 1
ATOM 2838 N N . GLN A 1 343 ? -0.473 -24.491 23.820 1.00 76.12 343 GLN A N 1
ATOM 2839 C CA . GLN A 1 343 ? -0.658 -24.336 22.374 1.00 76.12 343 GLN A CA 1
ATOM 2840 C C . GLN A 1 343 ? 0.352 -25.168 21.577 1.00 76.12 343 GLN A C 1
ATOM 2842 O O . GLN A 1 343 ? -0.036 -25.854 20.637 1.00 76.12 343 GLN A O 1
ATOM 2847 N N . THR A 1 344 ? 1.611 -25.231 22.017 1.00 70.19 344 THR A N 1
ATOM 2848 C CA . THR A 1 344 ? 2.662 -26.030 21.358 1.00 70.19 344 THR A CA 1
ATOM 2849 C C . THR A 1 344 ? 2.395 -27.540 21.403 1.00 70.19 344 THR A C 1
ATOM 2851 O O . THR A 1 344 ? 2.968 -28.305 20.628 1.00 70.19 344 THR A O 1
ATOM 2854 N N . ARG A 1 345 ? 1.546 -27.988 22.337 1.00 68.38 345 ARG A N 1
ATOM 2855 C CA . ARG A 1 345 ? 1.102 -29.387 22.490 1.00 68.38 345 ARG A CA 1
ATOM 2856 C C . ARG A 1 345 ? -0.332 -29.599 22.009 1.00 68.38 345 ARG A C 1
ATOM 2858 O O . ARG A 1 345 ? -0.847 -30.711 22.102 1.00 68.38 345 ARG A O 1
ATOM 2865 N N . SER A 1 346 ? -0.980 -28.526 21.567 1.00 59.59 346 SER A N 1
ATOM 2866 C CA . SER A 1 346 ? -2.375 -28.527 21.162 1.00 59.59 346 SER A CA 1
ATOM 2867 C C . SER A 1 346 ? -2.528 -28.986 19.724 1.00 59.59 346 SER A C 1
ATOM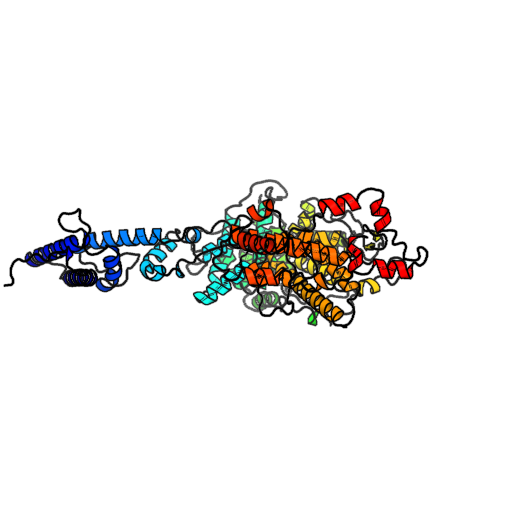 2869 O O . SER A 1 346 ? -1.561 -29.153 18.978 1.00 59.59 346 SER A O 1
ATOM 2871 N N . LYS A 1 347 ? -3.791 -29.123 19.335 1.00 55.53 347 LYS A N 1
ATOM 2872 C CA . LYS A 1 347 ? -4.165 -29.379 17.959 1.00 55.53 347 LYS A CA 1
ATOM 2873 C C . LYS A 1 347 ? -4.025 -28.160 17.044 1.00 55.53 347 LYS A C 1
ATOM 2875 O O . LYS A 1 347 ? -4.308 -28.302 15.879 1.00 55.53 347 LYS A O 1
ATOM 2880 N N . ASP A 1 348 ? -3.535 -27.018 17.516 1.00 54.25 348 ASP A N 1
ATOM 2881 C CA . ASP A 1 348 ? -3.305 -25.821 16.689 1.00 54.25 348 ASP A CA 1
ATOM 2882 C C . ASP A 1 348 ? -1.816 -25.457 16.633 1.00 54.25 348 ASP A C 1
ATOM 2884 O O . ASP A 1 348 ? -1.445 -24.304 16.371 1.00 54.25 348 ASP A O 1
ATOM 2888 N N . ALA A 1 349 ? -0.966 -26.437 16.962 1.00 57.84 349 ALA A N 1
ATOM 2889 C CA . ALA A 1 349 ? 0.465 -26.262 17.112 1.00 57.84 349 ALA A CA 1
ATOM 2890 C C . ALA A 1 349 ? 1.119 -25.972 15.760 1.00 57.84 349 ALA A C 1
ATOM 2892 O O . ALA A 1 349 ? 1.409 -26.880 14.983 1.00 57.84 349 ALA A O 1
ATOM 2893 N N . PHE A 1 350 ? 1.421 -24.703 15.521 1.00 74.06 350 PHE A N 1
ATOM 2894 C CA . PHE A 1 350 ? 2.182 -24.268 14.369 1.00 74.06 350 PHE A CA 1
ATOM 2895 C C . PHE A 1 350 ? 3.554 -23.804 14.843 1.00 74.06 350 PHE A C 1
ATOM 2897 O O . PHE A 1 350 ? 3.731 -22.691 15.348 1.00 74.06 350 PHE A O 1
ATOM 2904 N N . TYR A 1 351 ? 4.558 -24.666 14.660 1.00 74.94 351 TYR A N 1
ATOM 2905 C CA . TYR A 1 351 ? 5.896 -24.454 15.219 1.00 74.94 351 TYR A CA 1
ATOM 2906 C C . TYR A 1 351 ? 6.551 -23.134 14.809 1.00 74.94 351 TYR A C 1
ATOM 2908 O O . TYR A 1 351 ? 7.413 -22.644 15.537 1.00 74.94 351 TYR A O 1
ATOM 2916 N N . LEU A 1 352 ? 6.135 -22.526 13.694 1.00 79.19 352 LEU A N 1
ATOM 2917 C CA . LEU A 1 352 ? 6.646 -21.223 13.287 1.00 79.19 352 LEU A CA 1
ATOM 2918 C C . LEU A 1 352 ? 6.308 -20.110 14.290 1.00 79.19 352 LEU A C 1
ATOM 2920 O O . LEU A 1 352 ? 7.164 -19.252 14.501 1.00 79.19 352 LEU A O 1
ATOM 2924 N N . ARG A 1 353 ? 5.109 -20.132 14.897 1.00 84.56 353 ARG A N 1
ATOM 2925 C CA . ARG A 1 353 ? 4.702 -19.204 15.972 1.00 84.56 353 ARG A CA 1
ATOM 2926 C C . ARG A 1 353 ? 5.022 -19.745 17.362 1.00 84.56 353 ARG A C 1
ATOM 2928 O O . ARG A 1 353 ? 5.445 -18.999 18.238 1.00 84.56 353 ARG A O 1
ATOM 2935 N N . ASP A 1 354 ? 4.878 -21.051 17.566 1.00 81.38 354 ASP A N 1
ATOM 2936 C CA . ASP A 1 354 ? 5.020 -21.637 18.902 1.00 81.38 354 ASP A CA 1
ATOM 2937 C C . ASP A 1 354 ? 6.464 -21.651 19.397 1.00 81.38 354 ASP A C 1
ATOM 2939 O O . ASP A 1 354 ? 6.704 -21.662 20.601 1.00 81.38 354 ASP A O 1
ATOM 2943 N N . LEU A 1 355 ? 7.432 -21.624 18.475 1.00 79.81 355 LEU A N 1
ATOM 2944 C CA . LEU A 1 355 ? 8.854 -21.540 18.804 1.00 79.81 355 LEU A CA 1
ATOM 2945 C C . LEU A 1 355 ? 9.398 -20.100 18.787 1.00 79.81 355 LEU A C 1
ATOM 2947 O O . LEU A 1 355 ? 10.608 -19.887 18.921 1.00 79.81 355 LEU A O 1
ATOM 2951 N N . SER A 1 356 ? 8.536 -19.089 18.630 1.00 84.12 356 SER A N 1
ATOM 2952 C CA . SER A 1 356 ? 8.973 -17.695 18.513 1.00 84.12 356 SER A CA 1
ATOM 2953 C C . SER A 1 356 ? 9.651 -17.182 19.782 1.00 84.12 356 SER A C 1
ATOM 2955 O O . SER A 1 356 ? 10.677 -16.509 19.679 1.00 84.12 356 SER A O 1
ATOM 2957 N N . LEU A 1 357 ? 9.181 -17.553 20.982 1.00 83.50 357 LEU A N 1
ATOM 2958 C CA . LEU A 1 357 ? 9.846 -17.151 22.232 1.00 83.50 357 LEU A CA 1
ATOM 2959 C C . LEU A 1 357 ? 11.276 -17.719 22.322 1.00 83.50 357 LEU A C 1
ATOM 2961 O O . LEU A 1 357 ? 12.197 -17.070 22.823 1.00 83.50 357 LEU A O 1
ATOM 2965 N N . GLN A 1 358 ? 11.483 -18.926 21.801 1.00 80.12 358 GLN A N 1
ATOM 2966 C CA . GLN A 1 358 ? 12.771 -19.601 21.746 1.00 80.12 358 GLN A CA 1
ATOM 2967 C C . GLN A 1 358 ? 13.706 -18.885 20.767 1.00 80.12 358 GLN A C 1
ATOM 2969 O O . GLN A 1 358 ? 14.850 -18.607 21.139 1.00 80.12 358 GLN A O 1
ATOM 2974 N N . CYS A 1 359 ? 13.232 -18.504 19.570 1.00 76.75 359 CYS A N 1
ATOM 2975 C CA . CYS A 1 359 ? 14.018 -17.649 18.670 1.00 76.75 359 CYS A CA 1
ATOM 2976 C C . CYS A 1 359 ? 14.325 -16.283 19.326 1.00 76.75 359 CYS A C 1
ATOM 2978 O O . CYS A 1 359 ? 15.455 -15.808 19.223 1.00 76.75 359 CYS A O 1
ATOM 2980 N N . ALA A 1 360 ? 13.377 -15.673 20.053 1.00 75.19 360 ALA A N 1
ATOM 2981 C CA . ALA A 1 360 ? 13.582 -14.404 20.762 1.00 75.19 360 ALA A CA 1
ATOM 2982 C C . ALA A 1 360 ? 14.711 -14.505 21.802 1.00 75.19 360 ALA A C 1
ATOM 2984 O O . ALA A 1 360 ? 15.624 -13.678 21.835 1.00 75.19 360 ALA A O 1
ATOM 2985 N N . ARG A 1 361 ? 14.717 -15.576 22.609 1.00 74.38 361 ARG A N 1
ATOM 2986 C CA . ARG A 1 361 ? 15.776 -15.854 23.595 1.00 74.38 361 ARG A CA 1
ATOM 2987 C C . ARG A 1 361 ? 17.150 -15.997 22.947 1.00 74.38 361 ARG A C 1
ATOM 2989 O O . ARG A 1 361 ? 18.147 -15.564 23.525 1.00 74.38 361 ARG A O 1
ATOM 2996 N N . MET A 1 362 ? 17.219 -16.574 21.748 1.00 68.00 362 MET A N 1
ATOM 2997 C CA . MET A 1 362 ? 18.467 -16.714 20.990 1.00 68.00 362 MET A CA 1
ATOM 2998 C C . MET A 1 362 ? 19.037 -15.380 20.489 1.00 68.00 362 MET A C 1
ATOM 3000 O O . MET A 1 362 ? 20.124 -15.372 19.912 1.00 68.00 362 MET A O 1
ATOM 3004 N N . ASN A 1 363 ? 18.374 -14.256 20.761 1.00 63.16 363 ASN A N 1
ATOM 3005 C CA . ASN A 1 363 ? 18.893 -12.909 20.524 1.00 63.16 363 ASN A CA 1
ATOM 3006 C C . ASN A 1 363 ? 19.397 -12.210 21.790 1.00 63.16 363 ASN A C 1
ATOM 3008 O O . ASN A 1 363 ? 20.124 -11.229 21.694 1.00 63.16 363 ASN A O 1
ATOM 3012 N N . ILE A 1 364 ? 19.095 -12.734 22.977 1.00 68.69 364 ILE A N 1
ATOM 3013 C CA . ILE A 1 364 ? 19.510 -12.127 24.248 1.00 68.69 364 ILE A CA 1
ATOM 3014 C C . ILE A 1 364 ? 20.963 -12.518 24.548 1.00 68.69 364 ILE A C 1
ATOM 3016 O O . ILE A 1 364 ? 21.352 -13.661 24.313 1.00 68.69 364 ILE A O 1
ATOM 3020 N N . ARG A 1 365 ? 21.799 -11.598 25.048 1.00 64.56 365 ARG A N 1
ATOM 3021 C CA . ARG A 1 365 ? 23.225 -11.883 25.328 1.00 64.56 365 ARG A CA 1
ATOM 3022 C C . ARG A 1 365 ? 23.427 -12.754 26.576 1.00 64.56 365 ARG A C 1
ATOM 3024 O O . ARG A 1 365 ? 24.193 -13.709 26.527 1.00 64.56 365 ARG A O 1
ATOM 3031 N N . ASP A 1 366 ? 22.700 -12.488 27.660 1.00 67.81 366 ASP A N 1
ATOM 3032 C CA . ASP A 1 366 ? 22.834 -13.208 28.937 1.00 67.81 366 ASP A CA 1
ATOM 3033 C C . ASP A 1 366 ? 21.851 -14.391 29.065 1.00 67.81 366 ASP A C 1
ATOM 3035 O O . ASP A 1 366 ? 20.917 -14.375 29.859 1.00 67.81 366 ASP A O 1
ATOM 3039 N N . ARG A 1 367 ? 22.008 -15.435 28.241 1.00 69.06 367 ARG A N 1
ATOM 3040 C CA . ARG A 1 367 ? 21.004 -16.524 28.130 1.00 69.06 367 ARG A CA 1
ATOM 3041 C C . ARG A 1 367 ? 21.014 -17.527 29.280 1.00 69.06 367 ARG A C 1
ATOM 3043 O O . ARG A 1 367 ? 20.034 -18.263 29.446 1.00 69.06 367 ARG A O 1
ATOM 3050 N N . ASN A 1 368 ? 22.128 -17.611 30.002 1.00 69.75 368 ASN A N 1
ATOM 3051 C CA . ASN A 1 368 ? 22.390 -18.672 30.974 1.00 69.75 368 ASN A CA 1
ATOM 3052 C C . ASN A 1 368 ? 21.783 -18.343 32.345 1.00 69.75 368 ASN A C 1
ATOM 3054 O O . ASN A 1 368 ? 21.268 -19.243 33.007 1.00 69.75 368 ASN A O 1
ATOM 3058 N N . SER A 1 369 ? 21.753 -17.063 32.729 1.00 73.31 369 SER A N 1
ATOM 3059 C CA . SER A 1 369 ? 21.139 -16.599 33.981 1.00 73.31 369 SER A CA 1
ATOM 3060 C C . SER A 1 369 ? 19.609 -16.461 33.890 1.00 73.31 369 SER A C 1
ATOM 3062 O O . SER A 1 369 ? 18.920 -16.499 34.910 1.00 73.31 369 SER A O 1
ATOM 3064 N N . LEU A 1 370 ? 19.053 -16.344 32.674 1.00 75.19 370 LEU A N 1
ATOM 3065 C CA . LEU A 1 370 ? 17.618 -16.121 32.435 1.00 75.19 370 LEU A CA 1
ATOM 3066 C C . LEU A 1 370 ? 16.714 -17.151 33.111 1.00 75.19 370 LEU A C 1
ATOM 3068 O O . LEU A 1 370 ? 15.656 -16.799 33.616 1.00 75.19 370 LEU A O 1
ATOM 3072 N N . LYS A 1 371 ? 17.130 -18.422 33.147 1.00 78.06 371 LYS A N 1
ATOM 3073 C CA . LYS A 1 371 ? 16.343 -19.498 33.767 1.00 78.06 371 LYS A CA 1
ATOM 3074 C C . LYS A 1 371 ? 16.173 -19.294 35.275 1.00 78.06 371 LYS A C 1
ATOM 3076 O O . LYS A 1 371 ? 15.145 -19.672 35.824 1.00 78.06 371 LYS A O 1
ATOM 3081 N N . GLN A 1 372 ? 17.186 -18.732 35.935 1.00 78.38 372 GLN A N 1
ATOM 3082 C CA . GLN A 1 372 ? 17.158 -18.478 37.375 1.00 78.38 372 GLN A CA 1
ATOM 3083 C C . GLN A 1 372 ? 16.286 -17.261 37.703 1.00 78.38 372 GLN A C 1
ATOM 3085 O O . GLN A 1 372 ? 15.572 -17.279 38.699 1.00 78.38 372 GLN A O 1
ATOM 3090 N N . ARG A 1 373 ? 16.317 -16.235 36.845 1.00 80.50 373 ARG A N 1
ATOM 3091 C CA . ARG A 1 373 ? 15.578 -14.977 37.035 1.00 80.50 373 ARG A CA 1
ATOM 3092 C C . ARG A 1 373 ? 14.112 -15.067 36.609 1.00 80.50 373 ARG A C 1
ATOM 3094 O O . ARG A 1 373 ? 13.255 -14.490 37.266 1.00 80.50 373 ARG A O 1
ATOM 3101 N N . HIS A 1 374 ? 13.818 -15.858 35.576 1.00 81.75 374 HIS A N 1
ATOM 3102 C CA . HIS A 1 374 ? 12.468 -16.063 35.043 1.00 81.75 374 HIS A CA 1
ATOM 3103 C C . HIS A 1 374 ? 12.134 -17.556 34.924 1.00 81.75 374 HIS A C 1
ATOM 3105 O O . HIS A 1 374 ? 12.221 -18.127 33.835 1.00 81.75 374 HIS A O 1
ATOM 3111 N N . PRO A 1 375 ? 11.708 -18.221 36.015 1.00 79.88 375 PRO A N 1
ATOM 3112 C CA . PRO A 1 375 ? 11.435 -19.663 36.015 1.00 79.88 375 PRO A CA 1
ATOM 3113 C C . PRO A 1 375 ? 10.362 -20.103 35.007 1.00 79.88 375 PRO A C 1
ATOM 3115 O O . PRO A 1 375 ? 10.394 -21.228 34.516 1.00 79.88 375 PRO A O 1
ATOM 3118 N N . GLN A 1 376 ? 9.433 -19.211 34.652 1.00 78.31 376 GLN A N 1
ATOM 3119 C CA . GLN A 1 376 ? 8.362 -19.478 33.683 1.00 78.31 376 GLN A CA 1
ATOM 3120 C C . GLN A 1 376 ? 8.892 -19.784 32.271 1.00 78.31 376 GLN A C 1
ATOM 3122 O O . GLN A 1 376 ? 8.237 -20.494 31.511 1.00 78.31 376 GLN A O 1
ATOM 3127 N N . ILE A 1 377 ? 10.114 -19.345 31.938 1.00 80.12 377 ILE A N 1
ATOM 3128 C CA . ILE A 1 377 ? 10.739 -19.629 30.639 1.00 80.12 377 ILE A CA 1
ATOM 3129 C C . ILE A 1 377 ? 11.000 -21.127 30.429 1.00 80.12 377 ILE A C 1
ATOM 3131 O O . ILE A 1 377 ? 11.158 -21.567 29.293 1.00 80.12 377 ILE A O 1
ATOM 3135 N N . VAL A 1 378 ? 11.042 -21.925 31.506 1.00 79.00 378 VAL A N 1
ATOM 3136 C CA . VAL A 1 378 ? 11.361 -23.362 31.468 1.00 79.00 378 VAL A CA 1
ATOM 3137 C C . VAL A 1 378 ? 10.428 -24.143 30.546 1.00 79.00 378 VAL A C 1
ATOM 3139 O O . VAL A 1 378 ? 10.900 -25.050 29.863 1.00 79.00 378 VAL A O 1
ATOM 3142 N N . ALA A 1 379 ? 9.153 -23.760 30.464 1.00 73.56 379 ALA A N 1
ATOM 3143 C CA . ALA A 1 379 ? 8.203 -24.375 29.541 1.00 73.56 379 ALA A CA 1
ATOM 3144 C C . ALA A 1 379 ? 8.668 -24.241 28.078 1.00 73.56 379 ALA A C 1
ATOM 3146 O O . ALA A 1 379 ? 8.757 -25.226 27.348 1.00 73.56 379 ALA A O 1
ATOM 3147 N N . ALA A 1 380 ? 9.116 -23.045 27.687 1.00 74.25 380 ALA A N 1
ATOM 3148 C CA . ALA A 1 380 ? 9.679 -22.796 26.364 1.00 74.25 380 ALA A CA 1
ATOM 3149 C C . ALA A 1 380 ? 11.030 -23.508 26.141 1.00 74.25 380 ALA A C 1
ATOM 3151 O O . ALA A 1 380 ? 11.351 -23.904 25.018 1.00 74.25 380 ALA A O 1
ATOM 3152 N N . LEU A 1 381 ? 11.822 -23.721 27.201 1.00 74.25 381 LEU A N 1
ATOM 3153 C CA . LEU A 1 381 ? 13.120 -24.405 27.118 1.00 74.25 381 LEU A CA 1
ATOM 3154 C C . LEU A 1 381 ? 13.022 -25.881 26.726 1.00 74.25 381 LEU A C 1
ATOM 3156 O O . LEU A 1 381 ? 14.006 -26.423 26.223 1.00 74.25 381 LEU A O 1
ATOM 3160 N N . HIS A 1 382 ? 11.868 -26.522 26.927 1.00 73.88 382 HIS A N 1
ATOM 3161 C CA . HIS A 1 382 ? 11.669 -27.932 26.584 1.00 73.88 382 HIS A CA 1
ATOM 3162 C C . HIS A 1 382 ? 11.978 -28.231 25.105 1.00 73.88 382 HIS A C 1
ATOM 3164 O O . HIS A 1 382 ? 12.511 -29.289 24.781 1.00 73.88 382 HIS A O 1
ATOM 3170 N N . TYR A 1 383 ? 11.738 -27.262 24.218 1.00 72.06 383 TYR A N 1
ATOM 3171 C CA . TYR A 1 383 ? 11.918 -27.398 22.770 1.00 72.06 383 TYR A CA 1
ATOM 3172 C C . TYR A 1 383 ? 13.311 -26.981 22.259 1.00 72.06 383 TYR A C 1
ATOM 3174 O O . TYR A 1 383 ? 13.551 -26.942 21.052 1.00 72.06 383 TYR A O 1
ATOM 3182 N N . MET A 1 384 ? 14.265 -26.692 23.151 1.00 69.25 384 MET A N 1
ATOM 3183 C CA . MET A 1 384 ? 15.623 -26.277 22.760 1.00 69.25 384 MET A CA 1
ATOM 3184 C C . MET A 1 384 ? 16.416 -27.379 22.044 1.00 69.25 384 MET A C 1
ATOM 3186 O O . MET A 1 384 ? 17.224 -27.087 21.167 1.00 69.25 384 MET A O 1
ATOM 3190 N N . THR A 1 385 ? 16.172 -28.653 22.353 1.00 70.62 385 THR A N 1
ATOM 3191 C CA . THR A 1 385 ? 16.791 -29.782 21.633 1.00 70.62 385 THR A CA 1
ATOM 3192 C C . THR A 1 385 ? 16.340 -29.837 20.172 1.00 70.62 385 THR A C 1
ATOM 3194 O O . THR A 1 385 ? 17.162 -30.041 19.280 1.00 70.62 385 THR A O 1
ATOM 3197 N N . THR A 1 386 ? 15.056 -29.585 19.908 1.00 69.44 386 THR A N 1
ATOM 3198 C CA . THR A 1 386 ? 14.502 -29.443 18.553 1.00 69.44 386 THR A CA 1
ATOM 3199 C C . THR A 1 386 ? 15.168 -28.292 17.806 1.00 69.44 386 THR A C 1
ATOM 3201 O O . THR A 1 386 ? 15.521 -28.430 16.639 1.00 69.44 386 THR A O 1
ATOM 3204 N N . PHE A 1 387 ? 15.417 -27.180 18.493 1.00 68.25 387 PHE A N 1
ATOM 3205 C CA . PHE A 1 387 ? 16.094 -26.021 17.925 1.00 68.25 387 PHE A CA 1
ATOM 3206 C C . PHE A 1 387 ? 17.533 -26.317 17.491 1.00 68.25 387 PHE A C 1
ATOM 3208 O O . PHE A 1 387 ? 17.935 -25.937 16.394 1.00 68.25 387 PHE A O 1
ATOM 3215 N N . HIS A 1 388 ? 18.307 -27.019 18.322 1.00 70.94 388 HIS A N 1
ATOM 3216 C CA . HIS A 1 388 ? 19.668 -27.426 17.964 1.00 70.94 388 HIS A CA 1
ATOM 3217 C C . HIS A 1 388 ? 19.681 -28.343 16.734 1.00 70.94 388 HIS A C 1
ATOM 3219 O O . HIS A 1 388 ? 20.501 -28.154 15.842 1.00 70.94 388 HIS A O 1
ATOM 3225 N N . ARG A 1 389 ? 18.706 -29.253 16.614 1.00 72.69 389 ARG A N 1
ATOM 3226 C CA . ARG A 1 389 ? 18.541 -30.077 15.404 1.00 72.69 389 ARG A CA 1
ATOM 3227 C C . ARG A 1 389 ? 18.197 -29.241 14.169 1.00 72.69 389 ARG A C 1
ATOM 3229 O O . ARG A 1 389 ? 18.745 -29.486 13.101 1.00 72.69 389 ARG A O 1
ATOM 3236 N N . LEU A 1 390 ? 17.325 -28.239 14.303 1.00 70.81 390 LEU A N 1
ATOM 3237 C CA . LEU A 1 390 ? 17.010 -27.307 13.212 1.00 70.81 390 LEU A CA 1
ATOM 3238 C C . LEU A 1 390 ? 18.231 -26.467 12.812 1.00 70.81 390 LEU A C 1
ATOM 3240 O O . LEU A 1 390 ? 18.429 -26.194 11.633 1.00 70.81 390 LEU A O 1
ATOM 3244 N N . GLN A 1 391 ? 19.079 -26.090 13.771 1.00 69.38 391 GLN A N 1
ATOM 3245 C CA . GLN A 1 391 ? 20.347 -25.412 13.501 1.00 69.38 391 GLN A CA 1
ATOM 3246 C C . GLN A 1 391 ? 21.298 -26.283 12.675 1.00 69.38 391 GLN A C 1
ATOM 3248 O O . GLN A 1 391 ? 21.846 -25.812 11.679 1.00 69.38 391 GLN A O 1
ATOM 3253 N N . GLU A 1 392 ? 21.469 -27.549 13.053 1.00 73.00 392 GLU A N 1
ATOM 3254 C CA . GLU A 1 392 ? 22.281 -28.509 12.296 1.00 73.00 392 GLU A CA 1
ATOM 3255 C C . GLU A 1 392 ? 21.715 -28.718 10.885 1.00 73.00 392 GLU A C 1
ATOM 3257 O O . GLU A 1 392 ? 22.447 -28.639 9.902 1.00 73.00 392 GLU A O 1
ATOM 3262 N N . GLN A 1 393 ? 20.393 -28.866 10.758 1.00 70.00 393 GLN A N 1
ATOM 3263 C CA . GLN A 1 393 ? 19.724 -28.946 9.456 1.00 70.00 393 GLN A CA 1
ATOM 3264 C C . GLN A 1 393 ? 19.911 -27.672 8.622 1.00 70.00 393 GLN A C 1
ATOM 3266 O O . GLN A 1 393 ? 20.087 -27.762 7.409 1.00 70.00 393 GLN A O 1
ATOM 3271 N N . SER A 1 394 ? 19.940 -26.490 9.246 1.00 68.88 394 SER A N 1
ATOM 3272 C CA . SER A 1 394 ? 20.195 -25.238 8.528 1.00 68.88 394 SER A CA 1
ATOM 3273 C C . SER A 1 394 ? 21.594 -25.183 7.906 1.00 68.88 394 SER A C 1
ATOM 3275 O O . SER A 1 394 ? 21.773 -24.618 6.826 1.00 68.88 394 SER A O 1
ATOM 3277 N N . ALA A 1 395 ? 22.579 -25.825 8.546 1.00 71.94 395 ALA A N 1
ATOM 3278 C CA . ALA A 1 395 ? 23.928 -25.937 8.007 1.00 71.94 395 ALA A CA 1
ATOM 3279 C C . ALA A 1 395 ? 23.958 -26.818 6.748 1.00 71.94 395 ALA A C 1
ATOM 3281 O O . ALA A 1 395 ? 24.704 -26.504 5.823 1.00 71.94 395 ALA A O 1
ATOM 3282 N N . ASN A 1 396 ? 23.084 -27.830 6.655 1.00 75.69 396 ASN A N 1
ATOM 3283 C CA . ASN A 1 396 ? 22.956 -28.665 5.456 1.00 75.69 396 ASN A CA 1
ATOM 3284 C C . ASN A 1 396 ? 22.466 -27.871 4.235 1.00 75.69 396 ASN A C 1
ATOM 3286 O O . ASN A 1 396 ? 22.906 -28.135 3.117 1.00 75.69 396 ASN A O 1
ATOM 3290 N N . TYR A 1 397 ? 21.601 -26.863 4.421 1.00 74.25 397 TYR A N 1
ATOM 3291 C CA . TYR A 1 397 ? 21.228 -25.974 3.312 1.00 74.25 397 TYR A CA 1
ATOM 3292 C C . TYR A 1 397 ? 22.442 -25.214 2.789 1.00 74.25 397 TYR A C 1
ATOM 3294 O O . TYR A 1 397 ? 22.595 -25.088 1.580 1.00 74.25 397 TYR A O 1
ATOM 3302 N N . LYS A 1 398 ? 23.335 -24.770 3.685 1.00 74.56 398 LYS A N 1
ATOM 3303 C CA . LYS A 1 398 ? 24.568 -24.069 3.312 1.00 74.56 398 LYS A CA 1
ATOM 3304 C C . LYS A 1 398 ? 25.581 -24.980 2.611 1.00 74.56 398 LYS A C 1
ATOM 3306 O O . LYS A 1 398 ? 26.308 -24.519 1.734 1.00 74.56 398 LYS A O 1
ATOM 3311 N N . THR A 1 399 ? 25.643 -26.261 2.967 1.00 76.19 399 THR A N 1
ATOM 3312 C CA . THR A 1 399 ? 26.539 -27.220 2.302 1.00 76.19 399 THR A CA 1
ATOM 3313 C C . THR A 1 399 ? 26.006 -27.673 0.945 1.00 76.19 399 THR A C 1
ATOM 3315 O O . THR A 1 399 ? 26.799 -27.917 0.040 1.00 76.19 399 THR A O 1
ATOM 3318 N N . ASN A 1 400 ? 24.681 -27.739 0.779 1.00 75.38 400 ASN A N 1
ATOM 3319 C CA . ASN A 1 400 ? 24.026 -28.260 -0.425 1.00 75.38 400 ASN A CA 1
ATOM 3320 C C . ASN A 1 400 ? 23.575 -27.166 -1.412 1.00 75.38 400 ASN A C 1
ATOM 3322 O O . ASN A 1 400 ? 22.860 -27.475 -2.360 1.00 75.38 400 ASN A O 1
ATOM 3326 N N . ILE A 1 401 ? 24.010 -25.908 -1.243 1.00 73.50 401 ILE A N 1
ATOM 3327 C CA . ILE A 1 401 ? 23.622 -24.760 -2.097 1.00 73.50 401 ILE A CA 1
ATOM 3328 C C . ILE A 1 401 ? 23.838 -25.033 -3.598 1.00 73.50 401 ILE A C 1
ATOM 3330 O O . ILE A 1 401 ? 23.153 -24.469 -4.444 1.00 73.50 401 ILE A O 1
ATOM 3334 N N . THR A 1 402 ? 24.783 -25.909 -3.945 1.00 70.31 402 THR A N 1
ATOM 3335 C CA . THR A 1 402 ? 25.106 -26.251 -5.336 1.00 70.31 402 THR A CA 1
ATOM 3336 C C . THR A 1 402 ? 24.048 -27.097 -6.055 1.00 70.31 402 THR A C 1
ATOM 3338 O O . THR A 1 402 ? 24.193 -27.336 -7.253 1.00 70.31 402 THR A O 1
ATOM 3341 N N . ASP A 1 403 ? 23.042 -27.610 -5.345 1.00 77.88 403 ASP A N 1
ATOM 3342 C CA . ASP A 1 403 ? 21.905 -28.316 -5.939 1.00 77.88 403 ASP A CA 1
ATOM 3343 C C . ASP A 1 403 ? 20.809 -27.317 -6.332 1.00 77.88 403 ASP A C 1
ATOM 3345 O O . ASP A 1 403 ? 20.098 -26.815 -5.470 1.00 77.88 403 ASP A O 1
ATOM 3349 N N . HIS A 1 404 ? 20.629 -27.061 -7.633 1.00 72.19 404 HIS A N 1
ATOM 3350 C CA . HIS A 1 404 ? 19.618 -26.133 -8.167 1.00 72.19 404 HIS A CA 1
ATOM 3351 C C . HIS A 1 404 ? 18.152 -26.555 -7.918 1.00 72.19 404 HIS A C 1
ATOM 3353 O O . HIS A 1 404 ? 17.238 -25.814 -8.294 1.00 72.19 404 HIS A O 1
ATOM 3359 N N . GLY A 1 405 ? 17.911 -27.733 -7.329 1.00 74.44 405 GLY A N 1
ATOM 3360 C CA . GLY A 1 405 ? 16.596 -28.189 -6.875 1.00 74.44 405 GLY A CA 1
ATOM 3361 C C . GLY A 1 405 ? 16.273 -27.865 -5.411 1.00 74.44 405 GLY A C 1
ATOM 3362 O O . GLY A 1 405 ? 15.114 -28.004 -5.019 1.00 74.44 405 GLY A O 1
ATOM 3363 N N . LEU A 1 406 ? 17.249 -27.401 -4.615 1.00 82.12 406 LEU A N 1
ATOM 3364 C CA . LEU A 1 406 ? 17.167 -27.336 -3.147 1.00 82.12 406 LEU A CA 1
ATOM 3365 C C . LEU A 1 406 ? 15.921 -26.615 -2.609 1.00 82.12 406 LEU A C 1
ATOM 3367 O O . LEU A 1 406 ? 15.328 -27.066 -1.634 1.00 82.12 406 LEU A O 1
ATOM 3371 N N . PHE A 1 407 ? 15.520 -25.502 -3.231 1.00 85.06 407 PHE A N 1
ATOM 3372 C CA . PHE A 1 407 ? 14.381 -24.683 -2.785 1.00 85.06 407 PHE A CA 1
ATOM 3373 C C . PHE A 1 407 ? 13.176 -24.716 -3.738 1.00 85.06 407 PHE A C 1
ATOM 3375 O O . PHE A 1 407 ? 12.225 -23.953 -3.545 1.00 85.06 407 PHE A O 1
ATOM 3382 N N . ARG A 1 408 ? 13.196 -25.566 -4.772 1.00 83.38 408 ARG A N 1
ATOM 3383 C CA . ARG A 1 408 ? 12.184 -25.554 -5.839 1.00 83.38 408 ARG A CA 1
ATOM 3384 C C . ARG A 1 408 ? 10.887 -26.255 -5.432 1.00 83.38 408 ARG A C 1
ATOM 3386 O O . ARG A 1 408 ? 9.820 -25.653 -5.508 1.00 83.38 408 ARG A O 1
ATOM 3393 N N . ASP A 1 409 ? 10.991 -27.489 -4.951 1.00 82.19 409 ASP A N 1
ATOM 3394 C CA . ASP A 1 409 ? 9.844 -28.369 -4.686 1.00 82.19 409 ASP A CA 1
ATOM 3395 C C . ASP A 1 409 ? 9.814 -28.820 -3.218 1.00 82.19 409 ASP A C 1
ATOM 3397 O O . ASP A 1 409 ? 9.605 -29.988 -2.896 1.00 82.19 409 ASP A O 1
ATOM 3401 N N . LEU A 1 410 ? 10.063 -27.875 -2.304 1.00 82.88 410 LEU A N 1
ATOM 3402 C CA . LEU A 1 410 ? 10.036 -28.164 -0.873 1.00 82.88 410 LEU A CA 1
ATOM 3403 C C . LEU A 1 410 ? 8.602 -28.432 -0.386 1.00 82.88 410 LEU A C 1
ATOM 3405 O O . LEU A 1 410 ? 7.693 -27.655 -0.695 1.00 82.88 410 LEU A O 1
ATOM 3409 N N . PRO A 1 411 ? 8.376 -29.473 0.432 1.00 84.12 411 PRO A N 1
ATOM 3410 C CA . PRO A 1 411 ? 7.113 -29.622 1.136 1.00 84.12 411 PRO A CA 1
ATOM 3411 C C . PRO A 1 411 ? 6.959 -28.506 2.180 1.00 84.12 411 PRO A C 1
ATOM 3413 O O . PRO A 1 411 ? 7.943 -27.983 2.711 1.00 84.12 411 PRO A O 1
ATOM 3416 N N . ILE A 1 412 ? 5.714 -28.166 2.531 1.00 81.38 412 ILE A N 1
ATOM 3417 C CA . ILE A 1 412 ? 5.403 -27.085 3.489 1.00 81.38 412 ILE A CA 1
ATOM 3418 C C . ILE A 1 412 ? 6.135 -27.293 4.824 1.00 81.38 412 ILE A C 1
ATOM 3420 O O . ILE A 1 412 ? 6.642 -26.340 5.409 1.00 81.38 412 ILE A O 1
ATOM 3424 N N . GLN A 1 413 ? 6.263 -28.541 5.280 1.00 78.88 413 GLN A N 1
ATOM 3425 C CA . GLN A 1 413 ? 6.988 -28.871 6.508 1.00 78.88 413 GLN A CA 1
ATOM 3426 C C . GLN A 1 413 ? 8.452 -28.408 6.469 1.00 78.88 413 GLN A C 1
ATOM 3428 O O . GLN A 1 413 ? 8.950 -27.871 7.457 1.00 78.88 413 GLN A O 1
ATOM 3433 N N . ASP A 1 414 ? 9.139 -28.567 5.338 1.00 81.44 414 ASP A N 1
ATOM 3434 C CA . ASP A 1 414 ? 10.527 -28.124 5.193 1.00 81.44 414 ASP A CA 1
ATOM 3435 C C . ASP A 1 414 ? 10.620 -26.608 5.006 1.00 81.44 414 ASP A C 1
ATOM 3437 O O . ASP A 1 414 ? 11.523 -25.980 5.562 1.00 81.44 414 ASP A O 1
ATOM 3441 N N . MET A 1 415 ? 9.636 -25.988 4.344 1.00 86.00 415 MET A N 1
ATOM 3442 C CA . MET A 1 415 ? 9.530 -24.524 4.290 1.00 86.00 415 MET A CA 1
ATOM 3443 C C . MET A 1 415 ? 9.399 -23.915 5.689 1.00 86.00 415 MET A C 1
ATOM 3445 O O . MET A 1 415 ? 10.082 -22.943 6.004 1.00 86.00 415 MET A O 1
ATOM 3449 N N . VAL A 1 416 ? 8.575 -24.513 6.555 1.00 82.38 416 VAL A N 1
ATOM 3450 C CA . VAL A 1 416 ? 8.400 -24.079 7.948 1.00 82.38 416 VAL A CA 1
ATOM 3451 C C . VAL A 1 416 ? 9.705 -24.212 8.731 1.00 82.38 416 VAL A C 1
ATOM 3453 O O . VAL A 1 416 ? 10.051 -23.303 9.484 1.00 82.38 416 VAL A O 1
ATOM 3456 N N . LYS A 1 417 ? 10.483 -25.283 8.525 1.00 82.50 417 LYS A N 1
ATOM 3457 C CA . LYS A 1 417 ? 11.815 -25.424 9.144 1.00 82.50 417 LYS A CA 1
ATOM 3458 C C . LYS A 1 417 ? 12.751 -24.296 8.711 1.00 82.50 417 LYS A C 1
ATOM 3460 O O . LYS A 1 417 ? 13.357 -23.657 9.569 1.00 82.50 417 LYS A O 1
ATOM 3465 N N . VAL A 1 418 ? 12.829 -24.005 7.408 1.00 84.56 418 VAL A N 1
ATOM 3466 C CA . VAL A 1 418 ? 13.627 -22.882 6.878 1.00 84.56 418 VAL A CA 1
ATOM 3467 C C . VAL A 1 418 ? 13.149 -21.548 7.462 1.00 84.56 418 VAL A C 1
ATOM 3469 O O . VAL A 1 418 ? 13.962 -20.713 7.861 1.00 84.56 418 VAL A O 1
ATOM 3472 N N . ALA A 1 419 ? 11.837 -21.355 7.587 1.00 86.44 419 ALA A N 1
ATOM 3473 C CA . ALA A 1 419 ? 11.248 -20.151 8.156 1.00 86.44 419 ALA A CA 1
ATOM 3474 C C . ALA A 1 419 ? 11.549 -19.989 9.659 1.00 86.44 419 ALA A C 1
ATOM 3476 O O . ALA A 1 419 ? 11.899 -18.888 10.091 1.00 86.44 419 ALA A O 1
ATOM 3477 N N . ILE A 1 420 ? 11.522 -21.066 10.452 1.00 81.50 420 ILE A N 1
ATOM 3478 C CA . ILE A 1 420 ? 11.981 -21.051 11.853 1.00 81.50 420 ILE A CA 1
ATOM 3479 C C . ILE A 1 420 ? 13.464 -20.665 11.900 1.00 81.50 420 ILE A C 1
ATOM 3481 O O . ILE A 1 420 ? 13.847 -19.754 12.635 1.00 81.50 420 ILE A O 1
ATOM 3485 N N . CYS A 1 421 ? 14.300 -21.273 11.053 1.00 81.25 421 CYS A N 1
ATOM 3486 C CA . CYS A 1 421 ? 15.709 -20.905 10.946 1.00 81.25 421 CYS A CA 1
ATOM 3487 C C . CYS A 1 421 ? 15.893 -19.417 10.595 1.00 81.25 421 CYS A C 1
ATOM 3489 O O . CYS A 1 421 ? 16.791 -18.785 11.145 1.00 81.25 421 CYS A O 1
ATOM 3491 N N . SER A 1 422 ? 15.027 -18.827 9.762 1.00 83.69 422 SER A N 1
ATOM 3492 C CA . SER A 1 422 ? 15.088 -17.394 9.421 1.00 83.69 422 SER A CA 1
ATOM 3493 C C . SER A 1 422 ? 14.821 -16.477 10.626 1.00 83.69 422 SER A C 1
ATOM 3495 O O . SER A 1 422 ? 15.500 -15.464 10.802 1.00 83.69 422 SER A O 1
ATOM 3497 N N . GLN A 1 423 ? 13.901 -16.853 11.523 1.00 79.25 423 GLN A N 1
ATOM 3498 C CA . GLN A 1 423 ? 13.648 -16.115 12.771 1.00 79.25 423 GLN A CA 1
ATOM 3499 C C . GLN A 1 423 ? 14.836 -16.200 13.736 1.00 79.25 423 GLN A C 1
ATOM 3501 O O . GLN A 1 423 ? 15.172 -15.255 14.451 1.00 79.25 423 GLN A O 1
ATOM 3506 N N . CYS A 1 424 ? 15.493 -17.348 13.734 1.00 72.00 424 CYS A N 1
ATOM 3507 C CA . CYS A 1 424 ? 16.475 -17.726 14.723 1.00 72.00 424 CYS A CA 1
ATOM 3508 C C . CYS A 1 424 ? 17.919 -17.321 14.345 1.00 72.00 424 CYS A C 1
ATOM 3510 O O . CYS A 1 424 ? 18.677 -16.859 15.202 1.00 72.00 424 CYS A O 1
ATOM 3512 N N . PHE A 1 425 ? 18.313 -17.398 13.068 1.00 69.12 425 PHE A N 1
ATOM 3513 C CA . PHE A 1 425 ? 19.699 -17.221 12.601 1.00 69.12 425 PHE A CA 1
ATOM 3514 C C . PHE A 1 425 ? 19.839 -15.995 11.691 1.00 69.12 425 PHE A C 1
ATOM 3516 O O . PHE A 1 425 ? 19.498 -16.058 10.516 1.00 69.12 425 PHE A O 1
ATOM 3523 N N . LYS A 1 426 ? 20.339 -14.889 12.276 1.00 69.62 426 LYS A N 1
ATOM 3524 C CA . LYS A 1 426 ? 20.483 -13.521 11.719 1.00 69.62 426 LYS A CA 1
ATOM 3525 C C . LYS A 1 426 ? 20.058 -13.372 10.252 1.00 69.62 426 LYS A C 1
ATOM 3527 O O . LYS A 1 426 ? 18.868 -13.285 9.967 1.00 69.62 426 LYS A O 1
ATOM 3532 N N . ASN A 1 427 ? 21.052 -13.359 9.370 1.00 76.19 427 ASN A N 1
ATOM 3533 C CA . ASN A 1 427 ? 20.921 -13.181 7.930 1.00 76.19 427 ASN A CA 1
ATOM 3534 C C . ASN A 1 427 ? 21.210 -14.488 7.185 1.00 76.19 427 ASN A C 1
ATOM 3536 O O . ASN A 1 427 ? 21.219 -14.509 5.964 1.00 76.19 427 ASN A O 1
ATOM 3540 N N . THR A 1 428 ? 21.456 -15.587 7.908 1.00 79.06 428 THR A N 1
ATOM 3541 C CA . THR A 1 428 ? 21.995 -16.822 7.332 1.00 79.06 428 THR A CA 1
ATOM 3542 C C . THR A 1 428 ? 21.093 -17.376 6.241 1.00 79.06 428 THR A C 1
ATOM 3544 O O . THR A 1 428 ? 21.603 -17.825 5.222 1.00 79.06 428 THR A O 1
ATOM 3547 N N . ILE A 1 429 ? 19.771 -17.323 6.423 1.00 84.75 429 ILE A N 1
ATOM 3548 C CA . ILE A 1 429 ? 18.824 -17.803 5.414 1.00 84.75 429 ILE A CA 1
ATOM 3549 C C . ILE A 1 429 ? 18.791 -16.870 4.202 1.00 84.75 429 ILE A C 1
ATOM 3551 O O . ILE A 1 429 ? 18.923 -17.364 3.087 1.00 84.75 429 ILE A O 1
ATOM 3555 N N . ALA A 1 430 ? 18.691 -15.551 4.392 1.00 84.81 430 ALA A N 1
ATOM 3556 C CA . ALA A 1 430 ? 18.753 -14.586 3.292 1.00 84.81 430 ALA A CA 1
ATOM 3557 C C . ALA A 1 430 ? 20.065 -14.691 2.496 1.00 84.81 430 ALA A C 1
ATOM 3559 O O . ALA A 1 430 ? 20.031 -14.758 1.271 1.00 84.81 430 ALA A O 1
ATOM 3560 N N . ASP A 1 431 ? 21.205 -14.776 3.183 1.00 83.75 431 ASP A N 1
ATOM 3561 C CA . ASP A 1 431 ? 22.522 -14.923 2.564 1.00 83.75 431 ASP A CA 1
ATOM 3562 C C . ASP A 1 431 ? 22.632 -16.282 1.832 1.00 83.75 431 ASP A C 1
ATOM 3564 O O . ASP A 1 431 ? 23.134 -16.344 0.713 1.00 83.75 431 ASP A O 1
ATOM 3568 N N . THR A 1 432 ? 22.105 -17.375 2.406 1.00 84.31 432 THR A N 1
ATOM 3569 C CA . THR A 1 432 ? 22.085 -18.711 1.766 1.00 84.31 432 THR A CA 1
ATOM 3570 C C . THR A 1 432 ? 21.212 -18.723 0.512 1.00 84.31 432 THR A C 1
ATOM 3572 O O . THR A 1 432 ? 21.629 -19.241 -0.521 1.00 84.31 432 THR A O 1
ATOM 3575 N N . ILE A 1 433 ? 20.020 -18.124 0.585 1.00 87.56 433 ILE A N 1
ATOM 3576 C CA . ILE A 1 433 ? 19.112 -17.964 -0.555 1.00 87.56 433 ILE A CA 1
ATOM 3577 C C . ILE A 1 433 ? 19.777 -17.121 -1.649 1.00 87.56 433 ILE A C 1
ATOM 3579 O O . ILE A 1 433 ? 19.704 -17.470 -2.823 1.00 87.56 433 ILE A O 1
ATOM 3583 N N . TYR A 1 434 ? 20.460 -16.039 -1.280 1.00 86.19 434 TYR A N 1
ATOM 3584 C CA . TYR A 1 434 ? 21.164 -15.200 -2.241 1.00 86.19 434 TYR A CA 1
ATOM 3585 C C . TYR A 1 434 ? 22.278 -15.969 -2.970 1.00 86.19 434 TYR A C 1
ATOM 3587 O O . TYR A 1 434 ? 22.316 -15.953 -4.197 1.00 86.19 434 TYR A O 1
ATOM 3595 N N . VAL A 1 435 ? 23.125 -16.716 -2.252 1.00 82.00 435 VAL A N 1
ATOM 3596 C CA . VAL A 1 435 ? 24.186 -17.544 -2.868 1.00 82.00 435 VAL A CA 1
ATOM 3597 C C . VAL A 1 435 ? 23.600 -18.682 -3.717 1.00 82.00 435 VAL A C 1
ATOM 3599 O O . VAL A 1 435 ? 24.186 -19.076 -4.719 1.00 82.00 435 VAL A O 1
ATOM 3602 N N . TYR A 1 436 ? 22.422 -19.199 -3.367 1.00 84.44 436 TYR A N 1
ATOM 3603 C CA . TYR A 1 436 ? 21.697 -20.167 -4.197 1.00 84.44 436 TYR A CA 1
ATOM 3604 C C . TYR A 1 436 ? 21.204 -19.567 -5.527 1.00 84.44 436 TYR A C 1
ATOM 3606 O O . TYR A 1 436 ? 21.216 -20.232 -6.567 1.00 84.44 436 TYR A O 1
ATOM 3614 N N . LEU A 1 437 ? 20.786 -18.300 -5.507 1.00 82.38 437 LEU A N 1
ATOM 3615 C CA . LEU A 1 437 ? 20.368 -17.555 -6.697 1.00 82.38 437 LEU A CA 1
ATOM 3616 C C . LEU A 1 437 ? 21.560 -17.056 -7.530 1.00 82.38 437 LEU A C 1
ATOM 3618 O O . LEU A 1 437 ? 21.429 -16.888 -8.741 1.00 82.38 437 LEU A O 1
ATOM 3622 N N . VAL A 1 438 ? 22.711 -16.827 -6.894 1.00 77.94 438 VAL A N 1
ATOM 3623 C CA . VAL A 1 438 ? 23.954 -16.352 -7.520 1.00 77.94 438 VAL A CA 1
ATOM 3624 C C . VAL A 1 438 ? 25.127 -17.209 -7.034 1.00 77.94 438 VAL A C 1
ATOM 3626 O O . VAL A 1 438 ? 25.824 -16.829 -6.089 1.00 77.94 438 VAL A O 1
ATOM 3629 N N . PRO A 1 439 ? 25.342 -18.393 -7.630 1.00 69.69 439 PRO A N 1
ATOM 3630 C CA . PRO A 1 439 ? 26.383 -19.304 -7.175 1.00 69.69 439 PRO A CA 1
ATOM 3631 C C . PRO A 1 439 ? 27.783 -18.786 -7.530 1.00 69.69 439 PRO A C 1
ATOM 3633 O O . PRO A 1 439 ? 28.082 -18.497 -8.682 1.00 69.69 439 PRO A O 1
ATOM 3636 N N . ASP A 1 440 ? 28.665 -18.760 -6.532 1.00 62.62 440 ASP A N 1
ATOM 3637 C CA . ASP A 1 440 ? 30.039 -18.228 -6.608 1.00 62.62 440 ASP A CA 1
ATOM 3638 C C . ASP A 1 440 ? 31.035 -19.171 -7.329 1.00 62.62 440 ASP A C 1
ATOM 3640 O O . ASP A 1 440 ? 32.163 -18.804 -7.627 1.00 62.62 440 ASP A O 1
ATOM 3644 N N . ARG A 1 441 ? 30.660 -20.441 -7.571 1.00 55.84 441 ARG A N 1
ATOM 3645 C CA . ARG A 1 441 ? 31.623 -21.514 -7.928 1.00 55.84 441 ARG A CA 1
ATOM 3646 C C . ARG A 1 441 ? 31.261 -22.391 -9.127 1.00 55.84 441 ARG A C 1
ATOM 3648 O O . ARG A 1 441 ? 32.040 -23.276 -9.475 1.00 55.84 441 ARG A O 1
ATOM 3655 N N . ARG A 1 442 ? 30.095 -22.209 -9.753 1.00 54.59 442 ARG A N 1
ATOM 3656 C CA . ARG A 1 442 ? 29.691 -22.979 -10.943 1.00 54.59 442 ARG A CA 1
ATOM 3657 C C . ARG A 1 442 ? 29.257 -22.022 -12.041 1.00 54.59 442 ARG A C 1
ATOM 3659 O O . ARG A 1 442 ? 28.188 -21.429 -11.978 1.00 54.59 442 ARG A O 1
ATOM 3666 N N . ILE A 1 443 ? 30.130 -21.884 -13.029 1.00 58.69 443 ILE A N 1
ATOM 3667 C CA . ILE A 1 443 ? 30.061 -20.911 -14.117 1.00 58.69 443 ILE A CA 1
ATOM 3668 C C . ILE A 1 443 ? 29.101 -21.402 -15.224 1.00 58.69 443 ILE A C 1
ATOM 3670 O O . ILE A 1 443 ? 29.471 -21.509 -16.393 1.00 58.69 443 ILE A O 1
ATOM 3674 N N . GLU A 1 444 ? 27.870 -21.781 -14.862 1.00 65.75 444 GLU A N 1
ATOM 3675 C CA . GLU A 1 444 ? 26.804 -21.925 -15.858 1.00 65.75 444 GLU A CA 1
ATOM 3676 C C . GLU A 1 444 ? 26.238 -20.531 -16.139 1.00 65.75 444 GLU A C 1
ATOM 3678 O O . GLU A 1 444 ? 25.428 -20.002 -15.375 1.00 65.75 444 GLU A O 1
ATOM 3683 N N . SER A 1 445 ? 26.673 -19.915 -17.239 1.00 71.88 445 SER A N 1
ATOM 3684 C CA . SER A 1 445 ? 26.007 -18.719 -17.747 1.00 71.88 445 SER A CA 1
ATOM 3685 C C . SER A 1 445 ? 24.767 -19.105 -18.552 1.00 71.88 445 SER A C 1
ATOM 3687 O O . SER A 1 445 ? 24.816 -19.897 -19.495 1.00 71.88 445 SER A O 1
ATOM 3689 N N . GLY A 1 446 ? 23.626 -18.538 -18.171 1.00 73.12 446 GLY A N 1
ATOM 3690 C CA . GLY A 1 446 ? 22.447 -18.504 -19.025 1.00 73.12 446 GLY A CA 1
ATOM 3691 C C . GLY A 1 446 ? 22.607 -17.415 -20.083 1.00 73.12 446 GLY A C 1
ATOM 3692 O O . GLY A 1 446 ? 23.295 -16.422 -19.852 1.00 73.12 446 GLY A O 1
ATOM 3693 N N . LYS A 1 447 ? 21.961 -17.591 -21.236 1.00 75.25 447 LYS A N 1
ATOM 3694 C CA . LYS A 1 447 ? 21.822 -16.546 -22.257 1.00 75.25 447 LYS A CA 1
ATOM 3695 C C . LYS A 1 447 ? 20.369 -16.100 -22.311 1.00 75.25 447 LYS A C 1
ATOM 3697 O O . LYS A 1 447 ? 19.476 -16.948 -22.278 1.00 75.25 447 LYS A O 1
ATOM 3702 N N . LEU A 1 448 ? 20.140 -14.794 -22.369 1.00 74.81 448 LEU A N 1
ATOM 3703 C CA . LEU A 1 448 ? 18.826 -14.244 -22.701 1.00 74.81 448 LEU A CA 1
ATOM 3704 C C . LEU A 1 448 ? 18.690 -14.143 -24.228 1.00 74.81 448 LEU A C 1
ATOM 3706 O O . LEU A 1 448 ? 19.520 -14.670 -24.966 1.00 74.81 448 LEU A O 1
ATOM 3710 N N . GLY A 1 449 ? 17.618 -13.511 -24.717 1.00 62.12 449 GLY A N 1
ATOM 3711 C CA . GLY A 1 449 ? 17.299 -13.442 -26.151 1.00 62.12 449 GLY A CA 1
ATOM 3712 C C . GLY A 1 449 ? 18.418 -12.897 -27.054 1.00 62.12 449 GLY A C 1
ATOM 3713 O O . GLY A 1 449 ? 18.377 -13.142 -28.255 1.00 62.12 449 GLY A O 1
ATOM 3714 N N . PHE A 1 450 ? 19.437 -12.228 -26.494 1.00 65.25 450 PHE A N 1
ATOM 3715 C CA . PHE A 1 450 ? 20.642 -11.810 -27.210 1.00 65.25 450 PHE A CA 1
ATOM 3716 C C . PHE A 1 450 ? 21.859 -12.669 -26.809 1.00 65.25 450 PHE A C 1
ATOM 3718 O O . PHE A 1 450 ? 22.114 -12.853 -25.622 1.00 65.25 450 PHE A O 1
ATOM 3725 N N . PRO A 1 451 ? 22.676 -13.164 -27.761 1.00 61.50 451 PRO A N 1
ATOM 3726 C CA . PRO A 1 451 ? 23.823 -14.033 -27.459 1.00 61.50 451 PRO A CA 1
ATOM 3727 C C . PRO A 1 451 ? 24.884 -13.410 -26.542 1.00 61.50 451 PRO A C 1
ATOM 3729 O O . PRO A 1 451 ? 25.615 -14.138 -25.861 1.00 61.50 451 PRO A O 1
ATOM 3732 N N . GLU A 1 452 ? 24.967 -12.079 -26.550 1.00 68.00 452 GLU A N 1
ATOM 3733 C CA . GLU A 1 452 ? 25.879 -11.284 -25.732 1.00 68.00 452 GLU A CA 1
ATOM 3734 C C . GLU A 1 452 ? 25.360 -11.081 -24.305 1.00 68.00 452 GLU A C 1
ATOM 3736 O O . GLU A 1 452 ? 26.167 -10.845 -23.412 1.00 68.00 452 GLU A O 1
ATOM 3741 N N . THR A 1 453 ? 24.050 -11.212 -24.050 1.00 73.69 453 THR A N 1
ATOM 3742 C CA . THR A 1 453 ? 23.471 -11.034 -22.711 1.00 73.69 453 THR A CA 1
ATOM 3743 C C . THR A 1 453 ? 23.537 -12.329 -21.907 1.00 73.69 453 THR A C 1
ATOM 3745 O O . THR A 1 453 ? 22.716 -13.240 -22.043 1.00 73.69 453 THR A O 1
ATOM 3748 N N . LYS A 1 454 ? 24.559 -12.415 -21.056 1.00 77.31 454 LYS A N 1
ATOM 3749 C CA . LYS A 1 454 ? 24.844 -13.552 -20.183 1.00 77.31 454 LYS A CA 1
ATOM 3750 C C . LYS A 1 454 ? 24.563 -13.200 -18.728 1.00 77.31 454 LYS A C 1
ATOM 3752 O O . LYS A 1 454 ? 24.970 -12.140 -18.251 1.00 77.31 454 LYS A O 1
ATOM 3757 N N . PHE A 1 455 ? 23.921 -14.117 -18.013 1.00 79.56 455 PHE A N 1
ATOM 3758 C CA . PHE A 1 455 ? 23.650 -14.009 -16.577 1.00 79.56 455 PHE A CA 1
ATOM 3759 C C . PHE A 1 455 ? 24.124 -15.260 -15.834 1.00 79.56 455 PHE A C 1
ATOM 3761 O O . PHE A 1 455 ? 24.218 -16.338 -16.422 1.00 79.56 455 PHE A O 1
ATOM 3768 N N . LEU A 1 456 ? 24.372 -15.137 -14.529 1.00 78.31 456 LEU A N 1
ATOM 3769 C CA . LEU A 1 456 ? 24.665 -16.284 -13.667 1.00 78.31 456 LEU A CA 1
ATOM 3770 C C . LEU A 1 456 ? 23.391 -17.095 -13.410 1.00 78.31 456 LEU A C 1
ATOM 3772 O O . LEU A 1 456 ? 22.406 -16.588 -12.857 1.00 78.31 456 LEU A O 1
ATOM 3776 N N . LYS A 1 457 ? 23.400 -18.363 -13.824 1.00 77.44 457 LYS A N 1
ATOM 3777 C CA . LYS A 1 457 ? 22.260 -19.260 -13.658 1.00 77.44 457 LYS A CA 1
ATOM 3778 C C . LYS A 1 457 ? 22.228 -19.810 -12.228 1.00 77.44 457 LYS A C 1
ATOM 3780 O O . LYS A 1 457 ? 22.997 -20.694 -11.865 1.00 77.44 457 LYS A O 1
ATOM 3785 N N . GLY A 1 458 ? 21.319 -19.267 -11.425 1.00 78.81 458 GLY A N 1
ATOM 3786 C CA . GLY A 1 458 ? 21.000 -19.761 -10.086 1.00 78.81 458 GLY A CA 1
ATOM 3787 C C . GLY A 1 458 ? 19.956 -20.872 -10.072 1.00 78.81 458 GLY A C 1
ATOM 3788 O O . GLY A 1 458 ? 19.459 -21.309 -11.112 1.00 78.81 458 GLY A O 1
ATOM 3789 N N . GLY A 1 459 ? 19.617 -21.331 -8.867 1.00 80.94 459 GLY A N 1
ATOM 3790 C CA . GLY A 1 459 ? 18.464 -22.204 -8.654 1.00 80.94 459 GLY A CA 1
ATOM 3791 C C . GLY A 1 459 ? 17.131 -21.442 -8.626 1.00 80.94 459 GLY A C 1
ATOM 3792 O O . GLY A 1 459 ? 17.093 -20.223 -8.482 1.00 80.94 459 GLY A O 1
ATOM 3793 N N . ASN A 1 460 ? 16.020 -22.172 -8.750 1.00 84.00 460 ASN A N 1
ATOM 3794 C CA . ASN A 1 460 ? 14.668 -21.609 -8.645 1.00 84.00 460 ASN A CA 1
ATOM 3795 C C . ASN A 1 460 ? 14.119 -21.790 -7.216 1.00 84.00 460 ASN A C 1
ATOM 3797 O O . ASN A 1 460 ? 14.450 -22.775 -6.551 1.00 84.00 460 ASN A O 1
ATOM 3801 N N . ILE A 1 461 ? 13.296 -20.853 -6.744 1.00 88.69 461 ILE A N 1
ATOM 3802 C CA . ILE A 1 461 ? 12.735 -20.832 -5.389 1.00 88.69 461 ILE A CA 1
ATOM 3803 C C . ILE A 1 461 ? 11.216 -20.892 -5.456 1.00 88.69 461 ILE A C 1
ATOM 3805 O O . ILE A 1 461 ? 10.576 -20.119 -6.167 1.00 88.69 461 ILE A O 1
ATOM 3809 N N . ASN A 1 462 ? 10.626 -21.759 -4.639 1.00 88.56 462 ASN A N 1
ATOM 3810 C CA . ASN A 1 462 ? 9.189 -21.769 -4.437 1.00 88.56 462 ASN A CA 1
ATOM 3811 C C . ASN A 1 462 ? 8.716 -20.480 -3.747 1.00 88.56 462 ASN A C 1
ATOM 3813 O O . ASN A 1 462 ? 9.124 -20.176 -2.626 1.00 88.56 462 ASN A O 1
ATOM 3817 N N . TYR A 1 463 ? 7.792 -19.751 -4.371 1.00 88.19 463 TYR A N 1
ATOM 3818 C CA . TYR A 1 463 ? 7.251 -18.505 -3.824 1.00 88.19 463 TYR A CA 1
ATOM 3819 C C . TYR A 1 463 ? 6.610 -18.649 -2.441 1.00 88.19 463 TYR A C 1
ATOM 3821 O O . TYR A 1 463 ? 6.698 -17.705 -1.660 1.00 88.19 463 TYR A O 1
ATOM 3829 N N . LYS A 1 464 ? 6.046 -19.816 -2.098 1.00 86.44 464 LYS A N 1
ATOM 3830 C CA . LYS A 1 464 ? 5.488 -20.052 -0.756 1.00 86.44 464 LYS A CA 1
ATOM 3831 C C . LYS A 1 464 ? 6.555 -19.984 0.335 1.00 86.44 464 LYS A C 1
ATOM 3833 O O . LYS A 1 464 ? 6.279 -19.514 1.432 1.00 86.44 464 LYS A O 1
ATOM 3838 N N . LEU A 1 465 ? 7.795 -20.386 0.039 1.00 88.94 465 LEU A N 1
ATOM 3839 C CA . LEU A 1 465 ? 8.900 -20.248 0.989 1.00 88.94 465 LEU A CA 1
ATOM 3840 C C . LEU A 1 465 ? 9.154 -18.773 1.331 1.00 88.94 465 LEU A C 1
ATOM 3842 O O . LEU A 1 465 ? 9.370 -18.438 2.494 1.00 88.94 465 LEU A O 1
ATOM 3846 N N . LEU A 1 466 ? 9.096 -17.897 0.323 1.00 89.31 466 LEU A N 1
ATOM 3847 C CA . LEU A 1 466 ? 9.288 -16.455 0.491 1.00 89.31 466 LEU A CA 1
ATOM 3848 C C . LEU A 1 466 ? 8.161 -15.802 1.298 1.00 89.31 466 LEU A C 1
ATOM 3850 O O . LEU A 1 466 ? 8.386 -14.758 1.901 1.00 89.31 466 LEU A O 1
ATOM 3854 N N . ASP A 1 467 ? 6.974 -16.409 1.348 1.00 86.69 467 ASP A N 1
ATOM 3855 C CA . ASP A 1 467 ? 5.894 -15.936 2.211 1.00 86.69 467 ASP A CA 1
ATOM 3856 C C . ASP A 1 467 ? 6.214 -16.222 3.687 1.00 86.69 467 ASP A C 1
ATOM 3858 O O . ASP A 1 467 ? 6.109 -15.311 4.510 1.00 86.69 467 ASP A O 1
ATOM 3862 N N . PHE A 1 468 ? 6.698 -17.431 4.007 1.00 86.00 468 PHE A N 1
ATOM 3863 C CA . PHE A 1 468 ? 6.955 -17.880 5.384 1.00 86.00 468 PHE A CA 1
ATOM 3864 C C . PHE A 1 468 ? 8.193 -17.281 6.062 1.00 86.00 468 PHE A C 1
ATOM 3866 O O . PHE A 1 468 ? 8.221 -17.203 7.294 1.00 86.00 468 PHE A O 1
ATOM 3873 N N . ILE A 1 469 ? 9.235 -16.910 5.310 1.00 88.62 469 ILE A N 1
ATOM 3874 C CA . ILE A 1 469 ? 10.435 -16.302 5.909 1.00 88.62 469 ILE A CA 1
ATOM 3875 C C . ILE A 1 469 ? 10.082 -15.001 6.639 1.00 88.62 469 ILE A C 1
ATOM 3877 O O . ILE A 1 469 ? 9.190 -14.257 6.232 1.00 88.62 469 ILE A O 1
ATOM 3881 N N . ASN A 1 470 ? 10.795 -14.711 7.727 1.00 85.62 470 ASN A N 1
ATOM 3882 C CA . ASN A 1 470 ? 10.535 -13.503 8.506 1.00 85.62 470 ASN A CA 1
ATOM 3883 C C . ASN A 1 470 ? 10.815 -12.218 7.702 1.00 85.62 470 ASN A C 1
ATOM 3885 O O . ASN A 1 470 ? 11.633 -12.193 6.778 1.00 85.62 470 ASN A O 1
ATOM 3889 N N . ILE A 1 471 ? 10.161 -11.124 8.096 1.00 85.12 471 ILE A N 1
ATOM 3890 C CA . ILE A 1 471 ? 10.223 -9.837 7.376 1.00 85.12 471 ILE A CA 1
ATOM 3891 C C . ILE A 1 471 ? 11.659 -9.300 7.315 1.00 85.12 471 ILE A C 1
ATOM 3893 O O . ILE A 1 471 ? 12.089 -8.769 6.293 1.00 85.12 471 ILE A O 1
ATOM 3897 N N . HIS A 1 472 ? 12.448 -9.539 8.364 1.00 80.75 472 HIS A N 1
ATOM 3898 C CA . HIS A 1 472 ? 13.869 -9.189 8.400 1.00 80.75 472 HIS A CA 1
ATOM 3899 C C . HIS A 1 472 ? 14.689 -9.855 7.282 1.00 80.75 472 HIS A C 1
ATOM 3901 O O . HIS A 1 472 ? 15.443 -9.181 6.583 1.00 80.75 472 HIS A O 1
ATOM 3907 N N . ASN A 1 473 ? 14.550 -11.172 7.064 1.00 84.25 473 ASN A N 1
ATOM 3908 C CA . ASN A 1 473 ? 15.286 -11.844 5.985 1.00 84.25 473 ASN A CA 1
ATOM 3909 C C . ASN A 1 473 ? 14.770 -11.428 4.601 1.00 84.25 473 ASN A C 1
ATOM 3911 O O . ASN A 1 473 ? 15.566 -11.401 3.665 1.00 84.25 473 ASN A O 1
ATOM 3915 N N . LYS A 1 474 ? 13.492 -11.041 4.466 1.00 87.44 474 LYS A N 1
ATOM 3916 C CA . LYS A 1 474 ? 12.971 -10.428 3.229 1.00 87.44 474 LYS A CA 1
ATOM 3917 C C . LYS A 1 474 ? 13.694 -9.116 2.915 1.00 87.44 474 LYS A C 1
ATOM 3919 O O . LYS A 1 474 ? 14.186 -8.949 1.802 1.00 87.44 474 LYS A O 1
ATOM 3924 N N . HIS A 1 475 ? 13.837 -8.242 3.913 1.00 82.94 475 HIS A N 1
ATOM 3925 C CA . HIS A 1 475 ? 14.601 -6.991 3.823 1.00 82.94 475 HIS A CA 1
ATOM 3926 C C . HIS A 1 475 ? 16.060 -7.217 3.456 1.00 82.94 475 HIS A C 1
ATOM 3928 O O . HIS A 1 475 ? 16.558 -6.643 2.485 1.00 82.94 475 HIS A O 1
ATOM 3934 N N . ARG A 1 476 ? 16.739 -8.108 4.185 1.00 84.00 476 ARG A N 1
ATOM 3935 C CA . ARG A 1 476 ? 18.139 -8.447 3.915 1.00 84.00 476 ARG A CA 1
ATOM 3936 C C . ARG A 1 476 ? 18.320 -8.979 2.497 1.00 84.00 476 ARG A C 1
ATOM 3938 O O . ARG A 1 476 ? 19.228 -8.546 1.794 1.00 84.00 476 ARG A O 1
ATOM 3945 N N . LEU A 1 477 ? 17.451 -9.888 2.063 1.00 86.38 477 LEU A N 1
ATOM 3946 C CA . LEU A 1 477 ? 17.505 -10.453 0.720 1.00 86.38 477 LEU A CA 1
ATOM 3947 C C . LEU A 1 477 ? 17.262 -9.377 -0.344 1.00 86.38 477 LEU A C 1
ATOM 3949 O O . LEU A 1 477 ? 18.010 -9.312 -1.316 1.00 86.38 477 LEU A O 1
ATOM 3953 N N . SER A 1 478 ? 16.302 -8.470 -0.137 1.00 85.38 478 SER A N 1
ATOM 3954 C CA . SER A 1 478 ? 16.090 -7.356 -1.066 1.00 85.38 478 SER A CA 1
ATOM 3955 C C . SER A 1 478 ? 17.268 -6.383 -1.119 1.00 85.38 478 SER A C 1
ATOM 3957 O O . SER A 1 478 ? 17.620 -5.926 -2.202 1.00 85.38 478 SER A O 1
ATOM 3959 N N . GLN A 1 479 ? 17.926 -6.113 0.013 1.00 81.12 479 GLN A N 1
ATOM 3960 C CA . GLN A 1 479 ? 19.126 -5.272 0.068 1.00 81.12 479 GLN A CA 1
ATOM 3961 C C . GLN A 1 479 ? 20.290 -5.907 -0.698 1.00 81.12 479 GLN A C 1
ATOM 3963 O O . GLN A 1 479 ? 20.977 -5.217 -1.447 1.00 81.12 479 GLN A O 1
ATOM 3968 N N . LEU A 1 480 ? 20.501 -7.220 -0.542 1.00 81.62 480 LEU A N 1
ATOM 3969 C CA . LEU A 1 480 ? 21.525 -7.962 -1.283 1.00 81.62 480 LEU A CA 1
ATOM 3970 C C . LEU A 1 480 ? 21.265 -7.919 -2.792 1.00 81.62 480 LEU A C 1
ATOM 3972 O O . LEU A 1 480 ? 22.177 -7.620 -3.563 1.00 81.62 480 LEU A O 1
ATOM 3976 N N . ILE A 1 481 ? 20.014 -8.158 -3.204 1.00 83.19 481 ILE A N 1
ATOM 3977 C CA . ILE A 1 481 ? 19.616 -8.095 -4.614 1.00 83.19 481 ILE A CA 1
ATOM 3978 C C . ILE A 1 481 ? 19.832 -6.681 -5.161 1.00 83.19 481 ILE A C 1
ATOM 3980 O O . ILE A 1 481 ? 20.438 -6.519 -6.217 1.00 83.19 481 ILE A O 1
ATOM 3984 N N . TYR A 1 482 ? 19.394 -5.653 -4.432 1.00 76.75 482 TYR A N 1
ATOM 3985 C CA . TYR A 1 482 ? 19.540 -4.265 -4.859 1.00 76.75 482 TYR A CA 1
ATOM 3986 C C . TYR A 1 482 ? 21.009 -3.837 -4.960 1.00 76.75 482 TYR A C 1
ATOM 3988 O O . TYR A 1 482 ? 21.400 -3.268 -5.976 1.00 76.75 482 TYR A O 1
ATOM 3996 N N . LYS A 1 483 ? 21.851 -4.180 -3.974 1.00 72.94 483 LYS A N 1
ATOM 3997 C CA . LYS A 1 483 ? 23.300 -3.920 -4.016 1.00 72.94 483 LYS A CA 1
ATOM 3998 C C . LYS A 1 483 ? 23.930 -4.508 -5.274 1.00 72.94 483 LYS A C 1
ATOM 4000 O O . LYS A 1 483 ? 24.643 -3.814 -5.989 1.00 72.94 483 LYS A O 1
ATOM 4005 N N . MET A 1 484 ? 23.621 -5.766 -5.575 1.00 69.94 484 MET A N 1
ATOM 4006 C CA . MET A 1 484 ? 24.109 -6.424 -6.783 1.00 69.94 484 MET A CA 1
ATOM 4007 C C . MET A 1 484 ? 23.652 -5.696 -8.055 1.00 69.94 484 MET A C 1
ATOM 4009 O O . MET A 1 484 ? 24.438 -5.571 -8.987 1.00 69.94 484 MET A O 1
ATOM 4013 N N . MET A 1 485 ? 22.425 -5.171 -8.106 1.00 70.06 485 MET A N 1
ATOM 4014 C CA . MET A 1 485 ? 21.973 -4.364 -9.247 1.00 70.06 485 MET A CA 1
ATOM 4015 C C . MET A 1 485 ? 22.743 -3.035 -9.380 1.00 70.06 485 MET A C 1
ATOM 4017 O O . MET A 1 485 ? 22.902 -2.544 -10.494 1.00 70.06 485 MET A O 1
ATOM 4021 N N . LEU A 1 486 ? 23.198 -2.431 -8.274 1.00 58.34 486 LEU A N 1
ATOM 4022 C CA . LEU A 1 486 ? 23.897 -1.139 -8.260 1.00 58.34 486 LEU A CA 1
ATOM 4023 C C . LEU A 1 486 ? 25.400 -1.241 -8.549 1.00 58.34 486 LEU A C 1
ATOM 4025 O O . LEU A 1 486 ? 25.917 -0.435 -9.323 1.00 58.34 486 LEU A O 1
ATOM 4029 N N . ASP A 1 487 ? 26.086 -2.208 -7.939 1.00 57.97 487 ASP A N 1
ATOM 4030 C CA . ASP A 1 487 ? 27.548 -2.336 -7.952 1.00 57.97 487 ASP A CA 1
ATOM 4031 C C . ASP A 1 487 ? 28.049 -3.017 -9.235 1.00 57.97 487 ASP A C 1
ATOM 4033 O O . ASP A 1 487 ? 28.816 -3.971 -9.168 1.00 57.97 487 ASP A O 1
ATOM 4037 N N . GLY A 1 488 ? 27.648 -2.538 -10.419 1.00 50.81 488 GLY A N 1
ATOM 4038 C CA . GLY A 1 488 ? 28.045 -3.098 -11.725 1.00 50.81 488 GLY A CA 1
ATOM 4039 C C . GLY A 1 488 ? 29.561 -3.305 -11.927 1.00 50.81 488 GLY A C 1
ATOM 4040 O O . GLY A 1 488 ? 29.961 -4.069 -12.798 1.00 50.81 488 GLY A O 1
ATOM 4041 N N . GLU A 1 489 ? 30.409 -2.680 -11.103 1.00 40.38 489 GLU A N 1
ATOM 4042 C CA . GLU A 1 489 ? 31.870 -2.860 -11.057 1.00 40.38 489 GLU A CA 1
ATOM 4043 C C . GLU A 1 489 ? 32.348 -4.020 -10.157 1.00 40.38 489 GLU A C 1
ATOM 4045 O O . GLU A 1 489 ? 33.449 -4.536 -10.330 1.00 40.38 489 GLU A O 1
ATOM 4050 N N . ALA A 1 490 ? 31.549 -4.484 -9.193 1.00 45.84 490 ALA A N 1
ATOM 4051 C CA . ALA A 1 490 ? 31.857 -5.703 -8.436 1.00 45.84 490 ALA A CA 1
ATOM 4052 C C . ALA A 1 490 ? 31.677 -6.970 -9.297 1.00 45.84 490 ALA A C 1
ATOM 4054 O O . ALA A 1 490 ? 32.287 -8.003 -9.024 1.00 45.84 490 ALA A O 1
ATOM 4055 N N . TRP A 1 491 ? 30.890 -6.872 -10.375 1.00 47.47 491 TRP A N 1
ATOM 4056 C CA . TRP A 1 491 ? 30.640 -7.942 -11.348 1.00 47.47 491 TRP A CA 1
ATOM 4057 C C . TRP A 1 491 ? 31.898 -8.311 -12.130 1.00 47.47 491 TRP A C 1
ATOM 4059 O O . TRP A 1 491 ? 32.127 -9.478 -12.443 1.00 47.47 491 TRP A O 1
ATOM 4069 N N . THR A 1 492 ? 32.715 -7.307 -12.443 1.00 40.69 492 THR A N 1
ATOM 4070 C CA . THR A 1 492 ? 33.986 -7.470 -13.151 1.00 40.69 492 THR A CA 1
ATOM 4071 C C . THR A 1 492 ? 35.101 -7.924 -12.212 1.00 40.69 492 THR A C 1
ATOM 4073 O O . THR A 1 492 ? 36.009 -8.617 -12.652 1.00 40.69 492 THR A O 1
ATOM 4076 N N . LYS A 1 493 ? 35.019 -7.613 -10.909 1.00 43.09 493 LYS A N 1
ATOM 4077 C CA . LYS A 1 493 ? 36.002 -8.061 -9.904 1.00 43.09 493 LYS A CA 1
ATOM 4078 C C . LYS A 1 493 ? 35.820 -9.516 -9.451 1.00 43.09 493 LYS A C 1
ATOM 4080 O O . LYS A 1 493 ? 36.809 -10.142 -9.093 1.00 43.09 493 LYS A O 1
ATOM 4085 N N . LEU A 1 494 ? 34.597 -10.060 -9.479 1.00 47.22 494 LEU A N 1
ATOM 4086 C CA . LEU A 1 494 ? 34.337 -11.492 -9.229 1.00 47.22 494 LEU A CA 1
ATOM 4087 C C . LEU A 1 494 ? 34.786 -12.395 -10.394 1.00 47.22 494 LEU A C 1
ATOM 4089 O O . LEU A 1 494 ? 35.025 -13.580 -10.189 1.00 47.22 494 LEU A O 1
ATOM 4093 N N . ASN A 1 495 ? 34.939 -11.834 -11.597 1.00 47.72 495 ASN A N 1
ATOM 4094 C CA . ASN A 1 495 ? 35.341 -12.544 -12.810 1.00 47.72 495 ASN A CA 1
ATOM 4095 C C . ASN A 1 495 ? 36.749 -12.111 -13.246 1.00 47.72 495 ASN A C 1
ATOM 4097 O O . ASN A 1 495 ? 36.918 -11.429 -14.254 1.00 47.72 495 ASN A O 1
ATOM 4101 N N . THR A 1 496 ? 37.775 -12.504 -12.491 1.00 44.44 496 THR A N 1
ATOM 4102 C CA . THR A 1 496 ? 39.175 -12.356 -12.930 1.00 44.44 496 THR A CA 1
ATOM 4103 C C . THR A 1 496 ? 39.578 -13.366 -14.012 1.00 44.44 496 THR A C 1
ATOM 4105 O O . THR A 1 496 ? 40.642 -13.211 -14.603 1.00 44.44 496 THR A O 1
ATOM 4108 N N . ASP A 1 497 ? 38.729 -14.356 -14.317 1.00 47.03 497 ASP A N 1
ATOM 4109 C CA . ASP A 1 497 ? 38.957 -15.321 -15.395 1.00 47.03 497 ASP A CA 1
ATOM 4110 C C . ASP A 1 497 ? 38.167 -14.925 -16.657 1.00 47.03 497 ASP A C 1
ATOM 4112 O O . ASP A 1 497 ? 36.937 -14.960 -16.708 1.00 47.03 497 ASP A O 1
ATOM 4116 N N . HIS A 1 498 ? 38.910 -14.529 -17.690 1.00 46.66 498 HIS A N 1
ATOM 4117 C CA . HIS A 1 498 ? 38.488 -13.862 -18.929 1.00 46.66 498 HIS A CA 1
ATOM 4118 C C . HIS A 1 498 ? 37.491 -14.601 -19.861 1.00 46.66 498 HIS A C 1
ATOM 4120 O O . HIS A 1 498 ? 37.301 -14.163 -20.995 1.00 46.66 498 HIS A O 1
ATOM 4126 N N . GLU A 1 499 ? 36.823 -15.684 -19.453 1.00 49.03 499 GLU A N 1
ATOM 4127 C CA . GLU A 1 499 ? 36.033 -16.512 -20.389 1.00 49.03 499 GLU A CA 1
ATOM 4128 C C . GLU A 1 499 ? 34.505 -16.318 -20.326 1.00 49.03 499 GLU A C 1
ATOM 4130 O O . GLU A 1 499 ? 33.799 -16.663 -21.281 1.00 49.03 499 GLU A O 1
ATOM 4135 N N . GLN A 1 500 ? 33.951 -15.710 -19.269 1.00 54.84 500 GLN A N 1
ATOM 4136 C CA . GLN A 1 500 ? 32.500 -15.494 -19.153 1.00 54.84 500 GLN A CA 1
ATOM 4137 C C . GLN A 1 500 ? 32.151 -14.092 -18.635 1.00 54.84 500 GLN A C 1
ATOM 4139 O O . GLN A 1 500 ? 31.801 -13.911 -17.474 1.00 54.84 500 GLN A O 1
ATOM 4144 N N . ASN A 1 501 ? 32.186 -13.090 -19.521 1.00 62.94 501 ASN A N 1
ATOM 4145 C CA . ASN A 1 501 ? 31.674 -11.744 -19.232 1.00 62.94 501 ASN A CA 1
ATOM 4146 C C . ASN A 1 501 ? 30.153 -11.784 -18.978 1.00 62.94 501 ASN A C 1
ATOM 4148 O O . ASN A 1 501 ? 29.351 -11.686 -19.908 1.00 62.94 501 ASN A O 1
ATOM 4152 N N . VAL A 1 502 ? 29.756 -11.965 -17.718 1.00 68.69 502 VAL A N 1
ATOM 4153 C CA . VAL A 1 502 ? 28.374 -11.810 -17.247 1.00 68.69 502 VAL A CA 1
ATOM 4154 C C . VAL A 1 502 ? 28.024 -10.326 -17.230 1.00 68.69 502 VAL A C 1
ATOM 4156 O O . VAL A 1 502 ? 28.753 -9.520 -16.656 1.00 68.69 502 VAL A O 1
ATOM 4159 N N . ASN A 1 503 ? 26.903 -9.961 -17.846 1.00 72.56 503 ASN A N 1
ATOM 4160 C CA . ASN A 1 503 ? 26.543 -8.564 -18.085 1.00 72.56 503 ASN A CA 1
ATOM 4161 C C . ASN A 1 503 ? 25.093 -8.196 -17.734 1.00 72.56 503 ASN A C 1
ATOM 4163 O O . ASN A 1 503 ? 24.734 -7.026 -17.861 1.00 72.56 503 ASN A O 1
ATOM 4167 N N . CYS A 1 504 ? 24.265 -9.145 -17.285 1.00 75.19 504 CYS A N 1
ATOM 4168 C CA . CYS A 1 504 ? 22.878 -8.882 -16.894 1.00 75.19 504 CYS A CA 1
ATOM 4169 C C . CYS A 1 504 ? 22.448 -9.629 -15.622 1.00 75.19 504 CYS A C 1
ATOM 4171 O O . CYS A 1 504 ? 23.018 -10.657 -15.246 1.00 75.19 504 CYS A O 1
ATOM 4173 N N . VAL A 1 505 ? 21.439 -9.077 -14.938 1.00 79.62 505 VAL A N 1
ATOM 4174 C CA . VAL A 1 505 ? 20.901 -9.626 -13.683 1.00 79.62 505 VAL A CA 1
ATOM 4175 C C . VAL A 1 505 ? 20.126 -10.902 -13.980 1.00 79.62 505 VAL A C 1
ATOM 4177 O O . VAL A 1 505 ? 19.368 -10.970 -14.944 1.00 79.62 505 VAL A O 1
ATOM 4180 N N . SER A 1 506 ? 20.307 -11.918 -13.136 1.00 82.44 506 SER A N 1
ATOM 4181 C CA . SER A 1 506 ? 19.600 -13.189 -13.284 1.00 82.44 506 SER A CA 1
ATOM 4182 C C . SER A 1 506 ? 18.081 -12.992 -13.171 1.00 82.44 506 SER A C 1
ATOM 4184 O O . SER A 1 506 ? 17.630 -12.409 -12.179 1.00 82.44 506 SER A O 1
ATOM 4186 N N . PRO A 1 507 ? 17.263 -13.520 -14.101 1.00 85.38 507 PRO A N 1
ATOM 4187 C CA . PRO A 1 507 ? 15.804 -13.445 -14.003 1.00 85.38 507 PRO A CA 1
ATOM 4188 C C . PRO A 1 507 ? 15.255 -14.039 -12.699 1.00 85.38 507 PRO A C 1
ATOM 4190 O O . PRO A 1 507 ? 14.313 -13.500 -12.126 1.00 85.38 507 PRO A O 1
ATOM 4193 N N . TYR A 1 508 ? 15.897 -15.090 -12.173 1.00 85.12 508 TYR A N 1
ATOM 4194 C CA . TYR A 1 508 ? 15.506 -15.719 -10.907 1.00 85.12 508 TYR A CA 1
ATOM 4195 C C . TYR A 1 508 ? 15.585 -14.750 -9.718 1.00 85.12 508 TYR A C 1
ATOM 4197 O O . TYR A 1 508 ? 14.751 -14.803 -8.818 1.00 85.12 508 TYR A O 1
ATOM 4205 N N . LEU A 1 509 ? 16.552 -13.826 -9.723 1.00 87.31 509 LEU A N 1
ATOM 4206 C CA . LEU A 1 509 ? 16.671 -12.790 -8.692 1.00 87.31 509 LEU A CA 1
ATOM 4207 C C . LEU A 1 509 ? 15.551 -11.761 -8.804 1.00 87.31 509 LEU A C 1
ATOM 4209 O O . LEU A 1 509 ? 15.015 -11.327 -7.787 1.00 87.31 509 LEU A O 1
ATOM 4213 N N . LEU A 1 510 ? 15.188 -11.390 -10.033 1.00 87.75 510 LEU A N 1
ATOM 4214 C CA . LEU A 1 510 ? 14.115 -10.431 -10.286 1.00 87.75 510 LEU A CA 1
ATOM 4215 C C . LEU A 1 510 ? 12.750 -11.001 -9.887 1.00 87.75 510 LEU A C 1
ATOM 4217 O O . LEU A 1 510 ? 11.933 -10.281 -9.318 1.00 87.75 510 LEU A O 1
ATOM 4221 N N . ASP A 1 511 ? 12.525 -12.296 -10.110 1.00 88.56 511 ASP A N 1
ATOM 4222 C CA . ASP A 1 511 ? 11.312 -12.992 -9.675 1.00 88.56 511 ASP A CA 1
ATOM 4223 C C . ASP A 1 511 ? 11.204 -13.067 -8.141 1.00 88.56 511 ASP A C 1
ATOM 4225 O O . ASP A 1 511 ? 10.129 -12.849 -7.576 1.00 88.56 511 ASP A O 1
ATOM 4229 N N . VAL A 1 512 ? 12.321 -13.311 -7.448 1.00 90.94 512 VAL A N 1
ATOM 4230 C CA . VAL A 1 512 ? 12.381 -13.296 -5.976 1.00 90.94 512 VAL A CA 1
ATOM 4231 C C . VAL A 1 512 ? 12.144 -11.888 -5.431 1.00 90.94 512 VAL A C 1
ATOM 4233 O O . VAL A 1 512 ? 11.334 -11.720 -4.517 1.00 90.94 512 VAL A O 1
ATOM 4236 N N . LEU A 1 513 ? 12.786 -10.869 -6.015 1.00 89.94 513 LEU A N 1
ATOM 4237 C CA . LEU A 1 513 ? 12.553 -9.464 -5.672 1.00 89.94 513 LEU A CA 1
ATOM 4238 C C . LEU A 1 513 ? 11.079 -9.096 -5.859 1.00 89.94 513 LEU A C 1
ATOM 4240 O O . LEU A 1 513 ? 10.480 -8.486 -4.973 1.00 89.94 513 LEU A O 1
ATOM 4244 N N . TYR A 1 514 ? 10.485 -9.519 -6.979 1.00 89.94 514 TYR A N 1
ATOM 4245 C CA . TYR A 1 514 ? 9.076 -9.292 -7.264 1.00 89.94 514 TYR A CA 1
ATOM 4246 C C . TYR A 1 514 ? 8.176 -9.867 -6.170 1.00 89.94 514 TYR A C 1
ATOM 4248 O O . TYR A 1 514 ? 7.347 -9.152 -5.600 1.00 89.94 514 TYR A O 1
ATOM 4256 N N . LYS A 1 515 ? 8.367 -11.150 -5.848 1.00 90.81 515 LYS A N 1
ATOM 4257 C CA . LYS A 1 515 ? 7.550 -11.847 -4.854 1.00 90.81 515 LYS A CA 1
ATOM 4258 C C . LYS A 1 515 ? 7.707 -11.244 -3.458 1.00 90.81 515 LYS A C 1
ATOM 4260 O O . LYS A 1 515 ? 6.708 -11.075 -2.762 1.00 90.81 515 LYS A O 1
ATOM 4265 N N . ILE A 1 516 ? 8.925 -10.878 -3.060 1.00 90.56 516 ILE A N 1
ATOM 4266 C CA . ILE A 1 516 ? 9.198 -10.292 -1.743 1.00 90.56 516 ILE A CA 1
ATOM 4267 C C . ILE A 1 516 ? 8.511 -8.931 -1.591 1.00 90.56 516 ILE A C 1
ATOM 4269 O O . ILE A 1 516 ? 7.767 -8.749 -0.627 1.00 90.56 516 ILE A O 1
ATOM 4273 N N . VAL A 1 517 ? 8.674 -8.028 -2.565 1.00 87.44 517 VAL A N 1
ATOM 4274 C CA . VAL A 1 517 ? 8.023 -6.704 -2.558 1.00 87.44 517 VAL A CA 1
ATOM 4275 C C . VAL A 1 517 ? 6.499 -6.832 -2.559 1.00 87.44 517 VAL A C 1
ATOM 4277 O O . VAL A 1 517 ? 5.820 -6.076 -1.874 1.00 87.44 517 VAL A O 1
ATOM 4280 N N . TYR A 1 518 ? 5.949 -7.820 -3.269 1.00 85.62 518 TYR A N 1
ATOM 4281 C CA . TYR A 1 518 ? 4.508 -8.074 -3.261 1.00 85.62 518 TYR A CA 1
ATOM 4282 C C . TYR A 1 518 ? 4.000 -8.645 -1.925 1.00 85.62 518 TYR A C 1
ATOM 4284 O O . TYR A 1 518 ? 2.890 -8.327 -1.508 1.00 85.62 518 TYR A O 1
ATOM 4292 N N . SER A 1 519 ? 4.798 -9.482 -1.253 1.00 85.38 519 SER A N 1
ATOM 4293 C CA . SER A 1 519 ? 4.436 -10.098 0.035 1.00 85.38 519 SER A CA 1
ATOM 4294 C C . SER A 1 519 ? 4.612 -9.168 1.239 1.00 85.38 519 SER A C 1
ATOM 4296 O O . SER A 1 519 ? 4.032 -9.415 2.295 1.00 85.38 519 SER A O 1
ATOM 4298 N N . SER A 1 520 ? 5.450 -8.135 1.120 1.00 86.88 520 SER A N 1
ATOM 4299 C CA . SER A 1 520 ? 5.788 -7.224 2.222 1.00 86.88 520 SER A CA 1
ATOM 4300 C C . SER A 1 520 ? 5.936 -5.770 1.739 1.00 86.88 520 SER A C 1
ATOM 4302 O O . SER A 1 520 ? 7.019 -5.186 1.834 1.00 86.88 520 SER A O 1
ATOM 4304 N N . PRO A 1 521 ? 4.873 -5.187 1.146 1.00 84.88 521 PRO A N 1
ATOM 4305 C CA . PRO A 1 521 ? 4.936 -3.877 0.505 1.00 84.88 521 PRO A CA 1
ATOM 4306 C C . PRO A 1 521 ? 5.143 -2.718 1.484 1.00 84.88 521 PRO A C 1
ATOM 4308 O O . PRO A 1 521 ? 5.733 -1.713 1.095 1.00 84.88 521 PRO A O 1
ATOM 4311 N N . TRP A 1 522 ? 4.679 -2.818 2.735 1.00 85.25 522 TRP A N 1
ATOM 4312 C CA . TRP A 1 522 ? 4.802 -1.715 3.695 1.00 85.25 522 TRP A CA 1
ATOM 4313 C C . TRP A 1 522 ? 6.229 -1.534 4.161 1.00 85.25 522 TRP A C 1
ATOM 4315 O O . TRP A 1 522 ? 6.744 -0.417 4.194 1.00 85.25 522 TRP A O 1
ATOM 4325 N N . SER A 1 523 ? 6.872 -2.638 4.526 1.00 79.31 523 SER A N 1
ATOM 4326 C CA . SER A 1 523 ? 8.237 -2.583 5.010 1.00 79.31 523 SER A CA 1
ATOM 4327 C C . SER A 1 523 ? 9.214 -2.238 3.876 1.00 79.31 523 SER A C 1
ATOM 4329 O O . SER A 1 523 ? 10.196 -1.547 4.123 1.00 79.31 523 SER A O 1
ATOM 4331 N N . LEU A 1 524 ? 8.942 -2.642 2.628 1.00 76.81 524 LEU A N 1
ATOM 4332 C CA . LEU A 1 524 ? 9.843 -2.453 1.475 1.00 76.81 524 LEU A CA 1
ATOM 4333 C C . LEU A 1 524 ? 9.588 -1.190 0.634 1.00 76.81 524 LEU A C 1
ATOM 4335 O O . LEU A 1 524 ? 10.290 -0.960 -0.353 1.00 76.81 524 LEU A O 1
ATOM 4339 N N . GLU A 1 525 ? 8.641 -0.342 1.031 1.00 78.75 525 GLU A N 1
ATOM 4340 C CA . GLU A 1 525 ? 8.324 0.929 0.360 1.00 78.75 525 GLU A CA 1
ATOM 4341 C C . GLU A 1 525 ? 9.554 1.833 0.181 1.00 78.75 525 GLU A C 1
ATOM 4343 O O . GLU A 1 525 ? 9.781 2.380 -0.901 1.00 78.75 525 GLU A O 1
ATOM 4348 N N . LEU A 1 526 ? 10.402 1.931 1.211 1.00 75.94 526 LEU A N 1
ATOM 4349 C CA . LEU A 1 526 ? 11.610 2.762 1.182 1.00 75.94 526 LEU A CA 1
ATOM 4350 C C . LEU A 1 526 ? 12.589 2.351 0.073 1.00 75.94 526 LEU A C 1
ATOM 4352 O O . LEU A 1 526 ? 13.174 3.215 -0.576 1.00 75.94 526 LEU A O 1
ATOM 4356 N N . MET A 1 527 ? 12.725 1.049 -0.191 1.00 79.56 527 MET A N 1
ATOM 4357 C CA . MET A 1 527 ? 13.594 0.542 -1.256 1.00 79.56 527 MET A CA 1
ATOM 4358 C C . MET A 1 527 ? 13.072 0.948 -2.639 1.00 79.56 527 MET A C 1
ATOM 4360 O O . MET A 1 527 ? 13.834 1.403 -3.490 1.00 79.56 527 MET A O 1
ATOM 4364 N N . VAL A 1 528 ? 11.759 0.860 -2.856 1.00 81.56 528 VAL A N 1
ATOM 4365 C CA . VAL A 1 528 ? 11.127 1.272 -4.120 1.00 81.56 528 VAL A CA 1
ATOM 4366 C C . VAL A 1 528 ? 11.269 2.779 -4.332 1.00 81.56 528 VAL A C 1
ATOM 4368 O O . VAL A 1 528 ? 11.577 3.227 -5.438 1.00 81.56 528 VAL A O 1
ATOM 4371 N N . LYS A 1 529 ? 11.119 3.565 -3.263 1.00 81.56 529 LYS A N 1
ATOM 4372 C CA . LYS A 1 529 ? 11.359 5.009 -3.285 1.00 81.56 529 LYS A CA 1
ATOM 4373 C C . LYS A 1 529 ? 12.805 5.342 -3.654 1.00 81.56 529 LYS A C 1
ATOM 4375 O O . LYS A 1 529 ? 13.034 6.253 -4.445 1.00 81.56 529 LYS A O 1
ATOM 4380 N N . GLU A 1 530 ? 13.777 4.600 -3.136 1.00 81.81 530 GLU A N 1
ATOM 4381 C CA . GLU A 1 530 ? 15.185 4.799 -3.478 1.00 81.81 530 GLU A CA 1
ATOM 4382 C C . GLU A 1 530 ? 15.496 4.450 -4.941 1.00 81.81 530 GLU A C 1
ATOM 4384 O O . GLU A 1 530 ? 16.203 5.207 -5.611 1.00 81.81 530 GLU A O 1
ATOM 4389 N N . ILE A 1 531 ? 14.897 3.379 -5.476 1.00 85.81 531 ILE A N 1
ATOM 4390 C CA . ILE A 1 531 ? 14.975 3.051 -6.909 1.00 85.81 531 ILE A CA 1
ATOM 4391 C C . ILE A 1 531 ? 14.425 4.212 -7.752 1.00 85.81 531 ILE A C 1
ATOM 4393 O O . ILE A 1 531 ? 15.067 4.623 -8.720 1.00 85.81 531 ILE A O 1
ATOM 4397 N N . LEU A 1 532 ? 13.269 4.774 -7.381 1.00 87.62 532 LEU A N 1
ATOM 4398 C CA . LEU A 1 532 ? 12.661 5.912 -8.083 1.00 87.62 532 LEU A CA 1
ATOM 4399 C C . LEU A 1 532 ? 13.525 7.181 -8.007 1.00 87.62 532 LEU A C 1
ATOM 4401 O O . LEU A 1 532 ? 13.642 7.908 -8.998 1.00 87.62 532 LEU A O 1
ATOM 4405 N N . GLU A 1 533 ? 14.160 7.453 -6.866 1.00 86.12 533 GLU A N 1
ATOM 4406 C CA . GLU A 1 533 ? 15.100 8.572 -6.725 1.00 86.12 533 GLU A CA 1
ATOM 4407 C C . GLU A 1 533 ? 16.372 8.358 -7.554 1.00 86.12 533 GLU A C 1
ATOM 4409 O O . GLU A 1 533 ? 16.847 9.294 -8.201 1.00 86.12 533 GLU A O 1
ATOM 4414 N N . LYS A 1 534 ? 16.908 7.132 -7.617 1.00 86.38 534 LYS A N 1
ATOM 4415 C CA . LYS A 1 534 ? 18.032 6.820 -8.509 1.00 86.38 534 LYS A CA 1
ATOM 4416 C C . LYS A 1 534 ? 17.634 6.968 -9.980 1.00 86.38 534 LYS A C 1
ATOM 4418 O O . LYS A 1 534 ? 18.391 7.570 -10.739 1.00 86.38 534 LYS A O 1
ATOM 4423 N N . LEU A 1 535 ? 16.445 6.505 -10.369 1.00 89.56 535 LEU A N 1
ATOM 4424 C CA . LEU A 1 535 ? 15.919 6.677 -11.727 1.00 89.56 535 LEU A CA 1
ATOM 4425 C C . LEU A 1 535 ? 15.849 8.163 -12.106 1.00 89.56 535 LEU A C 1
ATOM 4427 O O . LEU A 1 535 ? 16.348 8.555 -13.154 1.00 89.56 535 LEU A O 1
ATOM 4431 N N . LYS A 1 536 ? 15.365 9.011 -11.191 1.00 90.06 536 LYS A N 1
ATOM 4432 C CA . LYS A 1 536 ? 15.340 10.472 -11.360 1.00 90.06 536 LYS A CA 1
ATOM 4433 C C . LYS A 1 536 ? 16.734 11.088 -11.508 1.00 90.06 536 LYS A C 1
ATOM 4435 O O . LYS A 1 536 ? 16.903 12.046 -12.259 1.00 90.06 536 LYS A O 1
ATOM 4440 N N . ARG A 1 537 ? 17.745 10.578 -10.791 1.00 89.00 537 ARG A N 1
ATOM 4441 C CA . ARG A 1 537 ? 19.145 11.023 -10.949 1.00 89.00 537 ARG A CA 1
ATOM 4442 C C . ARG A 1 537 ? 19.694 10.655 -12.329 1.00 89.00 537 ARG A C 1
ATOM 4444 O O . ARG A 1 537 ? 20.336 11.495 -12.950 1.00 89.00 537 ARG A O 1
ATOM 4451 N N . ILE A 1 538 ? 19.410 9.445 -12.816 1.00 88.50 538 ILE A N 1
ATOM 4452 C CA . ILE A 1 538 ? 19.803 8.998 -14.163 1.00 88.50 538 ILE A CA 1
ATOM 4453 C C . ILE A 1 538 ? 19.098 9.826 -15.241 1.00 88.50 538 ILE A C 1
ATOM 4455 O O . ILE A 1 538 ? 19.741 10.272 -16.186 1.00 88.50 538 ILE A O 1
ATOM 4459 N N . ASP A 1 539 ? 17.810 10.117 -15.069 1.00 90.06 539 ASP A N 1
ATOM 4460 C CA . ASP A 1 539 ? 17.042 10.962 -15.989 1.00 90.06 539 ASP A CA 1
ATOM 4461 C C . ASP A 1 539 ? 17.658 12.367 -16.114 1.00 90.06 539 ASP A C 1
ATOM 4463 O O . ASP A 1 539 ? 17.888 12.871 -17.213 1.00 90.06 539 ASP A O 1
ATOM 4467 N N . LYS A 1 540 ? 18.054 12.968 -14.983 1.00 90.12 540 LYS A N 1
ATOM 4468 C CA . LYS A 1 540 ? 18.803 14.237 -14.972 1.00 90.12 540 LYS A CA 1
ATOM 4469 C C . LYS A 1 540 ? 20.177 14.132 -15.634 1.00 90.12 540 LYS A C 1
ATOM 4471 O O . LYS A 1 540 ? 20.610 15.084 -16.275 1.00 90.12 540 LYS A O 1
ATOM 4476 N N . HIS A 1 541 ? 20.873 13.008 -15.481 1.00 88.62 541 HIS A N 1
ATOM 4477 C CA . HIS A 1 541 ? 22.159 12.799 -16.146 1.00 88.62 541 HIS A CA 1
ATOM 4478 C C . HIS A 1 541 ? 21.994 12.651 -17.664 1.00 88.62 541 HIS A C 1
ATOM 4480 O O . HIS A 1 541 ? 22.784 13.215 -18.410 1.00 88.62 541 HIS A O 1
ATOM 4486 N N . THR A 1 542 ? 20.917 12.001 -18.116 1.00 88.06 542 THR A N 1
ATOM 4487 C CA . THR A 1 542 ? 20.535 11.917 -19.539 1.00 88.06 542 THR A CA 1
ATOM 4488 C C . THR A 1 542 ? 20.354 13.314 -20.131 1.00 88.06 542 THR A C 1
ATOM 4490 O O . THR A 1 542 ? 20.893 13.619 -21.190 1.00 88.06 542 THR A O 1
ATOM 4493 N N . LYS A 1 543 ? 19.659 14.202 -19.407 1.00 89.44 543 LYS A N 1
ATOM 4494 C CA . LYS A 1 543 ? 19.545 15.616 -19.784 1.00 89.44 543 LYS A CA 1
ATOM 4495 C C . LYS A 1 543 ? 20.920 16.285 -19.890 1.00 89.44 543 LYS A C 1
ATOM 4497 O O . LYS A 1 543 ? 21.216 16.914 -20.896 1.00 89.44 543 LYS A O 1
ATOM 4502 N N . SER A 1 544 ? 21.760 16.131 -18.865 1.00 87.75 544 SER A N 1
ATOM 4503 C CA . SER A 1 544 ? 23.098 16.729 -18.859 1.00 87.75 544 SER A CA 1
ATOM 4504 C C . SER A 1 544 ? 23.951 16.238 -20.027 1.00 87.75 544 SER A C 1
ATOM 4506 O O . SER A 1 544 ? 24.684 17.043 -20.588 1.00 87.75 544 SER A O 1
ATOM 4508 N N . PHE A 1 545 ? 23.855 14.961 -20.404 1.00 87.88 545 PHE A N 1
ATOM 4509 C CA . PHE A 1 545 ? 24.544 14.409 -21.569 1.00 87.88 545 PHE A CA 1
ATOM 4510 C C . PHE A 1 545 ? 24.082 15.073 -22.871 1.00 87.88 545 PHE A C 1
ATOM 4512 O O . PHE A 1 545 ? 24.920 15.518 -23.649 1.00 87.88 545 PHE A O 1
ATOM 4519 N N . ALA A 1 546 ? 22.768 15.234 -23.061 1.00 85.44 546 ALA A N 1
ATOM 4520 C CA . ALA A 1 546 ? 22.211 15.936 -24.220 1.00 85.44 546 ALA A CA 1
ATOM 4521 C C . ALA A 1 546 ? 22.671 17.406 -24.313 1.00 85.44 546 ALA A C 1
ATOM 4523 O O . ALA A 1 546 ? 22.816 17.948 -25.403 1.00 85.44 546 ALA A O 1
ATOM 4524 N N . GLU A 1 547 ? 22.953 18.042 -23.173 1.00 87.62 547 GLU A N 1
ATOM 4525 C CA . GLU A 1 547 ? 23.507 19.401 -23.079 1.00 87.62 547 GLU A CA 1
ATOM 4526 C C . GLU A 1 547 ? 25.050 19.449 -23.207 1.00 87.62 547 GLU A C 1
ATOM 4528 O O . GLU A 1 547 ? 25.659 20.491 -22.967 1.00 87.62 547 GLU A O 1
ATOM 4533 N N . GLY A 1 548 ? 25.700 18.342 -23.592 1.00 85.19 548 GLY A N 1
ATOM 4534 C CA . GLY A 1 548 ? 27.155 18.244 -23.786 1.00 85.19 548 GLY A CA 1
ATOM 4535 C C . GLY A 1 548 ? 27.940 17.723 -22.574 1.00 85.19 548 GLY A C 1
ATOM 4536 O O . GLY A 1 548 ? 29.157 17.896 -22.500 1.00 85.19 548 GLY A O 1
ATOM 4537 N N . GLY A 1 549 ? 27.259 17.117 -21.601 1.00 86.38 549 GLY A N 1
ATOM 4538 C CA . GLY A 1 549 ? 27.854 16.474 -20.429 1.00 86.38 549 GLY A CA 1
ATOM 4539 C C . GLY A 1 549 ? 28.475 15.102 -20.719 1.00 86.38 549 GLY A C 1
ATOM 4540 O O . GLY A 1 549 ? 28.582 14.662 -21.860 1.00 86.38 549 GLY A O 1
ATOM 4541 N N . ALA A 1 550 ? 28.896 14.403 -19.663 1.00 85.81 550 ALA A N 1
ATOM 4542 C CA . ALA A 1 550 ? 29.467 13.062 -19.791 1.00 85.81 550 ALA A CA 1
ATOM 4543 C C . ALA A 1 550 ? 28.401 12.025 -20.214 1.00 85.81 550 ALA A C 1
ATOM 4545 O O . ALA A 1 550 ? 27.262 12.118 -19.751 1.00 85.81 550 ALA A O 1
ATOM 4546 N N . PRO A 1 551 ? 28.753 11.032 -21.056 1.00 83.50 551 PRO A N 1
ATOM 4547 C CA . PRO A 1 551 ? 27.836 9.966 -21.444 1.00 83.50 551 PRO A CA 1
ATOM 4548 C C . PRO A 1 551 ? 27.461 9.076 -20.264 1.00 83.50 551 PRO A C 1
ATOM 4550 O O . PRO A 1 551 ? 28.269 8.808 -19.371 1.00 83.50 551 PRO A O 1
ATOM 4553 N N . LEU A 1 552 ? 26.235 8.555 -20.313 1.00 83.12 552 LEU A N 1
ATOM 4554 C CA . LEU A 1 552 ? 25.790 7.504 -19.407 1.00 83.12 552 LEU A CA 1
ATOM 4555 C C . LEU A 1 552 ? 26.694 6.278 -19.541 1.00 83.12 552 LEU A C 1
ATOM 4557 O O . LEU A 1 552 ? 26.973 5.803 -20.642 1.00 83.12 552 LEU A O 1
ATOM 4561 N N . THR A 1 553 ? 27.110 5.723 -18.405 1.00 83.25 553 THR A N 1
ATOM 4562 C CA . THR A 1 553 ? 27.847 4.460 -18.395 1.00 83.25 553 THR A CA 1
ATOM 4563 C C . THR A 1 553 ? 26.956 3.317 -18.883 1.00 83.25 553 THR A C 1
ATOM 4565 O O . THR A 1 553 ? 25.752 3.283 -18.609 1.00 83.25 553 THR A O 1
ATOM 4568 N N . GLU A 1 554 ? 27.550 2.315 -19.534 1.00 78.81 554 GLU A N 1
ATOM 4569 C CA . GLU A 1 554 ? 26.824 1.115 -19.972 1.00 78.81 554 GLU A CA 1
ATOM 4570 C C . GLU A 1 554 ? 26.133 0.401 -18.792 1.00 78.81 554 GLU A C 1
ATOM 4572 O O . GLU A 1 554 ? 25.011 -0.093 -18.904 1.00 78.81 554 GLU A O 1
ATOM 4577 N N . THR A 1 555 ? 26.764 0.423 -17.615 1.00 78.62 555 THR A N 1
ATOM 4578 C CA . THR A 1 555 ? 26.189 -0.090 -16.364 1.00 78.62 555 THR A CA 1
ATOM 4579 C C . THR A 1 555 ? 24.905 0.639 -15.965 1.00 78.62 555 THR A C 1
ATOM 4581 O O . THR A 1 555 ? 23.944 -0.004 -15.541 1.00 78.62 555 THR A O 1
ATOM 4584 N N . SER A 1 556 ? 24.846 1.962 -16.144 1.00 82.69 556 SER A N 1
ATOM 4585 C CA . SER A 1 556 ? 23.657 2.767 -15.846 1.00 82.69 556 SER A CA 1
ATOM 4586 C C . SER A 1 556 ? 22.521 2.478 -16.825 1.00 82.69 556 SER A C 1
ATOM 4588 O O . SER A 1 556 ? 21.378 2.338 -16.392 1.00 82.69 556 SER A O 1
ATOM 4590 N N . LEU A 1 557 ? 22.833 2.309 -18.115 1.00 84.38 557 LEU A N 1
ATOM 4591 C CA . LEU A 1 557 ? 21.852 1.947 -19.145 1.00 84.38 557 LEU A CA 1
ATOM 4592 C C . LEU A 1 557 ? 21.259 0.552 -18.907 1.00 84.38 557 LEU A C 1
ATOM 4594 O O . LEU A 1 557 ? 20.042 0.387 -18.960 1.00 84.38 557 LEU A O 1
ATOM 4598 N N . ARG A 1 558 ? 22.091 -0.443 -18.573 1.00 82.56 558 ARG A N 1
ATOM 4599 C CA . ARG A 1 558 ? 21.633 -1.807 -18.240 1.00 82.56 558 ARG A CA 1
ATOM 4600 C C . ARG A 1 558 ? 20.787 -1.841 -16.966 1.00 82.56 558 ARG A C 1
ATOM 4602 O O . ARG A 1 558 ? 19.788 -2.562 -16.901 1.00 82.56 558 ARG A O 1
ATOM 4609 N N . TRP A 1 559 ? 21.159 -1.049 -15.959 1.00 85.69 559 TRP A N 1
ATOM 4610 C CA . TRP A 1 559 ? 20.354 -0.890 -14.749 1.00 85.69 559 TRP A CA 1
ATOM 4611 C C . TRP A 1 559 ? 18.997 -0.257 -15.066 1.00 85.69 559 TRP A C 1
ATOM 4613 O O . TRP A 1 559 ? 17.967 -0.788 -14.655 1.00 85.69 559 TRP A O 1
ATOM 4623 N N . GLN A 1 560 ? 18.986 0.833 -15.841 1.00 88.31 560 GLN A N 1
ATOM 4624 C CA . GLN A 1 560 ? 17.765 1.524 -16.254 1.00 88.31 560 GLN A CA 1
ATOM 4625 C C . GLN A 1 560 ? 16.844 0.588 -17.046 1.00 88.31 560 GLN A C 1
ATOM 4627 O O . GLN A 1 560 ? 15.672 0.471 -16.699 1.00 88.31 560 GLN A O 1
ATOM 4632 N N . HIS A 1 561 ? 17.384 -0.149 -18.021 1.00 88.31 561 HIS A N 1
ATOM 4633 C CA . HIS A 1 561 ? 16.680 -1.196 -18.765 1.00 88.31 561 HIS A CA 1
ATOM 4634 C C . HIS A 1 561 ? 16.004 -2.210 -17.825 1.00 88.31 561 HIS A C 1
ATOM 4636 O O . HIS A 1 561 ? 14.793 -2.415 -17.878 1.00 88.31 561 HIS A O 1
ATOM 4642 N N . THR A 1 562 ? 16.769 -2.777 -16.887 1.00 87.56 562 THR A N 1
ATOM 4643 C CA . THR A 1 562 ? 16.267 -3.788 -15.942 1.00 87.56 562 THR A CA 1
ATOM 4644 C C . THR A 1 562 ? 15.136 -3.242 -15.061 1.00 87.56 562 THR A C 1
ATOM 4646 O O . THR A 1 562 ? 14.107 -3.894 -14.881 1.00 87.56 562 THR A O 1
ATOM 4649 N N . ILE A 1 563 ? 15.297 -2.032 -14.517 1.00 90.12 563 ILE A N 1
ATOM 4650 C CA . ILE A 1 563 ? 14.297 -1.409 -13.640 1.00 90.12 563 ILE A CA 1
ATOM 4651 C C . ILE A 1 563 ? 13.021 -1.050 -14.402 1.00 90.12 563 ILE A C 1
ATOM 4653 O O . ILE A 1 563 ? 11.930 -1.330 -13.905 1.00 90.12 563 ILE A O 1
ATOM 4657 N N . LEU A 1 564 ? 13.135 -0.480 -15.604 1.00 91.81 564 LEU A N 1
ATOM 4658 C CA . LEU A 1 564 ? 11.976 -0.118 -16.423 1.00 91.81 564 LEU A CA 1
ATOM 4659 C C . LEU A 1 564 ? 11.148 -1.348 -16.815 1.00 91.81 564 LEU A C 1
ATOM 4661 O O . LEU A 1 564 ? 9.916 -1.290 -16.774 1.00 91.81 564 LEU A O 1
ATOM 4665 N N . GLN A 1 565 ? 11.795 -2.484 -17.094 1.00 90.12 565 GLN A N 1
ATOM 4666 C CA . GLN A 1 565 ? 11.094 -3.745 -17.347 1.00 90.12 565 GLN A CA 1
ATOM 4667 C C . GLN A 1 565 ? 10.364 -4.274 -16.110 1.00 90.12 565 GLN A C 1
ATOM 4669 O O . GLN A 1 565 ? 9.189 -4.644 -16.190 1.00 90.12 565 GLN A O 1
ATOM 4674 N N . ILE A 1 566 ? 11.017 -4.274 -14.943 1.00 90.62 566 ILE A N 1
ATOM 4675 C CA . ILE A 1 566 ? 10.381 -4.694 -13.684 1.00 90.62 566 ILE A CA 1
ATOM 4676 C C . ILE A 1 566 ? 9.185 -3.792 -13.373 1.00 90.62 566 ILE A C 1
ATOM 4678 O O . ILE A 1 566 ? 8.107 -4.283 -13.033 1.00 90.62 566 ILE A O 1
ATOM 4682 N N . PHE A 1 567 ? 9.339 -2.479 -13.524 1.00 90.88 567 PHE A N 1
ATOM 4683 C CA . PHE A 1 567 ? 8.272 -1.515 -13.286 1.00 90.88 567 PHE A CA 1
ATOM 4684 C C . PHE A 1 567 ? 7.092 -1.693 -14.240 1.00 90.88 567 PHE A C 1
ATOM 4686 O O . PHE A 1 567 ? 5.945 -1.695 -13.790 1.00 90.88 567 PHE A O 1
ATOM 4693 N N . SER A 1 568 ? 7.365 -1.938 -15.518 1.00 90.31 568 SER A N 1
ATOM 4694 C CA . SER A 1 568 ? 6.336 -2.140 -16.540 1.00 90.31 568 SER A CA 1
ATOM 4695 C C . SER A 1 568 ? 5.570 -3.455 -16.377 1.00 90.31 568 SER A C 1
ATOM 4697 O O . SER A 1 568 ? 4.355 -3.478 -16.560 1.00 90.31 568 SER A O 1
ATOM 4699 N N . HIS A 1 569 ? 6.239 -4.550 -16.000 1.00 88.19 569 HIS A N 1
ATOM 4700 C CA . HIS A 1 569 ? 5.649 -5.896 -16.086 1.00 88.19 569 HIS A CA 1
ATOM 4701 C C . HIS A 1 569 ? 5.392 -6.591 -14.744 1.00 88.19 569 HIS A C 1
ATOM 4703 O O . HIS A 1 569 ? 4.632 -7.561 -14.692 1.00 88.19 569 HIS A O 1
ATOM 4709 N N . ARG A 1 570 ? 6.023 -6.143 -13.655 1.00 87.88 570 ARG A N 1
ATOM 4710 C CA . ARG A 1 570 ? 5.936 -6.788 -12.332 1.00 87.88 570 ARG A CA 1
ATOM 4711 C C . ARG A 1 570 ? 5.449 -5.829 -11.247 1.00 87.88 570 ARG A C 1
ATOM 4713 O O . ARG A 1 570 ? 4.606 -6.210 -10.438 1.00 87.88 570 ARG A O 1
ATOM 4720 N N . PHE A 1 571 ? 5.900 -4.574 -11.252 1.00 88.88 571 PHE A N 1
ATOM 4721 C CA . PHE A 1 571 ? 5.531 -3.571 -10.240 1.00 88.88 571 PHE A CA 1
ATOM 4722 C C . PHE A 1 571 ? 4.438 -2.600 -10.670 1.00 88.88 571 PHE A C 1
ATOM 4724 O O . PHE A 1 571 ? 4.075 -1.727 -9.887 1.00 88.88 571 PHE A O 1
ATOM 4731 N N . LEU A 1 572 ? 3.821 -2.788 -11.837 1.00 84.25 572 LEU A N 1
ATOM 4732 C CA . LEU A 1 572 ? 2.761 -1.895 -12.302 1.00 84.25 572 LEU A CA 1
ATOM 4733 C C . LEU A 1 572 ? 1.626 -1.742 -11.278 1.00 84.25 572 LEU A C 1
ATOM 4735 O O . LEU A 1 572 ? 1.136 -0.643 -11.032 1.00 84.25 572 LEU A O 1
ATOM 4739 N N . ARG A 1 573 ? 1.248 -2.849 -10.626 1.00 79.06 573 ARG A N 1
ATOM 4740 C CA . ARG A 1 573 ? 0.231 -2.852 -9.570 1.00 79.06 573 ARG A CA 1
ATOM 4741 C C . ARG A 1 573 ? 0.666 -2.043 -8.345 1.00 79.06 573 ARG A C 1
ATOM 4743 O O . ARG A 1 573 ? -0.145 -1.307 -7.802 1.00 79.06 573 ARG A O 1
ATOM 4750 N N . LEU A 1 574 ? 1.923 -2.174 -7.931 1.00 81.38 574 LEU A N 1
ATOM 4751 C CA . LEU A 1 574 ? 2.490 -1.419 -6.814 1.00 81.38 574 LEU A CA 1
ATOM 4752 C C . LEU A 1 574 ? 2.505 0.085 -7.128 1.00 81.38 574 LEU A C 1
ATOM 4754 O O . LEU A 1 574 ? 2.029 0.893 -6.337 1.00 81.38 574 LEU A O 1
ATOM 4758 N N . LEU A 1 575 ? 2.978 0.445 -8.324 1.00 83.88 575 LEU A N 1
ATOM 4759 C CA . LEU A 1 575 ? 3.067 1.829 -8.790 1.00 83.88 575 LEU A CA 1
ATOM 4760 C C . LEU A 1 575 ? 1.692 2.485 -8.945 1.00 83.88 575 LEU A C 1
ATOM 4762 O O . LEU A 1 575 ? 1.527 3.638 -8.560 1.00 83.88 575 LEU A O 1
ATOM 4766 N N . LYS A 1 576 ? 0.693 1.743 -9.441 1.00 80.50 576 LYS A N 1
ATOM 4767 C CA . LYS A 1 576 ? -0.693 2.216 -9.583 1.00 80.50 576 LYS A CA 1
ATOM 4768 C C . LYS A 1 576 ? -1.291 2.692 -8.260 1.00 80.50 576 LYS A C 1
ATOM 4770 O O . LYS A 1 576 ? -2.061 3.649 -8.262 1.00 80.50 576 LYS A O 1
ATOM 4775 N N . TYR A 1 577 ? -0.976 2.018 -7.155 1.00 73.56 577 TYR A N 1
ATOM 4776 C CA . TYR A 1 577 ? -1.537 2.359 -5.845 1.00 73.56 577 TYR A CA 1
ATOM 4777 C C . TYR A 1 577 ? -0.665 3.311 -5.039 1.00 73.56 577 TYR A C 1
ATOM 4779 O O . TYR A 1 577 ? -1.131 3.826 -4.029 1.00 73.56 577 TYR A O 1
ATOM 4787 N N . SER A 1 578 ? 0.557 3.606 -5.483 1.00 76.69 578 SER A N 1
ATOM 4788 C CA . SER A 1 578 ? 1.381 4.596 -4.801 1.00 76.69 578 SER A CA 1
ATOM 4789 C C . SER A 1 578 ? 0.643 5.933 -4.701 1.00 76.69 578 SER A C 1
ATOM 4791 O O . SER A 1 578 ? 0.103 6.446 -5.684 1.00 76.69 578 SER A O 1
ATOM 4793 N N . ALA A 1 579 ? 0.698 6.551 -3.521 1.00 70.75 579 ALA A N 1
ATOM 4794 C CA . ALA A 1 579 ? 0.207 7.908 -3.296 1.00 70.75 579 ALA A CA 1
ATOM 4795 C C . ALA A 1 579 ? 0.800 8.932 -4.282 1.00 70.75 579 ALA A C 1
ATOM 4797 O O . ALA A 1 579 ? 0.198 9.973 -4.534 1.00 70.75 579 ALA A O 1
ATOM 4798 N N . LYS A 1 580 ? 1.979 8.627 -4.837 1.00 77.44 580 LYS A N 1
ATOM 4799 C CA . LYS A 1 580 ? 2.734 9.462 -5.774 1.00 77.44 580 LYS A CA 1
ATOM 4800 C C . LYS A 1 580 ? 2.675 8.964 -7.216 1.00 77.44 580 LYS A C 1
ATOM 4802 O O . LYS A 1 580 ? 3.499 9.368 -8.032 1.00 77.44 580 LYS A O 1
ATOM 4807 N N . ALA A 1 581 ? 1.698 8.124 -7.565 1.00 81.75 581 ALA A N 1
ATOM 4808 C CA . ALA A 1 581 ? 1.531 7.623 -8.932 1.00 81.75 581 ALA A CA 1
ATOM 4809 C C . ALA A 1 581 ? 1.496 8.751 -9.986 1.00 81.75 581 ALA A C 1
ATOM 4811 O O . ALA A 1 581 ? 1.993 8.580 -11.099 1.00 81.75 581 ALA A O 1
ATOM 4812 N N . TYR A 1 582 ? 0.970 9.925 -9.616 1.00 81.06 582 TYR A N 1
ATOM 4813 C CA . TYR A 1 582 ? 0.883 11.103 -10.480 1.00 81.06 582 TYR A CA 1
ATOM 4814 C C . TYR A 1 582 ? 2.231 11.808 -10.743 1.00 81.06 582 TYR A C 1
ATOM 4816 O O . TYR A 1 582 ? 2.327 12.615 -11.669 1.00 81.06 582 TYR A O 1
ATOM 4824 N N . GLU A 1 583 ? 3.268 11.528 -9.942 1.00 86.31 583 GLU A N 1
ATOM 4825 C CA . GLU A 1 583 ? 4.621 12.093 -10.085 1.00 86.31 583 GLU A CA 1
ATOM 4826 C C . GLU A 1 583 ? 5.522 11.207 -10.954 1.00 86.31 583 GLU A C 1
ATOM 4828 O O . GLU A 1 583 ? 6.549 11.680 -11.429 1.00 86.31 583 GLU A O 1
ATOM 4833 N N . LEU A 1 584 ? 5.144 9.948 -11.210 1.00 87.81 584 LEU A N 1
ATOM 4834 C CA . LEU A 1 584 ? 6.004 8.949 -11.862 1.00 87.81 584 LEU A CA 1
ATOM 4835 C C . LEU A 1 584 ? 6.539 9.395 -13.229 1.00 87.81 584 LEU A C 1
ATOM 4837 O O . LEU A 1 584 ? 7.687 9.105 -13.556 1.00 87.81 584 LEU A O 1
ATOM 4841 N N . LEU A 1 585 ? 5.754 10.159 -13.995 1.00 88.38 585 LEU A N 1
ATOM 4842 C CA . LEU A 1 585 ? 6.183 10.694 -15.291 1.00 88.38 585 LEU A CA 1
ATOM 4843 C C . LEU A 1 585 ? 7.405 11.624 -15.165 1.00 88.38 585 LEU A C 1
ATOM 4845 O O . LEU A 1 585 ? 8.270 11.646 -16.038 1.00 88.38 585 LEU A O 1
ATOM 4849 N N . HIS A 1 586 ? 7.529 12.348 -14.049 1.00 87.38 586 HIS A N 1
ATOM 4850 C CA . HIS A 1 586 ? 8.658 13.246 -13.790 1.00 87.38 586 HIS A CA 1
ATOM 4851 C C . HIS A 1 586 ? 9.981 12.517 -13.536 1.00 87.38 586 HIS A C 1
ATOM 4853 O O . HIS A 1 586 ? 11.023 13.169 -13.536 1.00 87.38 586 HIS A O 1
ATOM 4859 N N . HIS A 1 587 ? 9.960 11.198 -13.319 1.00 87.19 587 HIS A N 1
ATOM 4860 C CA . HIS A 1 587 ? 11.168 10.397 -13.103 1.00 87.19 587 HIS A CA 1
ATOM 4861 C C . HIS A 1 587 ? 11.837 9.930 -14.406 1.00 87.19 587 HIS A C 1
ATOM 4863 O O . HIS A 1 587 ? 12.930 9.378 -14.327 1.00 87.19 587 HIS A O 1
ATOM 4869 N N . ILE A 1 588 ? 11.200 10.112 -15.573 1.00 89.00 588 ILE A N 1
ATOM 4870 C CA . ILE A 1 588 ? 11.684 9.563 -16.856 1.00 89.00 588 ILE A CA 1
ATOM 4871 C C . ILE A 1 588 ? 11.538 10.536 -18.044 1.00 89.00 588 ILE A C 1
ATOM 4873 O O . ILE A 1 588 ? 11.693 10.164 -19.207 1.00 89.00 588 ILE A O 1
ATOM 4877 N N . LYS A 1 589 ? 11.208 11.802 -17.768 1.00 87.12 589 LYS A N 1
ATOM 4878 C CA . LYS A 1 589 ? 10.797 12.784 -18.785 1.00 87.12 589 LYS A CA 1
ATOM 4879 C C . LYS A 1 589 ? 11.911 13.209 -19.740 1.00 87.12 589 LYS A C 1
ATOM 4881 O O . LYS A 1 589 ? 11.617 13.692 -20.832 1.00 87.12 589 LYS A O 1
ATOM 4886 N N . TYR A 1 590 ? 13.174 13.101 -19.338 1.00 89.06 590 TYR A N 1
ATOM 4887 C CA . TYR A 1 590 ? 14.309 13.417 -20.208 1.00 89.06 590 TYR A CA 1
ATOM 4888 C C . TYR A 1 590 ? 14.769 12.185 -20.982 1.00 89.06 590 TYR A C 1
ATOM 4890 O O . TYR A 1 590 ? 15.105 12.291 -22.156 1.00 89.06 590 TYR A O 1
ATOM 4898 N N . SER A 1 591 ? 14.678 11.014 -20.360 1.00 88.44 591 SER A N 1
ATOM 4899 C CA . SER A 1 591 ? 14.993 9.719 -20.952 1.00 88.44 591 SER A CA 1
ATOM 4900 C C . SER A 1 591 ? 14.167 9.454 -22.212 1.00 88.44 591 SER A C 1
ATOM 4902 O O . SER A 1 591 ? 14.700 8.986 -23.205 1.00 88.44 591 SER A O 1
ATOM 4904 N N . VAL A 1 592 ? 12.889 9.836 -22.219 1.00 87.25 592 VAL A N 1
ATOM 4905 C CA . VAL A 1 592 ? 12.003 9.703 -23.394 1.00 87.25 592 VAL A CA 1
ATOM 4906 C C . VAL A 1 592 ? 12.412 10.586 -24.577 1.00 87.25 592 VAL A C 1
ATOM 4908 O O . VAL A 1 592 ? 12.052 10.277 -25.703 1.00 87.25 592 VAL A O 1
ATOM 4911 N N . SER A 1 593 ? 13.138 11.680 -24.353 1.00 85.62 593 SER A N 1
ATOM 4912 C CA . SER A 1 593 ? 13.510 12.600 -25.442 1.00 85.62 593 SER A CA 1
ATOM 4913 C C . SER A 1 593 ? 14.966 12.486 -25.864 1.00 85.62 593 SER A C 1
ATOM 4915 O O . SER A 1 593 ? 15.293 12.845 -26.986 1.00 85.62 593 SER A O 1
ATOM 4917 N N . TYR A 1 594 ? 15.842 12.030 -24.967 1.00 87.00 594 TYR A N 1
ATOM 4918 C CA . TYR A 1 594 ? 17.291 12.100 -25.163 1.00 87.00 594 TYR A CA 1
ATOM 4919 C C . TYR A 1 594 ? 18.000 10.741 -25.076 1.00 87.00 594 TYR A C 1
ATOM 4921 O O . TYR A 1 594 ? 19.225 10.697 -25.140 1.00 87.00 594 TYR A O 1
ATOM 4929 N N . LEU A 1 595 ? 17.283 9.626 -24.876 1.00 87.06 595 LEU A N 1
ATOM 4930 C CA . LEU A 1 595 ? 17.910 8.303 -24.952 1.00 87.06 595 LEU A CA 1
ATOM 4931 C C . LEU A 1 595 ? 18.104 7.877 -26.407 1.00 87.06 595 LEU A C 1
ATOM 4933 O O . LEU A 1 595 ? 17.142 7.526 -27.085 1.00 87.06 595 LEU A O 1
ATOM 4937 N N . ASP A 1 596 ? 19.363 7.761 -26.818 1.00 82.19 596 ASP A N 1
ATOM 4938 C CA . ASP A 1 596 ? 19.728 7.229 -28.138 1.00 82.19 596 ASP A CA 1
ATOM 4939 C C . ASP A 1 596 ? 19.682 5.689 -28.194 1.00 82.19 596 ASP A C 1
ATOM 4941 O O . ASP A 1 596 ? 19.590 5.075 -29.258 1.00 82.19 596 ASP A O 1
ATOM 4945 N N . HIS A 1 597 ? 19.751 5.019 -27.037 1.00 85.56 597 HIS A N 1
ATOM 4946 C CA . HIS A 1 597 ? 19.813 3.560 -26.981 1.00 85.56 597 HIS A CA 1
ATOM 4947 C C . HIS A 1 597 ? 18.432 2.922 -27.209 1.00 85.56 597 HIS A C 1
ATOM 4949 O O . HIS A 1 597 ? 17.619 2.834 -26.287 1.00 85.56 597 HIS A O 1
ATOM 4955 N N . ARG A 1 598 ? 18.206 2.378 -28.415 1.00 86.00 598 ARG A N 1
ATOM 4956 C CA . ARG A 1 598 ? 16.918 1.828 -28.893 1.00 86.00 598 ARG A CA 1
ATOM 4957 C C . ARG A 1 598 ? 16.165 0.942 -27.893 1.00 86.00 598 ARG A C 1
ATOM 4959 O O . ARG A 1 598 ? 14.962 1.109 -27.725 1.00 86.00 598 ARG A O 1
ATOM 4966 N N . GLN A 1 599 ? 16.838 -0.013 -27.248 1.00 85.25 599 GLN A N 1
ATOM 4967 C CA . GLN A 1 599 ? 16.166 -0.951 -26.336 1.00 85.25 599 GLN A CA 1
ATOM 4968 C C . GLN A 1 599 ? 15.664 -0.245 -25.068 1.00 85.25 599 GLN A C 1
ATOM 4970 O O . GLN A 1 599 ? 14.472 -0.257 -24.791 1.00 85.25 599 GLN A O 1
ATOM 4975 N N . THR A 1 600 ? 16.555 0.447 -24.354 1.00 87.69 600 THR A N 1
ATOM 4976 C CA . THR A 1 600 ? 16.219 1.264 -23.181 1.00 87.69 600 THR A CA 1
ATOM 4977 C C . THR A 1 600 ? 15.190 2.351 -23.494 1.00 87.69 600 THR A C 1
ATOM 4979 O O . THR A 1 600 ? 14.319 2.607 -22.667 1.00 87.69 600 THR A O 1
ATOM 4982 N N . TYR A 1 601 ? 15.251 2.961 -24.684 1.00 91.00 601 TYR A N 1
ATOM 4983 C CA . TYR A 1 601 ? 14.225 3.887 -25.160 1.00 91.00 601 TYR A CA 1
ATOM 4984 C C . TYR A 1 601 ? 12.856 3.204 -25.245 1.00 91.00 601 TYR A C 1
ATOM 4986 O O . TYR A 1 601 ? 11.883 3.721 -24.705 1.00 91.00 601 TYR A O 1
ATOM 4994 N N . HIS A 1 602 ? 12.779 2.014 -25.849 1.00 91.00 602 HIS A N 1
ATOM 4995 C CA . HIS A 1 602 ? 11.528 1.265 -25.950 1.00 91.00 602 HIS A CA 1
ATOM 4996 C C . HIS A 1 602 ? 10.949 0.896 -24.575 1.00 91.00 602 HIS A C 1
ATOM 4998 O O . HIS A 1 602 ? 9.738 1.001 -24.366 1.00 91.00 602 HIS A O 1
ATOM 5004 N N . ASP A 1 603 ? 11.790 0.514 -23.608 1.00 91.75 603 ASP A N 1
ATOM 5005 C CA . ASP A 1 603 ? 11.323 0.262 -22.239 1.00 91.75 603 ASP A CA 1
ATOM 5006 C C . ASP A 1 603 ? 10.862 1.553 -21.547 1.00 91.75 603 ASP A C 1
ATOM 5008 O O . ASP A 1 603 ? 9.890 1.526 -20.791 1.00 91.75 603 ASP A O 1
ATOM 5012 N N . ALA A 1 604 ? 11.519 2.690 -21.806 1.00 92.69 604 ALA A N 1
ATOM 5013 C CA . ALA A 1 604 ? 11.111 3.992 -21.281 1.00 92.69 604 ALA A CA 1
ATOM 5014 C C . ALA A 1 604 ? 9.763 4.436 -21.871 1.00 92.69 604 ALA A C 1
ATOM 5016 O O . ALA A 1 604 ? 8.876 4.845 -21.122 1.00 92.69 604 ALA A O 1
ATOM 5017 N N . GLU A 1 605 ? 9.573 4.290 -23.183 1.00 92.88 605 GLU A N 1
ATOM 5018 C CA . GLU A 1 605 ? 8.310 4.562 -23.874 1.00 92.88 605 GLU A CA 1
ATOM 5019 C C . GLU A 1 605 ? 7.185 3.667 -23.333 1.00 92.88 605 GLU A C 1
ATOM 5021 O O . GLU A 1 605 ? 6.133 4.157 -22.916 1.00 92.88 605 GLU A O 1
ATOM 5026 N N . THR A 1 606 ? 7.440 2.359 -23.230 1.00 92.88 606 THR A N 1
ATOM 5027 C CA . THR A 1 606 ? 6.500 1.375 -22.673 1.00 92.88 606 THR A CA 1
ATOM 5028 C C . THR A 1 606 ? 6.127 1.710 -21.230 1.00 92.88 606 THR A C 1
ATOM 5030 O O . THR A 1 606 ? 4.952 1.676 -20.855 1.00 92.88 606 THR A O 1
ATOM 5033 N N . PHE A 1 607 ? 7.109 2.078 -20.408 1.00 93.00 607 PHE A N 1
ATOM 5034 C CA . PHE A 1 607 ? 6.881 2.480 -19.026 1.00 93.00 607 PHE A CA 1
ATOM 5035 C C . PHE A 1 607 ? 6.012 3.737 -18.934 1.00 93.00 607 PHE A C 1
ATOM 5037 O O . PHE A 1 607 ? 5.090 3.789 -18.120 1.00 93.00 607 PHE A O 1
ATOM 5044 N N . VAL A 1 608 ? 6.243 4.727 -19.794 1.00 92.69 608 VAL A N 1
ATOM 5045 C CA . VAL A 1 608 ? 5.447 5.958 -19.841 1.00 92.69 608 VAL A CA 1
ATOM 5046 C C . VAL A 1 608 ? 4.008 5.691 -20.277 1.00 92.69 608 VAL A C 1
ATOM 5048 O O . VAL A 1 608 ? 3.083 6.199 -19.637 1.00 92.69 608 VAL A O 1
ATOM 5051 N N . ILE A 1 609 ? 3.792 4.843 -21.286 1.00 93.19 609 ILE A N 1
ATOM 5052 C CA . ILE A 1 609 ? 2.449 4.396 -21.689 1.00 93.19 609 ILE A CA 1
ATOM 5053 C C . ILE A 1 609 ? 1.738 3.741 -20.499 1.00 93.19 609 ILE A C 1
ATOM 5055 O O . ILE A 1 609 ? 0.607 4.106 -20.167 1.00 93.19 609 ILE A O 1
ATOM 5059 N N . HIS A 1 610 ? 2.411 2.828 -19.796 1.00 92.06 610 HIS A N 1
ATOM 5060 C CA . HIS A 1 610 ? 1.862 2.190 -18.604 1.00 92.06 610 HIS A CA 1
ATOM 5061 C C . HIS A 1 610 ? 1.536 3.195 -17.492 1.00 92.06 610 HIS A C 1
ATOM 5063 O O . HIS A 1 610 ? 0.427 3.144 -16.959 1.00 92.06 610 HIS A O 1
ATOM 5069 N N . ILE A 1 611 ? 2.440 4.132 -17.174 1.00 90.88 611 ILE A N 1
ATOM 5070 C CA . ILE A 1 611 ? 2.204 5.188 -16.176 1.00 90.88 611 ILE A CA 1
ATOM 5071 C C . ILE A 1 611 ? 0.959 5.992 -16.533 1.00 90.88 611 ILE A C 1
ATOM 5073 O O . ILE A 1 611 ? 0.148 6.246 -15.648 1.00 90.88 611 ILE A O 1
ATOM 5077 N N . MET A 1 612 ? 0.788 6.391 -17.795 1.00 90.44 612 MET A N 1
ATOM 5078 C CA . MET A 1 612 ? -0.382 7.153 -18.235 1.00 90.44 612 MET A CA 1
ATOM 5079 C C . MET A 1 612 ? -1.673 6.331 -18.088 1.00 90.44 612 MET A C 1
ATOM 5081 O O . MET A 1 612 ? -2.659 6.794 -17.508 1.00 90.44 612 MET A O 1
ATOM 5085 N N . MET A 1 613 ? -1.659 5.064 -18.508 1.00 87.50 613 MET A N 1
ATOM 5086 C CA . MET A 1 613 ? -2.838 4.194 -18.441 1.00 87.50 613 MET A CA 1
ATOM 5087 C C . MET A 1 613 ? -3.275 3.837 -17.013 1.00 87.50 613 MET A C 1
ATOM 5089 O O . MET A 1 613 ? -4.465 3.615 -16.787 1.00 87.50 613 MET A O 1
ATOM 5093 N N . ILE A 1 614 ? -2.361 3.796 -16.038 1.00 86.06 614 ILE A N 1
ATOM 5094 C CA . ILE A 1 614 ? -2.713 3.486 -14.640 1.00 86.06 614 ILE A CA 1
ATOM 5095 C C . ILE A 1 614 ? -3.236 4.690 -13.846 1.00 86.06 614 ILE A C 1
ATOM 5097 O O . ILE A 1 614 ? -3.749 4.489 -12.744 1.00 86.06 614 ILE A O 1
ATOM 5101 N N . GLN A 1 615 ? -3.128 5.922 -14.363 1.00 85.25 615 GLN A N 1
ATOM 5102 C CA . GLN A 1 615 ? -3.553 7.116 -13.622 1.00 85.25 615 GLN A CA 1
ATOM 5103 C C . GLN A 1 615 ? -5.051 7.085 -13.331 1.00 85.25 615 GLN A C 1
ATOM 5105 O O . GLN A 1 615 ? -5.859 6.952 -14.246 1.00 85.25 615 GLN A O 1
ATOM 5110 N N . ASN A 1 616 ? -5.425 7.273 -12.066 1.00 76.31 616 ASN A N 1
ATOM 5111 C CA . ASN A 1 616 ? -6.824 7.367 -11.629 1.00 76.31 616 ASN A CA 1
ATOM 5112 C C . ASN A 1 616 ? -7.110 8.640 -10.806 1.00 76.31 616 ASN A C 1
ATOM 5114 O O . ASN A 1 616 ? -8.235 8.837 -10.339 1.00 76.31 616 ASN A O 1
ATOM 5118 N N . ASN A 1 617 ? -6.095 9.486 -10.611 1.00 74.06 617 ASN A N 1
ATOM 5119 C CA . ASN A 1 617 ? -6.126 10.644 -9.725 1.00 74.06 617 ASN A CA 1
ATOM 5120 C C . ASN A 1 617 ? -6.108 11.951 -10.536 1.00 74.06 617 ASN A C 1
ATOM 5122 O O . ASN A 1 617 ? -5.257 12.119 -11.411 1.00 74.06 617 ASN A O 1
ATOM 5126 N N . SER A 1 618 ? -7.001 12.896 -10.221 1.00 76.12 618 SER A N 1
ATOM 5127 C CA . SER A 1 618 ? -7.045 14.224 -10.854 1.00 76.12 618 SER A CA 1
ATOM 5128 C C . SER A 1 618 ? -5.770 15.042 -10.613 1.00 76.12 618 SER A C 1
ATOM 5130 O O . SER A 1 618 ? -5.421 15.890 -11.433 1.00 76.12 618 SER A O 1
ATOM 5132 N N . LYS A 1 619 ? -4.999 14.739 -9.556 1.00 79.94 619 LYS A N 1
ATOM 5133 C CA . LYS A 1 619 ? -3.672 15.331 -9.303 1.00 79.94 619 LYS A CA 1
ATOM 5134 C C . LYS A 1 619 ? -2.685 15.118 -10.452 1.00 79.94 619 LYS A C 1
ATOM 5136 O O . LYS A 1 619 ? -1.797 15.944 -10.625 1.00 79.94 619 LYS A O 1
ATOM 5141 N N . PHE A 1 620 ? -2.853 14.068 -11.259 1.00 83.25 620 PHE A N 1
ATOM 5142 C CA . PHE A 1 620 ? -2.052 13.872 -12.471 1.00 83.25 620 PHE A CA 1
ATOM 5143 C C . PHE A 1 620 ? -2.246 14.999 -13.484 1.00 83.25 620 PHE A C 1
ATOM 5145 O O . PHE A 1 620 ? -1.294 15.463 -14.094 1.00 83.25 620 PHE A O 1
ATOM 5152 N N . ILE A 1 621 ? -3.465 15.518 -13.610 1.00 82.38 621 ILE A N 1
ATOM 5153 C CA . ILE A 1 621 ? -3.744 16.637 -14.513 1.00 82.38 621 ILE A CA 1
ATOM 5154 C C . ILE A 1 621 ? -3.011 17.890 -14.022 1.00 82.38 621 ILE A C 1
ATOM 5156 O O . ILE A 1 621 ? -2.380 18.586 -14.810 1.00 82.38 621 ILE A O 1
ATOM 5160 N N . LYS A 1 622 ? -2.996 18.118 -12.702 1.00 79.38 622 LYS A N 1
ATOM 5161 C CA . LYS A 1 622 ? -2.218 19.199 -12.078 1.00 79.38 622 LYS A CA 1
ATOM 5162 C C . LYS A 1 622 ? -0.706 19.004 -12.271 1.00 79.38 622 LYS A C 1
ATOM 5164 O O . LYS A 1 622 ? -0.004 19.983 -12.501 1.00 79.38 622 LYS A O 1
ATOM 5169 N N . SER A 1 623 ? -0.200 17.767 -12.233 1.00 83.00 623 SER A N 1
ATOM 5170 C CA . SER A 1 623 ? 1.231 17.490 -12.440 1.00 83.00 623 SER A CA 1
ATOM 5171 C C . SER A 1 623 ? 1.697 17.701 -13.882 1.00 83.00 623 SER A C 1
ATOM 5173 O O . SER A 1 623 ? 2.888 17.941 -14.091 1.00 83.00 623 SER A O 1
ATOM 5175 N N . LEU A 1 624 ? 0.785 17.677 -14.863 1.00 81.44 624 LEU A N 1
ATOM 5176 C CA . LEU A 1 624 ? 1.084 18.043 -16.251 1.00 81.44 624 LEU A CA 1
ATOM 5177 C C . LEU A 1 624 ? 1.273 19.558 -16.445 1.00 81.44 624 LEU A C 1
ATOM 5179 O O . LEU A 1 624 ? 2.040 19.938 -17.329 1.00 81.44 624 LEU A O 1
ATOM 5183 N N . ILE A 1 625 ? 0.626 20.390 -15.616 1.00 77.00 625 ILE A N 1
ATOM 5184 C CA . ILE A 1 625 ? 0.636 21.871 -15.671 1.00 77.00 625 ILE A CA 1
ATOM 5185 C C . ILE A 1 625 ? 1.827 22.468 -14.899 1.00 77.00 625 ILE A C 1
ATOM 5187 O O . ILE A 1 625 ? 1.903 23.678 -14.735 1.00 77.00 625 ILE A O 1
ATOM 5191 N N . ASP A 1 626 ? 2.754 21.640 -14.404 1.00 70.50 626 ASP A N 1
ATOM 5192 C CA . ASP A 1 626 ? 3.859 22.062 -13.534 1.00 70.50 626 ASP A CA 1
ATOM 5193 C C . ASP A 1 626 ? 4.521 23.384 -14.004 1.00 70.50 626 ASP A C 1
ATOM 5195 O O . ASP A 1 626 ? 5.229 23.390 -15.015 1.00 70.50 626 ASP A O 1
ATOM 5199 N N . PRO A 1 627 ? 4.317 24.507 -13.282 1.00 62.53 627 PRO A N 1
ATOM 5200 C CA . PRO A 1 627 ? 4.820 25.818 -13.691 1.00 62.53 627 PRO A CA 1
ATOM 5201 C C . PRO A 1 627 ? 6.343 25.929 -13.553 1.00 62.53 627 PRO A C 1
ATOM 5203 O O . PRO A 1 627 ? 6.941 26.866 -14.073 1.00 62.53 627 PRO A O 1
ATOM 5206 N N . SER A 1 628 ? 6.979 24.979 -12.860 1.00 65.44 628 SER A N 1
ATOM 5207 C CA . SER A 1 628 ? 8.434 24.877 -12.727 1.00 65.44 628 SER A CA 1
ATOM 5208 C C . SER A 1 628 ? 9.075 23.984 -13.796 1.00 65.44 628 SER A C 1
ATOM 5210 O O . SER A 1 628 ? 10.272 23.691 -13.739 1.00 65.44 628 SER A O 1
ATOM 5212 N N . ARG A 1 629 ? 8.294 23.527 -14.784 1.00 70.94 629 ARG A N 1
ATOM 5213 C CA . ARG A 1 629 ? 8.772 22.624 -15.829 1.00 70.94 629 ARG A CA 1
ATOM 5214 C C . ARG A 1 629 ? 9.709 23.353 -16.790 1.00 70.94 629 ARG A C 1
ATOM 5216 O O . ARG A 1 629 ? 9.328 24.296 -17.469 1.00 70.94 629 ARG A O 1
ATOM 5223 N N . GLU A 1 630 ? 10.929 22.838 -16.897 1.00 69.19 630 GLU A N 1
ATOM 5224 C CA . GLU A 1 630 ? 11.946 23.369 -17.815 1.00 69.19 630 GLU A CA 1
ATOM 5225 C C . GLU A 1 630 ? 11.630 23.092 -19.296 1.00 69.19 630 GLU A C 1
ATOM 5227 O O . GLU A 1 630 ? 12.015 23.866 -20.165 1.00 69.19 630 GLU A O 1
ATOM 5232 N N . LYS A 1 631 ? 10.925 21.992 -19.601 1.00 75.62 631 LYS A N 1
ATOM 5233 C CA . LYS A 1 631 ? 10.478 21.678 -20.967 1.00 75.62 631 LYS A CA 1
ATOM 5234 C C . LYS A 1 631 ? 9.217 22.463 -21.332 1.00 75.62 631 LYS A C 1
ATOM 5236 O O . LYS A 1 631 ? 8.242 22.447 -20.581 1.00 75.62 631 LYS A O 1
ATOM 5241 N N . SER A 1 632 ? 9.184 23.053 -22.526 1.00 79.06 632 SER A N 1
ATOM 5242 C CA . SER A 1 632 ? 7.983 23.708 -23.070 1.00 79.06 632 SER A CA 1
ATOM 5243 C C . SER A 1 632 ? 6.878 22.713 -23.436 1.00 79.06 632 SER A C 1
ATOM 5245 O O . SER A 1 632 ? 5.707 23.018 -23.217 1.00 79.06 632 SER A O 1
ATOM 5247 N N . HIS A 1 633 ? 7.237 21.510 -23.897 1.00 85.38 633 HIS A N 1
ATOM 5248 C CA . HIS A 1 633 ? 6.302 20.429 -24.223 1.00 85.38 633 HIS A CA 1
ATOM 5249 C C . HIS A 1 633 ? 6.710 19.107 -23.560 1.00 85.38 633 HIS A C 1
ATOM 5251 O O . HIS A 1 633 ? 7.899 18.844 -23.381 1.00 85.38 633 HIS A O 1
ATOM 5257 N N . TRP A 1 634 ? 5.736 18.263 -23.205 1.00 86.00 634 TRP A N 1
ATOM 5258 C CA . TRP A 1 634 ? 6.000 16.954 -22.592 1.00 86.00 634 TRP A CA 1
ATOM 5259 C C . TRP A 1 634 ? 6.586 15.934 -23.570 1.00 86.00 634 TRP A C 1
ATOM 5261 O O . TRP A 1 634 ? 7.566 15.277 -23.222 1.00 86.00 634 TRP A O 1
ATOM 5271 N N . PHE A 1 635 ? 6.001 15.808 -24.765 1.00 89.75 635 PHE A N 1
ATOM 5272 C CA . PHE A 1 635 ? 6.375 14.778 -25.742 1.00 89.75 635 PHE A CA 1
ATOM 5273 C C . PHE A 1 635 ? 6.625 15.350 -27.144 1.00 89.75 635 PHE A C 1
ATOM 5275 O O . PHE A 1 635 ? 6.003 14.878 -28.093 1.00 89.75 635 PHE A O 1
ATOM 5282 N N . PRO A 1 636 ? 7.486 16.370 -27.319 1.00 84.19 636 PRO A N 1
ATOM 5283 C CA . PRO A 1 636 ? 7.661 17.009 -28.622 1.00 84.19 636 PRO A CA 1
ATOM 5284 C C . PRO A 1 636 ? 8.113 16.043 -29.726 1.00 84.19 636 PRO A C 1
ATOM 5286 O O . PRO A 1 636 ? 7.793 16.270 -30.887 1.00 84.19 636 PRO A O 1
ATOM 5289 N N . GLU A 1 637 ? 8.782 14.946 -29.369 1.00 83.94 637 GLU A N 1
ATOM 5290 C CA . GLU A 1 637 ? 9.313 13.964 -30.315 1.00 83.94 637 GLU A CA 1
ATOM 5291 C C . GLU A 1 637 ? 8.352 12.799 -30.623 1.00 83.94 637 GLU A C 1
ATOM 5293 O O . GLU A 1 637 ? 8.551 12.101 -31.612 1.00 83.94 637 GLU A O 1
ATOM 5298 N N . SER A 1 638 ? 7.311 12.563 -29.808 1.00 88.06 638 SER A N 1
ATOM 5299 C CA . SER A 1 638 ? 6.451 11.371 -29.930 1.00 88.06 638 SER A CA 1
ATOM 5300 C C . SER A 1 638 ? 4.960 11.711 -29.934 1.00 88.06 638 SER A C 1
ATOM 5302 O O . SER A 1 638 ? 4.336 11.937 -28.891 1.00 88.06 638 SER A O 1
ATOM 5304 N N . GLU A 1 639 ? 4.358 11.659 -31.129 1.00 89.56 639 GLU A N 1
ATOM 5305 C CA . GLU A 1 639 ? 2.905 11.776 -31.303 1.00 89.56 639 GLU A CA 1
ATOM 5306 C C . GLU A 1 639 ? 2.159 10.653 -30.561 1.00 89.56 639 GLU A C 1
ATOM 5308 O O . GLU A 1 639 ? 1.090 10.881 -29.992 1.00 89.56 639 GLU A O 1
ATOM 5313 N N . LEU A 1 640 ? 2.731 9.443 -30.512 1.00 91.38 640 LEU A N 1
ATOM 5314 C CA . LEU A 1 640 ? 2.143 8.297 -29.816 1.00 91.38 640 LEU A CA 1
ATOM 5315 C C . LEU A 1 640 ? 1.927 8.607 -28.331 1.00 91.38 640 LEU A C 1
ATOM 5317 O O . LEU A 1 640 ? 0.812 8.470 -27.817 1.00 91.38 640 LEU A O 1
ATOM 5321 N N . LEU A 1 641 ? 2.975 9.066 -27.645 1.00 92.75 641 LEU A N 1
ATOM 5322 C CA . LEU A 1 641 ? 2.903 9.405 -26.224 1.00 92.75 641 LEU A CA 1
ATOM 5323 C C . LEU A 1 641 ? 1.961 10.584 -25.970 1.00 92.75 641 LEU A C 1
ATOM 5325 O O . LEU A 1 641 ? 1.169 10.542 -25.025 1.00 92.75 641 LEU A O 1
ATOM 5329 N N . ALA A 1 642 ? 1.966 11.587 -26.851 1.00 91.94 642 ALA A N 1
ATOM 5330 C CA . ALA A 1 642 ? 1.017 12.694 -26.796 1.00 91.94 642 ALA A CA 1
ATOM 5331 C C . ALA A 1 642 ? -0.444 12.222 -26.907 1.00 91.94 642 ALA A C 1
ATOM 5333 O O . ALA A 1 642 ? -1.297 12.640 -26.118 1.00 91.94 642 ALA A O 1
ATOM 5334 N N . ARG A 1 643 ? -0.745 11.297 -27.828 1.00 92.81 643 ARG A N 1
ATOM 5335 C CA . ARG A 1 643 ? -2.082 10.694 -27.962 1.00 92.81 643 ARG A CA 1
ATOM 5336 C C . ARG A 1 643 ? -2.492 9.948 -26.695 1.00 92.81 643 ARG A C 1
ATOM 5338 O O . ARG A 1 643 ? -3.612 10.139 -26.224 1.00 92.81 643 ARG A O 1
ATOM 5345 N N . TYR A 1 644 ? -1.606 9.143 -26.109 1.00 93.69 644 TYR A N 1
ATOM 5346 C CA . TYR A 1 644 ? -1.879 8.444 -24.845 1.00 93.69 644 TYR A CA 1
ATOM 5347 C C . TYR A 1 644 ? -2.115 9.404 -23.671 1.00 93.69 644 TYR A C 1
ATOM 5349 O O . TYR A 1 644 ? -2.989 9.147 -22.834 1.00 93.69 644 TYR A O 1
ATOM 5357 N N . ALA A 1 645 ? -1.399 10.529 -23.624 1.00 91.06 645 ALA A N 1
ATOM 5358 C CA . ALA A 1 645 ? -1.613 11.569 -22.623 1.00 91.06 645 ALA A CA 1
ATOM 5359 C C . ALA A 1 645 ? -3.009 12.193 -22.758 1.00 91.06 645 ALA A C 1
ATOM 5361 O O . ALA A 1 645 ? -3.739 12.296 -21.770 1.00 91.06 645 ALA A O 1
ATOM 5362 N N . ILE A 1 646 ? -3.425 12.520 -23.986 1.00 91.38 646 ILE A N 1
ATOM 5363 C CA . ILE A 1 646 ? -4.758 13.068 -24.280 1.00 91.38 646 ILE A CA 1
ATOM 5364 C C . ILE A 1 646 ? -5.859 12.040 -23.981 1.00 91.38 646 ILE A C 1
ATOM 5366 O O . ILE A 1 646 ? -6.864 12.387 -23.362 1.00 91.38 646 ILE A O 1
ATOM 5370 N N . PHE A 1 647 ? -5.666 10.762 -24.323 1.00 91.88 647 PHE A N 1
ATOM 5371 C CA . PHE A 1 647 ? -6.595 9.690 -23.941 1.00 91.88 647 PHE A CA 1
ATOM 5372 C C . PHE A 1 647 ? -6.743 9.565 -22.425 1.00 91.88 647 PHE A C 1
ATOM 5374 O O . PHE A 1 647 ? -7.849 9.394 -21.907 1.00 91.88 647 PHE A O 1
ATOM 5381 N N . THR A 1 648 ? -5.630 9.658 -21.702 1.00 90.19 648 THR A N 1
ATOM 5382 C CA . THR A 1 648 ? -5.622 9.605 -20.239 1.00 90.19 648 THR A CA 1
ATOM 5383 C C . THR A 1 648 ? -6.361 10.800 -19.652 1.00 90.19 648 THR A C 1
ATOM 5385 O O . THR A 1 648 ? -7.192 10.617 -18.763 1.00 90.19 648 THR A O 1
ATOM 5388 N N . LEU A 1 649 ? -6.137 11.999 -20.192 1.00 89.25 649 LEU A N 1
ATOM 5389 C CA . LEU A 1 649 ? -6.855 13.213 -19.814 1.00 89.25 649 LEU A CA 1
ATOM 5390 C C . LEU A 1 649 ? -8.367 13.061 -20.044 1.00 89.25 649 LEU A C 1
ATOM 5392 O O . LEU A 1 649 ? -9.150 13.281 -19.122 1.00 89.25 649 LEU A O 1
ATOM 5396 N N . ALA A 1 650 ? -8.776 12.603 -21.231 1.00 89.31 650 ALA A N 1
ATOM 5397 C CA . ALA A 1 650 ? -10.176 12.347 -21.568 1.00 89.31 650 ALA A CA 1
ATOM 5398 C C . ALA A 1 650 ? -10.821 11.344 -20.598 1.00 89.31 650 ALA A C 1
ATOM 5400 O O . ALA A 1 650 ? -11.917 11.579 -20.088 1.00 89.31 650 ALA A O 1
ATOM 5401 N N . ARG A 1 651 ? -10.125 10.240 -20.296 1.00 89.19 651 ARG A N 1
ATOM 5402 C CA . ARG A 1 651 ? -10.587 9.220 -19.345 1.00 89.19 651 ARG A CA 1
ATOM 5403 C C . ARG A 1 651 ? -10.744 9.789 -17.935 1.00 89.19 651 ARG A C 1
ATOM 5405 O O . ARG A 1 651 ? -11.755 9.516 -17.293 1.00 89.19 651 ARG A O 1
ATOM 5412 N N . LEU A 1 652 ? -9.777 10.572 -17.455 1.00 84.94 652 LEU A N 1
ATOM 5413 C CA . LEU A 1 652 ? -9.822 11.170 -16.119 1.00 84.94 652 LEU A CA 1
ATOM 5414 C C . LEU A 1 652 ? -10.953 12.196 -15.990 1.00 84.94 652 LEU A C 1
ATOM 5416 O O . LEU A 1 652 ? -11.719 12.105 -15.035 1.00 84.94 652 LEU A O 1
ATOM 5420 N N . ILE A 1 653 ? -11.115 13.097 -16.967 1.00 85.00 653 ILE A N 1
ATOM 5421 C CA . ILE A 1 653 ? -12.213 14.081 -16.992 1.00 85.00 653 ILE A CA 1
ATOM 5422 C C . ILE A 1 653 ? -13.568 13.365 -16.987 1.00 85.00 653 ILE A C 1
ATOM 5424 O O . ILE A 1 653 ? -14.455 13.709 -16.210 1.00 85.00 653 ILE A O 1
ATOM 5428 N N . LYS A 1 654 ? -13.721 12.323 -17.812 1.00 85.31 654 LYS A N 1
ATOM 5429 C CA . LYS A 1 654 ? -14.968 11.554 -17.898 1.00 85.31 654 LYS A CA 1
ATOM 5430 C C . LYS A 1 654 ? -15.319 10.839 -16.590 1.00 85.31 654 LYS A C 1
ATOM 5432 O O . LYS A 1 654 ? -16.495 10.722 -16.269 1.00 85.31 654 LYS A O 1
ATOM 5437 N N . LEU A 1 655 ? -14.323 10.326 -15.865 1.00 79.12 655 LEU A N 1
ATOM 5438 C CA . LEU A 1 655 ? -14.538 9.567 -14.628 1.00 79.12 655 LEU A CA 1
ATOM 5439 C C . LEU A 1 655 ? -14.669 10.445 -13.377 1.00 79.12 655 LEU A C 1
ATOM 5441 O O . LEU A 1 655 ? -15.318 10.018 -12.427 1.00 79.12 655 LEU A O 1
ATOM 5445 N N . ARG A 1 656 ? -14.017 11.613 -13.340 1.00 73.50 656 ARG A N 1
ATOM 5446 C CA . ARG A 1 656 ? -13.885 12.442 -12.127 1.00 73.50 656 ARG A CA 1
ATOM 5447 C C . ARG A 1 656 ? -14.550 13.812 -12.211 1.00 73.50 656 ARG A C 1
ATOM 5449 O O . ARG A 1 656 ? -14.596 14.497 -11.201 1.00 73.50 656 ARG A O 1
ATOM 5456 N N . GLY A 1 657 ? -15.064 14.206 -13.372 1.00 71.75 657 GLY A N 1
ATOM 5457 C CA . GLY A 1 657 ? -15.598 15.550 -13.563 1.00 71.75 657 GLY A CA 1
ATOM 5458 C C . GLY A 1 657 ? -14.500 16.598 -13.760 1.00 71.75 657 GLY A C 1
ATOM 5459 O O . GLY A 1 657 ? -13.313 16.284 -13.881 1.00 71.75 657 GLY A O 1
ATOM 5460 N N . ARG A 1 658 ? -14.917 17.864 -13.864 1.00 67.50 658 ARG A N 1
ATOM 5461 C CA . ARG A 1 658 ? -14.072 19.000 -14.275 1.00 67.50 658 ARG A CA 1
ATOM 5462 C C . ARG A 1 658 ? -13.698 19.922 -13.110 1.00 67.50 658 ARG A C 1
ATOM 5464 O O . ARG A 1 658 ? -13.069 20.947 -13.347 1.00 67.50 658 ARG A O 1
ATOM 5471 N N . ASP A 1 659 ? -14.062 19.577 -11.880 1.00 57.59 659 ASP A N 1
ATOM 5472 C CA . ASP A 1 659 ? -14.160 20.531 -10.762 1.00 57.59 659 ASP A CA 1
ATOM 5473 C C . ASP A 1 659 ? -12.836 21.233 -10.391 1.00 57.59 659 ASP A C 1
ATOM 5475 O O . ASP A 1 659 ? -12.845 22.257 -9.722 1.00 57.59 659 ASP A O 1
ATOM 5479 N N . ASP A 1 660 ? -11.705 20.746 -10.911 1.00 56.44 660 ASP A N 1
ATOM 5480 C CA . ASP A 1 660 ? -10.354 21.273 -10.696 1.00 56.44 660 ASP A CA 1
ATOM 5481 C C . ASP A 1 660 ? -9.635 21.780 -11.975 1.00 56.44 660 ASP A C 1
ATOM 5483 O O . ASP A 1 660 ? -8.462 22.160 -11.911 1.00 56.44 660 ASP A O 1
ATOM 5487 N N . ILE A 1 661 ? -10.269 21.735 -13.159 1.00 65.00 661 ILE A N 1
ATOM 5488 C CA . ILE A 1 661 ? -9.597 21.937 -14.460 1.00 65.00 661 ILE A CA 1
ATOM 5489 C C . ILE A 1 661 ? -10.192 23.135 -15.206 1.00 65.00 661 ILE A C 1
ATOM 5491 O O . ILE A 1 661 ? -11.140 23.019 -15.997 1.00 65.00 661 ILE A O 1
ATOM 5495 N N . HIS A 1 662 ? -9.590 24.300 -14.984 1.00 65.62 662 HIS A N 1
ATOM 5496 C CA . HIS A 1 662 ? -10.027 25.544 -15.617 1.00 65.62 662 HIS A CA 1
ATOM 5497 C C . HIS A 1 662 ? -9.406 25.772 -17.005 1.00 65.62 662 HIS A C 1
ATOM 5499 O O . HIS A 1 662 ? -10.085 26.327 -17.864 1.00 65.62 662 HIS A O 1
ATOM 5505 N N . ASP A 1 663 ? -8.194 25.265 -17.265 1.00 74.94 663 ASP A N 1
ATOM 5506 C CA . ASP A 1 663 ? -7.415 25.576 -18.475 1.00 74.94 663 ASP A CA 1
ATOM 5507 C C . ASP A 1 663 ? -6.971 24.313 -19.242 1.00 74.94 663 ASP A C 1
ATOM 5509 O O . ASP A 1 663 ? -5.832 23.855 -19.159 1.00 74.94 663 ASP A O 1
ATOM 5513 N N . ILE A 1 664 ? -7.915 23.694 -19.961 1.00 78.69 664 ILE A N 1
ATOM 5514 C CA . ILE A 1 664 ? -7.650 22.508 -20.801 1.00 78.69 664 ILE A CA 1
ATOM 5515 C C . ILE A 1 664 ? -6.793 22.874 -22.019 1.00 78.69 664 ILE A C 1
ATOM 5517 O O . ILE A 1 664 ? -5.998 22.058 -22.478 1.00 78.69 664 ILE A O 1
ATOM 5521 N N . GLU A 1 665 ? -6.928 24.102 -22.513 1.00 80.00 665 GLU A N 1
ATOM 5522 C CA . GLU A 1 665 ? -6.191 24.613 -23.665 1.00 80.00 665 GLU A CA 1
ATOM 5523 C C . GLU A 1 665 ? -4.686 24.651 -23.385 1.00 80.00 665 GLU A C 1
ATOM 5525 O O . GLU A 1 665 ? -3.924 24.003 -24.107 1.00 80.00 665 GLU A O 1
ATOM 5530 N N . SER A 1 666 ? -4.275 25.280 -22.279 1.00 81.75 666 SER A N 1
ATOM 5531 C CA . SER A 1 666 ? -2.872 25.324 -21.852 1.00 81.75 666 SER A CA 1
ATOM 5532 C C . SER A 1 666 ? -2.280 23.929 -21.639 1.00 81.75 666 SER A C 1
ATOM 5534 O O . SER A 1 666 ? -1.150 23.654 -22.053 1.00 81.75 666 SER A O 1
ATOM 5536 N N . ILE A 1 667 ? -3.056 22.996 -21.069 1.00 84.44 667 ILE A N 1
ATOM 5537 C CA . ILE A 1 667 ? -2.618 21.602 -20.897 1.00 84.44 667 ILE A CA 1
ATOM 5538 C C . ILE A 1 667 ? -2.306 20.971 -22.251 1.00 84.44 667 ILE A C 1
ATOM 5540 O O . ILE A 1 667 ? -1.226 20.405 -22.419 1.00 84.44 667 ILE A O 1
ATOM 5544 N N . LEU A 1 668 ? -3.221 21.072 -23.217 1.00 85.75 668 LEU A N 1
ATOM 5545 C CA . LEU A 1 668 ? -3.066 20.446 -24.529 1.00 85.75 668 LEU A CA 1
ATOM 5546 C C . LEU A 1 668 ? -1.894 21.040 -25.309 1.00 85.75 668 LEU A C 1
ATOM 5548 O O . LEU A 1 668 ? -1.089 20.280 -25.847 1.00 85.75 668 LEU A O 1
ATOM 5552 N N . THR A 1 669 ? -1.732 22.366 -25.298 1.00 83.19 669 THR A N 1
ATOM 5553 C CA . THR A 1 669 ? -0.576 23.026 -25.928 1.00 83.19 669 THR A CA 1
ATOM 5554 C C . THR A 1 669 ? 0.740 22.642 -25.252 1.00 83.19 669 THR A C 1
ATOM 5556 O O . THR A 1 669 ? 1.790 22.603 -25.889 1.00 83.19 669 THR A O 1
ATOM 5559 N N . SER A 1 670 ? 0.701 22.300 -23.962 1.00 86.75 670 SER A N 1
ATOM 5560 C CA . SER A 1 670 ? 1.869 21.834 -23.212 1.00 86.75 670 SER A CA 1
ATOM 5561 C C . SER A 1 670 ? 2.225 20.358 -23.460 1.00 86.75 670 SER A C 1
ATOM 5563 O O . SER A 1 670 ? 3.318 19.933 -23.089 1.00 86.75 670 SER A O 1
ATOM 5565 N N . ILE A 1 671 ? 1.330 19.553 -24.045 1.00 87.88 671 ILE A N 1
ATOM 5566 C CA . ILE A 1 671 ? 1.575 18.120 -24.283 1.00 87.88 671 ILE A CA 1
ATOM 5567 C C . ILE A 1 671 ? 2.386 17.919 -25.564 1.00 87.88 671 ILE A C 1
ATOM 5569 O O . ILE A 1 671 ? 3.394 17.210 -25.536 1.00 87.88 671 ILE A O 1
ATOM 5573 N N . TYR A 1 672 ? 1.969 18.555 -26.661 1.00 89.06 672 TYR A N 1
ATOM 5574 C CA . TYR A 1 672 ? 2.553 18.356 -27.986 1.00 89.06 672 TYR A CA 1
ATOM 5575 C C . TYR A 1 672 ? 2.556 19.667 -28.790 1.00 89.06 672 TYR A C 1
ATOM 5577 O O . TYR A 1 672 ? 1.551 20.378 -28.765 1.00 89.06 672 TYR A O 1
ATOM 5585 N N . PRO A 1 673 ? 3.658 20.011 -29.488 1.00 83.25 673 PRO A N 1
ATOM 5586 C CA . PRO A 1 673 ? 3.760 21.254 -30.256 1.00 83.25 673 PRO A CA 1
ATOM 5587 C C . PRO A 1 673 ? 2.951 21.244 -31.560 1.00 83.25 673 PRO A C 1
ATOM 5589 O O . PRO A 1 673 ? 2.596 22.311 -32.059 1.00 83.25 673 PRO A O 1
ATOM 5592 N N . HIS A 1 674 ? 2.665 20.068 -32.128 1.00 83.44 674 HIS A N 1
ATOM 5593 C CA . HIS A 1 674 ? 1.936 19.945 -33.393 1.00 83.44 674 HIS A CA 1
ATOM 5594 C C . HIS A 1 674 ? 0.462 19.584 -33.167 1.00 83.44 674 HIS A C 1
ATOM 5596 O O . HIS A 1 674 ? 0.079 19.052 -32.126 1.00 83.44 674 HIS A O 1
ATOM 5602 N N . GLN A 1 675 ? -0.395 19.871 -34.148 1.00 79.50 675 GLN A N 1
ATOM 5603 C CA . GLN A 1 675 ? -1.809 19.506 -34.062 1.00 79.50 675 GLN A CA 1
ATOM 5604 C C . GLN A 1 675 ? -2.023 18.024 -34.387 1.00 79.50 675 GLN A C 1
ATOM 5606 O O . GLN A 1 675 ? -1.533 17.520 -35.397 1.00 79.50 675 GLN A O 1
ATOM 5611 N N . ILE A 1 676 ? -2.800 17.336 -33.547 1.00 84.56 676 ILE A N 1
ATOM 5612 C CA . ILE A 1 676 ? -3.097 15.908 -33.693 1.00 84.56 676 ILE A CA 1
ATOM 5613 C C . ILE A 1 676 ? -4.480 15.728 -34.318 1.00 84.56 676 ILE A C 1
ATOM 5615 O O . ILE A 1 676 ? -5.494 16.179 -33.777 1.00 84.56 676 ILE A O 1
ATOM 5619 N N . HIS A 1 677 ? -4.529 14.999 -35.432 1.00 84.12 677 HIS A N 1
ATOM 5620 C CA . HIS A 1 677 ? -5.784 14.626 -36.075 1.00 84.12 677 HIS A CA 1
ATOM 5621 C C . HIS A 1 677 ? -6.407 13.411 -35.379 1.00 84.12 677 HIS A C 1
ATOM 5623 O O . HIS A 1 677 ? -5.755 12.386 -35.146 1.00 84.12 677 HIS A O 1
ATOM 5629 N N . TRP A 1 678 ? -7.692 13.520 -35.058 1.00 86.69 678 TRP A N 1
ATOM 5630 C CA . TRP A 1 678 ? -8.482 12.488 -34.397 1.00 86.69 678 TRP A CA 1
ATOM 5631 C C . TRP A 1 678 ? -9.637 12.072 -35.299 1.00 86.69 678 TRP A C 1
ATOM 5633 O O . TRP A 1 678 ? -10.278 12.912 -35.922 1.00 86.69 678 TRP A O 1
ATOM 5643 N N . SER A 1 679 ? -9.933 10.774 -35.357 1.00 87.00 679 SER A N 1
ATOM 5644 C CA . SER A 1 679 ? -11.117 10.316 -36.081 1.00 87.00 679 SER A CA 1
ATOM 5645 C C . SER A 1 679 ? -12.397 10.796 -35.393 1.00 87.00 679 SER A C 1
ATOM 5647 O O . SER A 1 679 ? -12.463 10.876 -34.163 1.00 87.00 679 SER A O 1
ATOM 5649 N N . VAL A 1 680 ? -13.448 11.031 -36.185 1.00 84.75 680 VAL A N 1
ATOM 5650 C CA . VAL A 1 680 ? -14.780 11.425 -35.685 1.00 84.75 680 VAL A CA 1
ATOM 5651 C C . VAL A 1 680 ? -15.298 10.430 -34.640 1.00 84.75 680 VAL A C 1
ATOM 5653 O O . VAL A 1 680 ? -15.862 10.826 -33.623 1.00 84.75 680 VAL A O 1
ATOM 5656 N N . THR A 1 681 ? -15.041 9.133 -34.842 1.00 87.88 681 THR A N 1
ATOM 5657 C CA . THR A 1 681 ? -15.404 8.080 -33.885 1.00 87.88 681 THR A CA 1
ATOM 5658 C C . THR A 1 681 ? -14.696 8.244 -32.545 1.00 87.88 681 THR A C 1
ATOM 5660 O O . THR A 1 681 ? -15.317 8.052 -31.507 1.00 87.88 681 THR A O 1
ATOM 5663 N N . THR A 1 682 ? -13.411 8.607 -32.549 1.00 89.00 682 THR A N 1
ATOM 5664 C CA . THR A 1 682 ? -12.621 8.784 -31.321 1.00 89.00 682 THR A CA 1
ATOM 5665 C C . THR A 1 682 ? -13.048 10.037 -30.572 1.00 89.00 682 THR A C 1
ATOM 5667 O O . THR A 1 682 ? -13.256 9.983 -29.361 1.00 89.00 682 THR A O 1
ATOM 5670 N N . LEU A 1 683 ? -13.246 11.143 -31.299 1.00 88.25 683 LEU A N 1
ATOM 5671 C CA . LEU A 1 683 ? -13.730 12.402 -30.730 1.00 88.25 683 LEU A CA 1
ATOM 5672 C C . LEU A 1 683 ? -15.095 12.237 -30.056 1.00 88.25 683 LEU A C 1
ATOM 5674 O O . LEU A 1 683 ? -15.306 12.799 -28.987 1.00 88.25 683 LEU A O 1
ATOM 5678 N N . GLY A 1 684 ? -15.980 11.400 -30.609 1.00 86.56 684 GLY A N 1
ATOM 5679 C CA . GLY A 1 684 ? -17.279 11.094 -30.002 1.00 86.56 684 GLY A CA 1
ATOM 5680 C C . GLY A 1 684 ? -17.205 10.452 -28.607 1.00 86.56 684 GLY A C 1
ATOM 5681 O O . GLY A 1 684 ? -18.187 10.487 -27.869 1.00 86.56 684 GLY A O 1
ATOM 5682 N N . PHE A 1 685 ? -16.059 9.885 -28.211 1.00 88.94 685 PHE A N 1
ATOM 5683 C CA . PHE A 1 685 ? -15.854 9.341 -26.864 1.00 88.94 685 PHE A CA 1
ATOM 5684 C C . PHE A 1 685 ? -15.213 10.331 -25.884 1.00 88.94 685 PHE A C 1
ATOM 5686 O O . PHE A 1 685 ? -15.172 10.035 -24.681 1.00 88.94 685 PHE A O 1
ATOM 5693 N N . PHE A 1 686 ? -14.703 11.470 -26.362 1.00 91.12 686 PHE A N 1
ATOM 5694 C CA . PHE A 1 686 ? -14.045 12.464 -25.519 1.00 91.12 686 PHE A CA 1
ATOM 5695 C C . PHE A 1 686 ? -15.083 13.346 -24.813 1.00 91.12 686 PHE A C 1
ATOM 5697 O O . PHE A 1 686 ? -16.058 13.765 -25.432 1.00 91.12 686 PHE A O 1
ATOM 5704 N N . PRO A 1 687 ? -14.910 13.622 -23.508 1.00 89.06 687 PRO A N 1
ATOM 5705 C CA . PRO A 1 687 ? -15.835 14.476 -22.774 1.00 89.06 687 PRO A CA 1
ATOM 5706 C C . PRO A 1 687 ? -15.709 15.941 -23.213 1.00 89.06 687 PRO A C 1
ATOM 5708 O O . PRO A 1 687 ? -14.637 16.393 -23.620 1.00 89.06 687 PRO A O 1
ATOM 5711 N N . GLU A 1 688 ? -16.782 16.714 -23.069 1.00 83.94 688 GLU A N 1
ATOM 5712 C CA . GLU A 1 688 ? -16.718 18.167 -23.241 1.00 83.94 688 GLU A CA 1
ATOM 5713 C C . GLU A 1 688 ? -16.023 18.843 -22.043 1.00 83.94 688 GLU A C 1
ATOM 5715 O O . GLU A 1 688 ? -16.185 18.383 -20.909 1.00 83.94 688 GLU A O 1
ATOM 5720 N N . PRO A 1 689 ? -15.238 19.923 -22.246 1.00 80.62 689 PRO A N 1
ATOM 5721 C CA . PRO A 1 689 ? -15.016 20.675 -23.493 1.00 80.62 689 PRO A CA 1
ATOM 5722 C C . PRO A 1 689 ? -13.842 20.165 -24.362 1.00 80.62 689 PRO A C 1
ATOM 5724 O O . PRO A 1 689 ? -13.489 20.793 -25.359 1.00 80.62 689 PRO A O 1
ATOM 5727 N N . LEU A 1 690 ? -13.184 19.065 -23.969 1.00 86.69 690 LEU A N 1
ATOM 5728 C CA . LEU A 1 690 ? -11.997 18.534 -24.654 1.00 86.69 690 LEU A CA 1
ATOM 5729 C C . LEU A 1 690 ? -12.315 18.113 -26.098 1.00 86.69 690 LEU A C 1
ATOM 5731 O O . LEU A 1 690 ? -11.544 18.413 -27.010 1.00 86.69 690 LEU A O 1
ATOM 5735 N N . GLY A 1 691 ? -13.453 17.441 -26.299 1.00 84.94 691 GLY A N 1
ATOM 5736 C CA . GLY A 1 691 ? -13.932 17.025 -27.620 1.00 84.94 691 GLY A CA 1
ATOM 5737 C C . GLY A 1 691 ? -14.144 18.208 -28.568 1.00 84.94 691 GLY A C 1
ATOM 5738 O O . GLY A 1 691 ? -13.555 18.230 -29.650 1.00 84.94 691 GLY A O 1
ATOM 5739 N N . SER A 1 692 ? -14.907 19.222 -28.140 1.00 84.38 692 SER A N 1
ATOM 5740 C CA . SER A 1 692 ? -15.158 20.425 -28.945 1.00 84.38 692 SER A CA 1
ATOM 5741 C C . SER A 1 692 ? -13.888 21.210 -29.263 1.00 84.38 692 SER A C 1
ATOM 5743 O O . SER A 1 692 ? -13.732 21.676 -30.389 1.00 84.38 692 SER A O 1
ATOM 5745 N N . TYR A 1 693 ? -12.952 21.331 -28.318 1.00 85.19 693 TYR A N 1
ATOM 5746 C CA . TYR A 1 693 ? -11.686 22.029 -28.559 1.00 85.19 693 TYR A CA 1
ATOM 5747 C C . TYR A 1 693 ? -10.833 21.328 -29.628 1.00 85.19 693 TYR A C 1
ATOM 5749 O O . TYR A 1 693 ? -10.363 21.967 -30.570 1.00 85.19 693 TYR A O 1
ATOM 5757 N N . LEU A 1 694 ? -10.676 20.003 -29.534 1.00 86.06 694 LEU A N 1
ATOM 5758 C CA . LEU A 1 694 ? -9.909 19.230 -30.518 1.00 86.06 694 LEU A CA 1
ATOM 5759 C C . LEU A 1 694 ? -10.590 19.207 -31.896 1.00 86.06 694 LEU A C 1
ATOM 5761 O O . LEU A 1 694 ? -9.904 19.249 -32.916 1.00 86.06 694 LEU A O 1
ATOM 5765 N N . ALA A 1 695 ? -11.925 19.191 -31.939 1.00 84.62 695 ALA A N 1
ATOM 5766 C CA . ALA A 1 695 ? -12.681 19.325 -33.183 1.00 84.62 695 ALA A CA 1
ATOM 5767 C C . ALA A 1 695 ? -12.515 20.723 -33.811 1.00 84.62 695 ALA A C 1
ATOM 5769 O O . ALA A 1 695 ? -12.313 20.838 -35.021 1.00 84.62 695 ALA A O 1
ATOM 5770 N N . ALA A 1 696 ? -12.538 21.783 -32.995 1.00 81.88 696 ALA A N 1
ATOM 5771 C CA . ALA A 1 696 ? -12.326 23.155 -33.448 1.00 81.88 696 ALA A CA 1
ATOM 5772 C C . ALA A 1 696 ? -10.912 23.356 -34.019 1.00 81.88 696 ALA A C 1
ATOM 5774 O O . ALA A 1 696 ? -10.774 23.942 -35.094 1.00 81.88 696 ALA A O 1
ATOM 5775 N N . GLN A 1 697 ? -9.879 22.800 -33.373 1.00 78.56 697 GLN A N 1
ATOM 5776 C CA . GLN A 1 697 ? -8.509 22.821 -33.902 1.00 78.56 697 GLN A CA 1
ATOM 5777 C C . GLN A 1 697 ? -8.411 22.165 -35.289 1.00 78.56 697 GLN A C 1
ATOM 5779 O O . GLN A 1 697 ? -7.781 22.723 -36.182 1.00 78.56 697 GLN A O 1
ATOM 5784 N N . GLN A 1 698 ? -9.092 21.034 -35.502 1.00 75.50 698 GLN A N 1
ATOM 5785 C CA . GLN A 1 698 ? -9.088 20.328 -36.793 1.00 75.50 698 GLN A CA 1
ATOM 5786 C C . GLN A 1 698 ? -9.857 21.068 -37.892 1.00 75.50 698 GLN A C 1
ATOM 5788 O O . GLN A 1 698 ? -9.503 20.966 -39.063 1.00 75.50 698 GLN A O 1
ATOM 5793 N N . SER A 1 699 ? -10.892 21.833 -37.535 1.00 63.66 699 SER A N 1
ATOM 5794 C CA . SER A 1 699 ? -11.695 22.599 -38.500 1.00 63.66 699 SER A CA 1
ATOM 5795 C C . SER A 1 699 ? -10.974 23.816 -39.101 1.00 63.66 699 SER A C 1
ATOM 5797 O O . SER A 1 699 ? -11.417 24.350 -40.117 1.00 63.66 699 SER A O 1
ATOM 5799 N N . GLY A 1 700 ? -9.857 24.245 -38.501 1.00 58.62 700 GLY A N 1
ATOM 5800 C CA . GLY A 1 700 ? -9.045 25.376 -38.960 1.00 58.62 700 GLY A CA 1
ATOM 5801 C C . GLY A 1 700 ? -8.017 25.047 -40.049 1.00 58.62 700 GLY A C 1
ATOM 5802 O O . GLY A 1 700 ? -7.357 25.961 -40.542 1.00 58.62 700 GLY A O 1
ATOM 5803 N N . ILE A 1 701 ? -7.864 23.775 -40.436 1.00 50.66 701 ILE A N 1
ATOM 5804 C CA . ILE A 1 701 ? -6.867 23.322 -41.416 1.00 50.66 701 ILE A CA 1
ATOM 5805 C C . ILE A 1 701 ? -7.577 22.718 -42.632 1.00 50.66 701 ILE A C 1
ATOM 5807 O O . ILE A 1 701 ? -8.515 21.931 -42.507 1.00 50.66 701 ILE A O 1
ATOM 5811 N N . GLY A 1 702 ? -7.135 23.116 -43.830 1.00 49.69 702 GLY A N 1
ATOM 5812 C CA . GLY A 1 702 ? -7.575 22.512 -45.086 1.00 49.69 702 GLY A CA 1
ATOM 5813 C C . GLY A 1 702 ? -7.368 21.000 -45.053 1.00 49.69 702 GLY A C 1
ATOM 5814 O O . GLY A 1 702 ? -6.369 20.540 -44.512 1.00 49.69 702 GLY A O 1
ATOM 5815 N N . ALA A 1 703 ? -8.336 20.257 -45.595 1.00 45.47 703 ALA A N 1
ATOM 5816 C CA . ALA A 1 703 ? -8.369 18.797 -45.635 1.00 45.47 703 ALA A CA 1
ATOM 5817 C C . ALA A 1 703 ? -6.966 18.178 -45.669 1.00 45.47 703 ALA A C 1
ATOM 5819 O O . ALA A 1 703 ? -6.170 18.544 -46.538 1.00 45.47 703 ALA A O 1
ATOM 5820 N N . ILE A 1 704 ? -6.698 17.249 -44.739 1.00 46.69 704 ILE A N 1
ATOM 5821 C CA . ILE A 1 704 ? -5.537 16.348 -44.771 1.00 46.69 704 ILE A CA 1
ATOM 5822 C C . ILE A 1 704 ? -5.269 16.035 -46.252 1.00 46.69 704 ILE A C 1
ATOM 5824 O O . ILE A 1 704 ? -6.210 15.554 -46.902 1.00 46.69 704 ILE A O 1
ATOM 5828 N N . PRO A 1 705 ? -4.084 16.352 -46.822 1.00 43.78 705 PRO A N 1
ATOM 5829 C CA . PRO A 1 705 ? -3.791 15.954 -48.196 1.00 43.78 705 PRO A CA 1
ATOM 5830 C C . PRO A 1 705 ? -4.099 14.470 -48.251 1.00 43.78 705 PRO A C 1
ATOM 5832 O O . PRO A 1 705 ? -3.613 13.752 -47.385 1.00 43.78 705 PRO A O 1
ATOM 5835 N N . SER A 1 706 ? -5.031 14.042 -49.111 1.00 41.97 706 SER A N 1
ATOM 5836 C CA . SER A 1 706 ? -5.640 12.720 -48.984 1.00 41.97 706 SER A CA 1
ATOM 5837 C C . SER A 1 706 ? -4.555 11.656 -49.102 1.00 41.97 706 SER A C 1
ATOM 5839 O O . SER A 1 706 ? -4.210 11.222 -50.200 1.00 41.97 706 SER A O 1
ATOM 5841 N N . VAL A 1 707 ? -4.026 11.234 -47.956 1.00 46.47 707 VAL A N 1
ATOM 5842 C CA . VAL A 1 707 ? -2.968 10.237 -47.857 1.00 46.47 707 VAL A CA 1
ATOM 5843 C C . VAL A 1 707 ? -3.483 8.938 -48.468 1.00 46.47 707 VAL A C 1
ATOM 5845 O O . VAL A 1 707 ? -2.719 8.184 -49.038 1.00 46.47 707 VAL A O 1
ATOM 5848 N N . GLU A 1 708 ? -4.798 8.712 -48.500 1.00 41.88 708 GLU A N 1
ATOM 5849 C CA . GLU A 1 708 ? -5.377 7.576 -49.209 1.00 41.88 708 GLU A CA 1
ATOM 5850 C C . GLU A 1 708 ? -5.165 7.591 -50.723 1.00 41.88 708 GLU A C 1
ATOM 5852 O O . GLU A 1 708 ? -5.035 6.509 -51.273 1.00 41.88 708 GLU A O 1
ATOM 5857 N N . LYS A 1 709 ? -5.095 8.734 -51.421 1.00 44.56 709 LYS A N 1
ATOM 5858 C CA . LYS A 1 709 ? -4.780 8.738 -52.866 1.00 44.56 709 LYS A CA 1
ATOM 5859 C C . LYS A 1 709 ? -3.280 8.726 -53.128 1.00 44.56 709 LYS A C 1
ATOM 5861 O O . LYS A 1 709 ? -2.863 8.022 -54.038 1.00 44.56 709 LYS A O 1
ATOM 5866 N N . ASP A 1 710 ? -2.484 9.410 -52.310 1.00 46.75 710 ASP A N 1
ATOM 5867 C CA . ASP A 1 710 ? -1.033 9.476 -52.511 1.00 46.75 710 ASP A CA 1
ATOM 5868 C C . ASP A 1 710 ? -0.295 8.257 -51.941 1.00 46.75 710 ASP A C 1
ATOM 5870 O O . ASP A 1 710 ? 0.612 7.758 -52.591 1.00 46.75 710 ASP A O 1
ATOM 5874 N N . VAL A 1 711 ? -0.713 7.668 -50.815 1.00 47.44 711 VAL A N 1
ATOM 5875 C CA . VAL A 1 711 ? -0.128 6.421 -50.273 1.00 47.44 711 VAL A CA 1
ATOM 5876 C C . VAL A 1 711 ? -0.659 5.182 -50.983 1.00 47.44 711 VAL A C 1
ATOM 5878 O O . VAL A 1 711 ? 0.111 4.254 -51.187 1.00 47.44 711 VAL A O 1
ATOM 5881 N N . SER A 1 712 ? -1.911 5.147 -51.459 1.00 45.44 712 SER A N 1
ATOM 5882 C CA . SER A 1 712 ? -2.340 4.047 -52.346 1.00 45.44 712 SER A CA 1
ATOM 5883 C C . SER A 1 712 ? -1.675 4.126 -53.727 1.00 45.44 712 SER A C 1
ATOM 5885 O O . SER A 1 712 ? -1.310 3.089 -54.281 1.00 45.44 712 SER A O 1
ATOM 5887 N N . ALA A 1 713 ? -1.419 5.336 -54.245 1.00 47.47 713 ALA A N 1
ATOM 5888 C CA . ALA A 1 713 ? -0.577 5.537 -55.423 1.00 47.47 713 ALA A CA 1
ATOM 5889 C C . ALA A 1 713 ? 0.900 5.191 -55.159 1.00 47.47 713 ALA A C 1
ATOM 5891 O O . ALA A 1 713 ? 1.550 4.658 -56.056 1.00 47.47 713 ALA A O 1
ATOM 5892 N N . SER A 1 714 ? 1.417 5.426 -53.947 1.00 44.41 714 SER A N 1
ATOM 5893 C CA . SER A 1 714 ? 2.793 5.090 -53.533 1.00 44.41 714 SER A CA 1
ATOM 5894 C C . SER A 1 714 ? 2.987 3.605 -53.196 1.00 44.41 714 SER A C 1
ATOM 5896 O O . SER A 1 714 ? 4.070 3.074 -53.405 1.00 44.41 714 SER A O 1
ATOM 5898 N N . MET A 1 715 ? 1.944 2.903 -52.735 1.00 45.38 715 MET A N 1
ATOM 5899 C CA . MET A 1 715 ? 1.955 1.463 -52.426 1.00 45.38 715 MET A CA 1
ATOM 5900 C C . MET A 1 715 ? 1.615 0.568 -53.628 1.00 45.38 715 MET A C 1
ATOM 5902 O O . MET A 1 715 ? 1.615 -0.659 -53.511 1.00 45.38 715 MET A O 1
ATOM 5906 N N . HIS A 1 716 ? 1.360 1.140 -54.811 1.00 52.75 716 HIS A N 1
ATOM 5907 C CA . HIS A 1 716 ? 1.420 0.362 -56.046 1.00 52.75 716 HIS A CA 1
ATOM 5908 C C . HIS A 1 716 ? 2.851 -0.165 -56.233 1.00 52.75 716 HIS A C 1
ATOM 5910 O O . HIS A 1 716 ? 3.809 0.597 -56.148 1.00 52.75 716 HIS A O 1
ATOM 5916 N N . VAL A 1 717 ? 2.991 -1.463 -56.531 1.00 48.69 717 VAL A N 1
ATOM 5917 C CA . VAL A 1 717 ? 4.272 -2.206 -56.614 1.00 48.69 717 VAL A CA 1
ATOM 5918 C C . VAL A 1 717 ? 5.344 -1.521 -57.492 1.00 48.69 717 VAL A C 1
ATOM 5920 O O . VAL A 1 717 ? 6.527 -1.767 -57.300 1.00 48.69 717 VAL A O 1
ATOM 5923 N N . GLY A 1 718 ? 4.965 -0.622 -58.412 1.00 48.66 718 GLY A N 1
ATOM 5924 C CA . GLY A 1 718 ? 5.897 0.173 -59.227 1.00 48.66 718 GLY A CA 1
ATOM 5925 C C . GLY A 1 718 ? 6.365 1.517 -58.636 1.00 48.66 718 GLY A C 1
ATOM 5926 O O . GLY A 1 718 ? 7.410 2.004 -59.050 1.00 48.66 718 GLY A O 1
ATOM 5927 N N . ASN A 1 719 ? 5.647 2.117 -57.678 1.00 48.41 719 ASN A N 1
ATOM 5928 C CA . ASN A 1 719 ? 5.966 3.441 -57.113 1.00 48.41 719 ASN A CA 1
ATOM 5929 C C . ASN A 1 719 ? 6.726 3.384 -55.783 1.00 48.41 719 ASN A C 1
ATOM 5931 O O . ASN A 1 719 ? 7.504 4.292 -55.507 1.00 48.41 719 ASN A O 1
ATOM 5935 N N . LEU A 1 720 ? 6.601 2.294 -55.023 1.00 49.41 720 LEU A N 1
ATOM 5936 C CA . LEU A 1 720 ? 7.504 1.994 -53.904 1.00 49.41 720 LEU A CA 1
ATOM 5937 C C . LEU A 1 720 ? 8.959 1.923 -54.396 1.00 49.41 720 LEU A C 1
ATOM 5939 O O . LEU A 1 720 ? 9.839 2.541 -53.810 1.00 49.41 720 LEU A O 1
ATOM 5943 N N . CYS A 1 721 ? 9.204 1.272 -55.540 1.00 47.84 721 CYS A N 1
ATOM 5944 C CA . CYS A 1 721 ? 10.525 1.258 -56.172 1.00 47.84 721 CYS A CA 1
ATOM 5945 C C . CYS A 1 721 ? 11.016 2.659 -56.571 1.00 47.84 721 CYS A C 1
ATOM 5947 O O . CYS A 1 721 ? 12.203 2.915 -56.440 1.00 47.84 721 CYS A O 1
ATOM 5949 N N . ASN A 1 722 ? 10.138 3.569 -57.004 1.00 51.19 722 ASN A N 1
ATOM 5950 C CA . ASN A 1 722 ? 10.520 4.943 -57.365 1.00 51.19 722 ASN A CA 1
ATOM 5951 C C . ASN A 1 722 ? 10.811 5.837 -56.143 1.00 51.19 722 ASN A C 1
ATOM 5953 O O . ASN A 1 722 ? 11.536 6.813 -56.282 1.00 51.19 722 ASN A O 1
ATOM 5957 N N . LEU A 1 723 ? 10.269 5.508 -54.963 1.00 50.72 723 LEU A N 1
ATOM 5958 C CA . LEU A 1 723 ? 10.586 6.161 -53.684 1.00 50.72 723 LEU A CA 1
ATOM 5959 C C . LEU A 1 723 ? 11.946 5.717 -53.115 1.00 50.72 723 LEU A C 1
ATOM 5961 O O . LEU A 1 723 ? 12.622 6.516 -52.478 1.00 50.72 723 LEU A O 1
ATOM 5965 N N . PHE A 1 724 ? 12.359 4.469 -53.369 1.00 52.00 724 PHE A N 1
ATOM 5966 C CA . PHE A 1 724 ? 13.686 3.952 -52.994 1.00 52.00 724 PHE A CA 1
ATOM 5967 C C . PHE A 1 724 ? 14.773 4.221 -54.048 1.00 52.00 724 PHE A C 1
ATOM 5969 O O . PHE A 1 724 ? 15.958 4.231 -53.722 1.00 52.00 724 PHE A O 1
ATOM 5976 N N . LEU A 1 725 ? 14.390 4.429 -55.311 1.00 54.94 725 LEU A N 1
ATOM 5977 C CA . LEU A 1 725 ? 15.286 4.755 -56.421 1.00 54.94 725 LEU A CA 1
ATOM 5978 C C . LEU A 1 725 ? 15.239 6.257 -56.700 1.00 54.94 725 LEU A C 1
ATOM 5980 O O . LEU A 1 725 ? 14.731 6.690 -57.738 1.00 54.94 725 LEU A O 1
ATOM 5984 N N . ASP A 1 726 ? 15.790 7.058 -55.792 1.00 58.81 726 ASP A N 1
ATOM 5985 C CA . ASP A 1 726 ? 16.147 8.423 -56.156 1.00 58.81 726 ASP A CA 1
ATOM 5986 C C . ASP A 1 726 ? 17.269 8.349 -57.208 1.00 58.81 726 ASP A C 1
ATOM 5988 O O . ASP A 1 726 ? 18.422 8.054 -56.898 1.00 58.81 726 ASP A O 1
ATOM 5992 N N . GLN A 1 727 ? 16.924 8.562 -58.484 1.00 55.75 727 GLN A N 1
ATOM 5993 C CA . GLN A 1 727 ? 17.858 8.482 -59.621 1.00 55.75 727 GLN A CA 1
ATOM 5994 C C . GLN A 1 727 ? 19.004 9.504 -59.530 1.00 55.75 727 GLN A C 1
ATOM 5996 O O . GLN A 1 727 ? 19.928 9.466 -60.344 1.00 55.75 727 GLN A O 1
ATOM 6001 N N . THR A 1 728 ? 18.928 10.439 -58.579 1.00 59.25 728 THR A N 1
ATOM 6002 C CA . THR A 1 728 ? 19.955 11.450 -58.322 1.00 59.25 728 THR A CA 1
ATOM 6003 C C . THR A 1 728 ? 21.034 10.987 -57.341 1.00 59.25 728 THR A C 1
ATOM 6005 O O . THR A 1 728 ? 22.104 11.600 -57.302 1.00 59.25 728 THR A O 1
ATOM 6008 N N . LEU A 1 729 ? 20.801 9.900 -56.595 1.00 62.81 729 LEU A N 1
ATOM 6009 C CA . LEU A 1 729 ? 21.768 9.343 -55.653 1.00 62.81 729 LEU A CA 1
ATOM 6010 C C . LEU A 1 729 ? 22.608 8.240 -56.319 1.00 62.81 729 LEU A C 1
ATOM 6012 O O . LEU A 1 729 ? 22.057 7.353 -56.976 1.00 62.81 729 LEU A O 1
ATOM 6016 N N . PRO A 1 730 ? 23.943 8.258 -56.161 1.00 66.25 730 PRO A N 1
ATOM 6017 C CA . PRO A 1 730 ? 24.794 7.177 -56.635 1.00 66.25 730 PRO A CA 1
ATOM 6018 C C . PRO A 1 730 ? 24.490 5.886 -55.844 1.00 66.25 730 PRO A C 1
ATOM 6020 O O . PRO A 1 730 ? 24.643 5.874 -54.624 1.00 66.25 730 PRO A O 1
ATOM 6023 N N . PRO A 1 731 ? 24.083 4.786 -56.507 1.00 60.81 731 PRO A N 1
ATOM 6024 C CA . PRO A 1 731 ? 23.637 3.560 -55.835 1.00 60.81 731 PRO A CA 1
ATOM 6025 C C . PRO A 1 731 ? 24.766 2.775 -55.145 1.00 60.81 731 PRO A C 1
ATOM 6027 O O . PRO A 1 731 ? 24.482 1.900 -54.333 1.00 60.81 731 PRO A O 1
ATOM 6030 N N . ASP A 1 732 ? 26.026 3.090 -55.456 1.00 64.62 732 ASP A N 1
ATOM 6031 C CA . ASP A 1 732 ? 27.209 2.372 -54.964 1.00 64.62 732 ASP A CA 1
ATOM 6032 C C . ASP A 1 732 ? 27.935 3.101 -53.813 1.00 64.62 732 ASP A C 1
ATOM 6034 O O . ASP A 1 732 ? 28.947 2.605 -53.317 1.00 64.62 732 ASP A O 1
ATOM 6038 N N . ASP A 1 733 ? 27.451 4.276 -53.387 1.00 75.31 733 ASP A N 1
ATOM 6039 C CA . ASP A 1 733 ? 28.069 5.066 -52.314 1.00 75.31 733 ASP A CA 1
ATOM 6040 C C . ASP A 1 733 ? 27.292 4.910 -50.998 1.00 75.31 733 ASP A C 1
ATOM 6042 O O . ASP A 1 733 ? 26.309 5.604 -50.726 1.00 75.31 733 ASP A O 1
ATOM 6046 N N . GLU A 1 734 ? 27.739 3.954 -50.180 1.00 75.06 734 GLU A N 1
ATOM 6047 C CA . GLU A 1 734 ? 27.114 3.608 -48.901 1.00 75.06 734 GLU A CA 1
ATOM 6048 C C . GLU A 1 734 ? 27.063 4.797 -47.926 1.00 75.06 734 GLU A C 1
ATOM 6050 O O . GLU A 1 734 ? 26.087 4.936 -47.190 1.00 75.06 734 GLU A O 1
ATOM 6055 N N . GLU A 1 735 ? 28.065 5.682 -47.933 1.00 77.50 735 GLU A N 1
ATOM 6056 C CA . GLU A 1 735 ? 28.114 6.846 -47.038 1.00 77.50 735 GLU A CA 1
ATOM 6057 C C . GLU A 1 735 ? 27.066 7.889 -47.435 1.00 77.50 735 GLU A C 1
ATOM 6059 O O . GLU A 1 735 ? 26.329 8.373 -46.577 1.00 77.50 735 GLU A O 1
ATOM 6064 N N . VAL A 1 736 ? 26.933 8.170 -48.734 1.00 77.00 736 VAL A N 1
ATOM 6065 C CA . VAL A 1 736 ? 25.951 9.130 -49.265 1.00 77.00 736 VAL A CA 1
ATOM 6066 C C . VAL A 1 736 ? 24.523 8.618 -49.092 1.00 77.00 736 VAL A C 1
ATOM 6068 O O . VAL A 1 736 ? 23.641 9.375 -48.685 1.00 77.00 736 VAL A O 1
ATOM 6071 N N . LEU A 1 737 ? 24.284 7.328 -49.344 1.00 74.19 737 LEU A N 1
ATOM 6072 C CA . LEU A 1 737 ? 22.979 6.708 -49.108 1.00 74.19 737 LEU A CA 1
ATOM 6073 C C . LEU A 1 737 ? 22.629 6.727 -47.615 1.00 74.19 737 LEU A C 1
ATOM 6075 O O . LEU A 1 737 ? 21.515 7.093 -47.241 1.00 74.19 737 LEU A O 1
ATOM 6079 N N . LYS A 1 738 ? 23.586 6.395 -46.743 1.00 74.75 738 LYS A N 1
ATOM 6080 C CA . LYS A 1 738 ? 23.397 6.435 -45.291 1.00 74.75 738 LYS A CA 1
ATOM 6081 C C . LYS A 1 738 ? 23.137 7.853 -44.793 1.00 74.75 738 LYS A C 1
ATOM 6083 O O . LYS A 1 738 ? 22.229 8.043 -43.990 1.00 74.75 738 LYS A O 1
ATOM 6088 N N . GLU A 1 739 ? 23.882 8.851 -45.255 1.00 77.94 739 GLU A N 1
ATOM 6089 C CA . GLU A 1 739 ? 23.673 10.254 -44.886 1.00 77.94 739 GLU A CA 1
ATOM 6090 C C . GLU A 1 739 ? 22.310 10.757 -45.375 1.00 77.94 739 GLU A C 1
ATOM 6092 O O . GLU A 1 739 ? 21.574 11.376 -44.611 1.00 77.94 739 GLU A O 1
ATOM 6097 N N . HIS A 1 740 ? 21.919 10.420 -46.605 1.00 75.19 740 HIS A N 1
ATOM 6098 C CA . HIS A 1 740 ? 20.638 10.827 -47.172 1.00 75.19 740 HIS A CA 1
ATOM 6099 C C . HIS A 1 740 ? 19.438 10.207 -46.439 1.00 75.19 740 HIS A C 1
ATOM 6101 O O . HIS A 1 740 ? 18.528 10.931 -46.031 1.00 75.19 740 HIS A O 1
ATOM 6107 N N . PHE A 1 741 ? 19.430 8.885 -46.235 1.00 73.69 741 PHE A N 1
ATOM 6108 C CA . PHE A 1 741 ? 18.304 8.181 -45.603 1.00 73.69 741 PHE A CA 1
ATOM 6109 C C . PHE A 1 741 ? 18.292 8.280 -44.069 1.00 73.69 741 PHE A C 1
ATOM 6111 O O . PHE A 1 741 ? 17.262 8.026 -43.449 1.00 73.69 741 PHE A O 1
ATOM 6118 N N . SER A 1 742 ? 19.397 8.686 -43.430 1.00 74.25 742 SER A N 1
ATOM 6119 C CA . SER A 1 742 ? 19.423 8.947 -41.980 1.00 74.25 742 SER A CA 1
ATOM 6120 C C . SER A 1 742 ? 18.830 10.304 -41.586 1.00 74.25 742 SER A C 1
ATOM 6122 O O . SER A 1 742 ? 18.458 10.487 -40.422 1.00 74.25 742 SER A O 1
ATOM 6124 N N . GLN A 1 743 ? 18.681 11.244 -42.527 1.00 74.19 743 GLN A N 1
ATOM 6125 C CA . GLN A 1 743 ? 18.054 12.542 -42.270 1.00 74.19 743 GLN A CA 1
ATOM 6126 C C . GLN A 1 743 ? 16.564 12.393 -41.943 1.00 74.19 743 GLN A C 1
ATOM 6128 O O . GLN A 1 743 ? 15.815 11.752 -42.675 1.00 74.19 743 GLN A O 1
ATOM 6133 N N . ILE A 1 744 ? 16.114 13.070 -40.880 1.00 64.69 744 ILE A N 1
ATOM 6134 C CA . ILE A 1 744 ? 14.730 13.030 -40.359 1.00 64.69 744 ILE A CA 1
ATOM 6135 C C . ILE A 1 744 ? 13.678 13.279 -41.451 1.00 64.69 744 ILE A C 1
ATOM 6137 O O . ILE A 1 744 ? 12.622 12.655 -41.447 1.00 64.69 744 ILE A O 1
ATOM 6141 N N . ASN A 1 745 ? 13.981 14.148 -42.417 1.00 60.66 745 ASN A N 1
ATOM 6142 C CA . ASN A 1 745 ? 13.065 14.496 -43.505 1.00 60.66 745 ASN A CA 1
ATOM 6143 C C . ASN A 1 745 ? 12.782 13.324 -44.465 1.00 60.66 745 ASN A C 1
ATOM 6145 O O . ASN A 1 745 ? 11.736 13.311 -45.108 1.00 60.66 745 ASN A O 1
ATOM 6149 N N . ASN A 1 746 ? 13.690 12.347 -44.534 1.00 63.75 746 ASN A N 1
ATOM 6150 C CA . ASN A 1 746 ? 13.642 11.219 -45.465 1.00 63.75 746 ASN A CA 1
ATOM 6151 C C . ASN A 1 746 ? 13.295 9.887 -44.766 1.00 63.75 746 ASN A C 1
ATOM 6153 O O . ASN A 1 746 ? 13.031 8.892 -45.434 1.00 63.75 746 ASN A O 1
ATOM 6157 N N . GLN A 1 747 ? 13.240 9.871 -43.428 1.00 60.72 747 GLN A N 1
ATOM 6158 C CA . GLN A 1 747 ? 12.915 8.690 -42.616 1.00 60.72 747 GLN A CA 1
ATOM 6159 C C . GLN A 1 747 ? 11.507 8.096 -42.822 1.00 60.72 747 GLN A C 1
ATOM 6161 O O . GLN A 1 747 ? 11.401 6.879 -42.756 1.00 60.72 747 GLN A O 1
ATOM 6166 N N . PRO A 1 748 ? 10.419 8.856 -43.084 1.00 53.72 748 PRO A N 1
ATOM 6167 C CA . PRO A 1 748 ? 9.074 8.275 -43.238 1.00 53.72 748 PRO A CA 1
ATOM 6168 C C . PRO A 1 748 ? 8.918 7.306 -44.424 1.00 53.72 748 PRO A C 1
ATOM 6170 O O . PRO A 1 748 ? 7.886 6.649 -44.545 1.00 53.72 748 PRO A O 1
ATOM 6173 N N . ILE A 1 749 ? 9.904 7.284 -45.324 1.00 53.69 749 ILE A N 1
ATOM 6174 C CA . ILE A 1 749 ? 9.930 6.499 -46.562 1.00 53.69 749 ILE A CA 1
ATOM 6175 C C . ILE A 1 749 ? 10.757 5.206 -46.390 1.00 53.69 749 ILE A C 1
ATOM 6177 O O . ILE A 1 749 ? 10.562 4.266 -47.161 1.00 53.69 749 ILE A O 1
ATOM 6181 N N . PHE A 1 750 ? 11.641 5.149 -45.384 1.00 51.22 750 PHE A N 1
ATOM 6182 C CA . PHE A 1 750 ? 12.525 4.018 -45.069 1.00 51.22 750 PHE A CA 1
ATOM 6183 C C . PHE A 1 750 ? 11.877 3.074 -44.049 1.00 51.22 750 PHE A C 1
ATOM 6185 O O . PHE A 1 750 ? 11.936 1.841 -44.266 1.00 51.22 750 PHE A O 1
#

Foldseek 3Di:
DDDDDDPPQVPDQQVNLLVLLLVLQQVLLPDDLDDDPVNVVSNVVSVVSNCCQPCNPPNHDHHSYHLVSNLQCVCVRQNDDDLLARPRGRPSCRVVRVVSSVVLLVVLLVPQDPCQQPFDLPPLQDDGDHDDCCPDPCCVSCVSSVVNCVVVSRGDDPLNVLLSCLVSVAAVVSVVVSQVVCCVPPVDALLSNVLSLLVLVLCLLPPDPAFDDDPDPGPPVVSLLSLLSSLLVLLLCVLVVSDDLLLLLVQLLCLAVPDPDDHSDPDPHHRHQDLSSLLSSLLLQQQADDPPDDDDDDPDPPVVVPPDPPPRSHHHRCCVQVVCVVPVVPSVLSSLVSQDLVCCVDRNNQPLSNLSVVLSLLSDPPNPCCCVVHVSCVSSVVCVVVVVVLVVVLVVLQVVLVPLCSAPDDDVVVLSSLQSCLSRPQLSSLVSVLCQQAPLPDPPWDDDPDNLATARHHHAHDLVSLLSHRLNNLVVNLVSLVVVLVPQVVQVVSCPDPDDNHRAYRVRSLVSNLSSCVSNVSNCVVVVVVLLVVLQVVLVVLVCVVVVDDDDDPSRLRSLLVVLVCCLPRCLSVLLSDPCLLCSLSSCQNVCPRPPDVNSNVSSLSSLLSSLVSDQDPVSLVSLLPPPDPDQARCAPDPPSLVSNLVSVQVNCVVPNCPPPDCPPSSSCRHYVDQDDDDPVRLVSGDPPSSVVSVVVVVVDDPDPPCVVVVVVCPPPVNLVVLVCPVPDDPPDPVRSCVVCVDPVNVVSD

pLDDT: mean 74.57, std 15.55, range [25.47, 93.69]

Radius of gyration: 35.66 Å; chains: 1; bounding box: 97×84×100 Å

Secondary structure (DSSP, 8-state):
--------GGGS-HHHHHHHHHHHHHHHHTS-SS--HHHHHHHHHHHHHHHHHHT-TTSSS--SS-HHHHHHHSHHHH-S-BTTB-SS--TTTHHHHHHHHHHHHHHHHHTS-HHHHS-----TTS------GGGSGGGGGGHHHHHHHHHTTSS--HHHHHHHHHHTT--HHHHHHHHHHHHHHH---SHHHHHHHHHHHHHHHHHT-----SS---S-HHHHHHHHHHHHHHHHHHHTTSS-HHHHHHHHHHHHS--SS--S--S-PPPPP-HHHHHHHHTTTTSS--------S----TTTTTS----STTSSHHHHHHHHTTTT-HHHHHHHHT--HHHHTSTT--HHHHTHHHHHHTT-S-TTTHHHH-GGGHHHHTTHHHHHHHHHHHHHHHHSTT-TTTTTS--HHHHHHHHHHHHHSTTHHHHHHHHHHS-SS---EEE-SSTT-EEE------HHHHHHS-HHHHHHHHHHHHHHHH-TTHHHHS--STT----S--HHHHHHHHHHHHH-HHHHHHHHHHHHHHHHHHHHHHHHHHTT-PPPPHHHHHHHHHHHHHHHHTSHHHHHHSTTGGGGGGGSTTHHHH---HHHHHHHHHHHHHHHHH---THHHHHHT-TT-S-S-S-TT-HHHHHHHHHHHHHHHHHH-STT-S-HHHHHHHH-SSPPP--HHHHTTSPTTHHHHHHHHHHTS-----HHHHHHHHSSTTHHHHHH--TTS-TT-HHHHHHHHHSTTTGGG-

Sequence (750 aa):
QYPRSMMDINSVEPKLAVEIVKTILKYINDLPPNLDEKDVEFINIGRQMIDALLIGKGCGGVGCVPHYQIIEELENVYGQTAQGNFLHVHWSMEHFVNELSQRRKRLAFLMIPPDASWLLISQYSRHHEYEDVTSLESHRSFFCDYELFIEEGHVSTVTSRFRDMLFQRAPIEEIRMLMKAEKSRHSIGTEPLCKAFFSKAFFYNVNYQISNEEILIPDNLDFWELIIELGDQLYGLVTSENMKYEEILREFYHMVYPKHGGHFIVHGHTIPKDNTLIWLLVQLFRILTPAKSENFFIHDEFMFHNLMHFPDIENIQEKVIAEDMKTNESLFSMLIQLYNDSQTRSKDAFYLRDLSLQCARMNIRDRNSLKQRHPQIVAALHYMTTFHRLQEQSANYKTNITDHGLFRDLPIQDMVKVAICSQCFKNTIADTIYVYLVPDRRIESGKLGFPETKFLKGGNINYKLLDFINIHNKHRLSQLIYKMMLDGEAWTKLNTDHEQNVNCVSPYLLDVLYKIVYSSPWSLELMVKEILEKLKRIDKHTKSFAEGGAPLTETSLRWQHTILQIFSHRFLRLLKYSAKAYELLHHIKYSVSYLDHRQTYHDAETFVIHIMMIQNNSKFIKSLIDPSREKSHWFPESELLARYAIFTLARLIKLRGRDDIHDIESILTSIYPHQIHWSVTTLGFFPEPLGSYLAAQQSGIGAIPSVEKDVSASMHVGNLCNLFLDQTLPPDDEEVLKEHFSQINNQPIF